Protein 6JFK (pdb70)

Organism: Homo sapiens (NCBI:txid9606)

Sequence (428 aa):
VNASPLKHFVTAKKKINGIFEQLGAYIQESATFLEDTYRNAELDPVTTEEQVLDVKGYLSKVRGISEVLARRHMKVAFFGRTSNGKSTVINAMLWDKVLPSGIGHTTNCFLRVEGTDGHEAFLLTEGSEEKRSAKTVNQLAHALHQDKQLHAGSLVSVMWPNSKCPLLKDDLVLMDSPGIDVTTELDSWIDKFCLDADVFVLVANSESTLMQTEKHFFHKVSERLSRPNIFILNNRWDASASEPEYMEEVRRQHMERCTSFLVDELGVVDRSQAGDRIFFVSAKEVLNARIQKAQGMPEGGGALAEGFQVRMFEFQNFERRFEECISQSAVKTKFEQHTVRAKQIAEAVRLIMDSLHMAAREQQVYCEEMREERQDRTRENLEQEIAAMNKKIEVLDSLQSKAKLLRNKAGWLDSELNMFTHQYLQPS

B-factor: mean 44.09, std 19.41, range [18.75, 131.51]

InterPro domains:
  IPR006884 Fzo/mitofusin HR2 domain [PF04799] (595-754)
  IPR027094 Mitofusin family [PTHR10465] (22-741)
  IPR027417 P-loop containing nucleoside triphosphate hydrolase [G3DSA:3.40.50.300] (99-320)
  IPR027417 P-loop containing nucleoside triphosphate hydrolase [SSF52540] (80-355)
  IPR030381 Dynamin-type guanine nucleotide-binding (G) domain [PS51718] (93-342)
  IPR045063 Dynamin, N-terminal [PF00350] (99-258)

Radius of gyration: 30.57 Å; Cα contacts (8 Å, |Δi|>4): 643; chains: 1; bounding box: 90×44×86 Å

Nearest PDB structures (foldseek):
  6jfk-assembly1_A  TM=1.002E+00  e=2.241E-73  Homo sapiens
  5gom-assembly1_A  TM=9.531E-01  e=1.716E-49  Homo sapiens
  5go4-assembly1_A  TM=9.314E-01  e=3.126E-48  Homo sapiens
  5yew-assembly1_A  TM=6.240E-01  e=1.398E-42  Homo sapiens
  5yew-assembly1_B  TM=6.303E-01  e=3.273E-42  Homo sapiens

Foldseek 3Di:
DVVFLLVLQVVLLVLVLVLLVVLLVLLVVLLVLQVVLCPDPVDDRLADPVLSVVSVVLSVVSVVVSVVSVQAFAEEEEAAAWPLQRQLLVLLLLLHNQEDRDPPDFQFEKEKEAEDQDDFKWKAWPPVGDIGGDRDNVSVSVVRVVPPVGHQHTYMYIHHHCVRGVCRVSRYMYMYGGGLPPDPVLVSVCVPPNLLHQEYEYRYALVPAGDPSSLVSVLVVLVRDPLRHYAYENEPLLCVLVVVVCSVVSVVVRLVVQLCSCCVPSNSDHSVCSLQRYFYAYSQLSSQLSNQVVVPHHSVVSDDHPPSVVRVVRSVSNSRSVSNRRSQRSLQVVCVVVLVVSLVSLVSSLVSLVSSLVSLVVVLVVLVVVLVCVVVVDDVCNVVVNVVSVVSSVVSVVSNVVSVVSSVVSVVSNVSSVVSCVSRHDDD

Structure (mmCIF, N/CA/C/O backbone):
data_6JFK
#
_entry.id   6JFK
#
_cell.length_a   49.624
_cell.length_b   49.624
_cell.length_c   388.065
_cell.angle_alpha   90.00
_cell.angle_beta   90.00
_cell.angle_gamma   90.00
#
_symmetry.space_group_name_H-M   'P 41 21 2'
#
loop_
_entity.id
_entity.type
_entity.pdbx_description
1 polymer 'Mitofusin-2,cDNA FLJ57997, highly similar to Transmembrane GTPase MFN2'
2 non-polymer "GUANOSINE-5'-DIPHOSPHATE"
3 non-polymer 'CITRIC ACID'
4 non-polymer GLYCEROL
5 water water
#
loop_
_atom_site.group_PDB
_atom_site.id
_atom_site.type_symbol
_atom_site.label_atom_id
_atom_site.label_alt_id
_atom_site.label_comp_id
_atom_site.label_asym_id
_atom_site.label_entity_id
_atom_site.label_seq_id
_atom_site.pdbx_PDB_ins_code
_atom_site.Cartn_x
_atom_site.Cartn_y
_atom_site.Cartn_z
_atom_site.occupancy
_atom_site.B_iso_or_equiv
_atom_site.auth_seq_id
_atom_site.auth_comp_id
_atom_site.auth_asym_id
_atom_site.auth_atom_id
_atom_site.pdbx_PDB_model_num
ATOM 1 N N . VAL A 1 10 ? -16.608 -10.666 22.605 1.00 84.13 24 VAL A N 1
ATOM 2 C CA . VAL A 1 10 ? -16.073 -9.855 21.518 1.00 81.26 24 VAL A CA 1
ATOM 3 C C . VAL A 1 10 ? -16.617 -10.379 20.183 1.00 85.81 24 VAL A C 1
ATOM 4 O O . VAL A 1 10 ? -16.637 -9.663 19.175 1.00 84.71 24 VAL A O 1
ATOM 8 N N . ASN A 1 11 ? -17.067 -11.636 20.186 1.00 89.31 25 ASN A N 1
ATOM 9 C CA . ASN A 1 11 ? -17.826 -12.148 19.049 1.00 88.32 25 ASN A CA 1
ATOM 10 C C . ASN A 1 11 ? -19.271 -11.659 19.091 1.00 83.56 25 ASN A C 1
ATOM 11 O O . ASN A 1 11 ? -19.840 -11.314 18.048 1.00 75.75 25 ASN A O 1
ATOM 13 N N . ALA A 1 12 ? -19.870 -11.605 20.287 1.00 115.96 26 ALA A N 1
ATOM 14 C CA . ALA A 1 12 ? -21.251 -11.162 20.466 1.00 96.79 26 ALA A CA 1
ATOM 15 C C . ALA A 1 12 ? -21.413 -9.692 20.094 1.00 74.23 26 ALA A C 1
ATOM 16 O O . ALA A 1 12 ? -22.051 -9.379 19.079 1.00 71.38 26 ALA A O 1
ATOM 18 N N . SER A 1 13 ? -20.874 -8.778 20.902 1.00 45.88 27 SER A N 1
ATOM 19 C CA . SER A 1 13 ? -20.753 -7.393 20.451 1.00 50.10 27 SER A CA 1
ATOM 20 C C . SER A 1 13 ? -19.283 -7.023 20.433 1.00 46.09 27 SER A C 1
ATOM 21 O O . SER A 1 13 ? -18.613 -7.088 21.483 1.00 39.48 27 SER A O 1
ATOM 24 N N . PRO A 1 14 ? -18.763 -6.633 19.271 1.00 40.24 28 PRO A N 1
ATOM 25 C CA . PRO A 1 14 ? -17.363 -6.203 19.190 1.00 39.58 28 PRO A CA 1
ATOM 26 C C . PRO A 1 14 ? -17.004 -5.073 20.138 1.00 36.26 28 PRO A C 1
ATOM 27 O O . PRO A 1 14 ? -15.830 -4.948 20.499 1.00 35.81 28 PRO A O 1
ATOM 31 N N . LEU A 1 15 ? -17.958 -4.224 20.527 1.00 28.75 29 LEU A N 1
ATOM 32 C CA . LEU A 1 15 ? -17.622 -3.113 21.412 1.00 26.52 29 LEU A CA 1
ATOM 33 C C . LEU A 1 15 ? -17.094 -3.592 22.756 1.00 28.05 29 LEU A C 1
ATOM 34 O O . LEU A 1 15 ? -16.365 -2.848 23.427 1.00 31.56 29 LEU A O 1
ATOM 39 N N . LYS A 1 16 ? -17.425 -4.823 23.157 1.00 28.19 30 LYS A N 1
ATOM 40 C CA . LYS A 1 16 ? -16.891 -5.377 24.395 1.00 32.63 30 LYS A CA 1
ATOM 41 C C . LYS A 1 16 ? -15.378 -5.503 24.351 1.00 42.16 30 LYS A C 1
ATOM 42 O O . LYS A 1 16 ? -14.736 -5.557 25.410 1.00 32.57 30 LYS A O 1
ATOM 48 N N . HIS A 1 17 ? -14.805 -5.578 23.147 1.00 40.51 31 HIS A N 1
ATOM 49 C CA . HIS A 1 17 ? -13.358 -5.495 22.991 1.00 33.33 31 HIS A CA 1
ATOM 50 C C . HIS A 1 17 ? -12.822 -4.231 23.651 1.00 30.53 31 HIS A C 1
ATOM 51 O O . HIS A 1 17 ? -11.854 -4.283 24.417 1.00 31.96 31 HIS A O 1
ATOM 58 N N . PHE A 1 18 ? -13.461 -3.084 23.377 1.00 26.17 32 PHE A N 1
ATOM 59 C CA . PHE A 1 18 ? -13.052 -1.813 23.979 1.00 29.46 32 PHE A CA 1
ATOM 60 C C . PHE A 1 18 ? -13.322 -1.793 25.484 1.00 33.67 32 PHE A C 1
ATOM 61 O O . PHE A 1 18 ? -12.478 -1.343 26.271 1.00 27.91 32 PHE A O 1
ATOM 69 N N . VAL A 1 19 ? -14.513 -2.237 25.895 1.00 25.02 33 VAL A N 1
ATOM 70 C CA . VAL A 1 19 ? -14.851 -2.273 27.315 1.00 29.56 33 VAL A CA 1
ATOM 71 C C . VAL A 1 19 ? -13.808 -3.073 28.088 1.00 33.27 33 VAL A C 1
ATOM 72 O O . VAL A 1 19 ? -13.320 -2.643 29.143 1.00 29.49 33 VAL A O 1
ATOM 76 N N . THR A 1 20 ? -13.446 -4.246 27.565 1.00 26.16 34 THR A N 1
ATOM 77 C CA . THR A 1 20 ? -12.512 -5.120 28.272 1.00 32.46 34 THR A CA 1
ATOM 78 C C . THR A 1 20 ? -11.103 -4.539 28.297 1.00 30.37 34 THR A C 1
ATOM 79 O O . THR A 1 20 ? -10.418 -4.593 29.327 1.00 29.37 34 THR A O 1
ATOM 83 N N . ALA A 1 21 ? -10.657 -3.975 27.171 1.00 28.53 35 ALA A N 1
ATOM 84 C CA . ALA A 1 21 ? -9.345 -3.341 27.119 1.00 26.41 35 ALA A CA 1
ATOM 85 C C . ALA A 1 21 ? -9.259 -2.192 28.114 1.00 30.65 35 ALA A C 1
ATOM 86 O O . ALA A 1 21 ? -8.248 -2.023 28.811 1.00 30.52 35 ALA A O 1
ATOM 88 N N . LYS A 1 22 ? -10.323 -1.391 28.188 1.00 29.45 36 LYS A N 1
ATOM 89 C CA . LYS A 1 22 ? -10.336 -0.250 29.087 1.00 29.79 36 LYS A CA 1
ATOM 90 C C . LYS A 1 22 ? -10.241 -0.705 30.538 1.00 31.00 36 LYS A C 1
ATOM 91 O O . LYS A 1 22 ? -9.483 -0.126 31.332 1.00 29.59 36 LYS A O 1
ATOM 97 N N . LYS A 1 23 ? -11.003 -1.741 30.902 1.00 30.27 37 LYS A N 1
ATOM 98 C CA . LYS A 1 23 ? -10.886 -2.319 32.241 1.00 29.97 37 LYS A CA 1
ATOM 99 C C . LYS A 1 23 ? -9.459 -2.769 32.518 1.00 28.59 37 LYS A C 1
ATOM 100 O O . LYS A 1 23 ? -8.914 -2.498 33.592 1.00 31.07 37 LYS A O 1
ATOM 106 N N . LYS A 1 24 ? -8.837 -3.457 31.557 1.00 29.72 38 LYS A N 1
ATOM 107 C CA . LYS A 1 24 ? -7.521 -4.037 31.802 1.00 33.67 38 LYS A CA 1
ATOM 108 C C . LYS A 1 24 ? -6.471 -2.953 32.039 1.00 31.93 38 LYS A C 1
ATOM 109 O O . LYS A 1 24 ? -5.701 -3.026 33.004 1.00 29.46 38 LYS A O 1
ATOM 115 N N . ILE A 1 25 ? -6.417 -1.941 31.168 1.00 30.03 39 ILE A N 1
ATOM 116 C CA . ILE A 1 25 ? -5.347 -0.947 31.293 1.00 32.55 39 ILE A CA 1
ATOM 117 C C . ILE A 1 25 ? -5.584 -0.047 32.504 1.00 32.73 39 ILE A C 1
ATOM 118 O O . ILE A 1 25 ? -4.628 0.396 33.158 1.00 30.53 39 ILE A O 1
ATOM 123 N N . ASN A 1 26 ? -6.846 0.219 32.842 1.00 28.29 40 ASN A N 1
ATOM 124 C CA . ASN A 1 26 ? -7.134 0.908 34.090 1.00 32.42 40 ASN A CA 1
ATOM 125 C C . ASN A 1 26 ? -6.633 0.101 35.290 1.00 33.37 40 ASN A C 1
ATOM 126 O O . ASN A 1 26 ? -6.065 0.664 36.231 1.00 28.59 40 ASN A O 1
ATOM 131 N N . GLY A 1 27 ? -6.854 -1.216 35.281 1.00 24.12 41 GLY A N 1
ATOM 132 C CA . GLY A 1 27 ? -6.379 -2.042 36.381 1.00 29.88 41 GLY A CA 1
ATOM 133 C C . GLY A 1 27 ? -4.863 -2.090 36.456 1.00 35.15 41 GLY A C 1
ATOM 134 O O . GLY A 1 27 ? -4.288 -2.107 37.549 1.00 28.90 41 GLY A O 1
ATOM 135 N N . ILE A 1 28 ? -4.194 -2.126 35.300 1.00 30.55 42 ILE A N 1
ATOM 136 C CA . ILE A 1 28 ? -2.734 -2.083 35.308 1.00 31.94 42 ILE A CA 1
ATOM 137 C C . ILE A 1 28 ? -2.251 -0.776 35.921 1.00 32.89 42 ILE A C 1
ATOM 138 O O . ILE A 1 28 ? -1.303 -0.760 36.721 1.00 29.51 42 ILE A O 1
ATOM 143 N N . PHE A 1 29 ? -2.919 0.338 35.597 1.00 26.33 43 PHE A N 1
ATOM 144 C CA . PHE A 1 29 ? -2.479 1.618 36.157 1.00 27.27 43 PHE A CA 1
ATOM 145 C C . PHE A 1 29 ? -2.699 1.702 37.664 1.00 27.89 43 PHE A C 1
ATOM 146 O O . PHE A 1 29 ? -1.929 2.384 38.357 1.00 30.58 43 PHE A O 1
ATOM 154 N N . GLU A 1 30 ? -3.713 1.021 38.197 1.00 28.14 44 GLU A N 1
ATOM 155 C CA . GLU A 1 30 ? -3.844 0.960 39.655 1.00 31.71 44 GLU A CA 1
ATOM 156 C C . GLU A 1 30 ? -2.713 0.150 40.280 1.00 32.75 44 GLU A C 1
ATOM 157 O O . GLU A 1 30 ? -2.173 0.521 41.336 1.00 30.24 44 GLU A O 1
ATOM 163 N N . GLN A 1 31 ? -2.378 -0.992 39.676 1.00 30.40 45 GLN A N 1
ATOM 164 C CA . GLN A 1 31 ? -1.257 -1.778 40.170 1.00 33.80 45 GLN A CA 1
ATOM 165 C C . GLN A 1 31 ? 0.044 -0.991 40.062 1.00 31.96 45 GLN A C 1
ATOM 166 O O . GLN A 1 31 ? 0.887 -1.042 40.963 1.00 30.50 45 GLN A O 1
ATOM 172 N N . LEU A 1 32 ? 0.217 -0.235 38.979 1.00 28.71 46 LEU A N 1
ATOM 173 C CA . LEU A 1 32 ? 1.413 0.593 38.840 1.00 26.43 46 LEU A CA 1
ATOM 174 C C . LEU A 1 32 ? 1.471 1.664 39.925 1.00 27.16 46 LEU A C 1
ATOM 175 O O . LEU A 1 32 ? 2.541 1.922 40.496 1.00 28.05 46 LEU A O 1
ATOM 180 N N . GLY A 1 33 ? 0.331 2.285 40.239 1.00 26.23 47 GLY A N 1
ATOM 181 C CA . GLY A 1 33 ? 0.315 3.275 41.305 1.00 27.84 47 GLY A CA 1
ATOM 182 C C . GLY A 1 33 ? 0.699 2.678 42.646 1.00 30.52 47 GLY A C 1
ATOM 183 O O . GLY A 1 33 ? 1.487 3.260 43.399 1.00 29.65 47 GLY A O 1
ATOM 184 N N . ALA A 1 34 ? 0.151 1.501 42.960 1.00 28.49 48 ALA A N 1
ATOM 185 C CA . ALA A 1 34 ? 0.503 0.823 44.203 1.00 31.81 48 ALA A CA 1
ATOM 186 C C . ALA A 1 34 ? 1.993 0.544 44.261 1.00 37.49 48 ALA A C 1
ATOM 187 O O . ALA A 1 34 ? 2.636 0.738 45.301 1.00 38.11 48 ALA A O 1
ATOM 189 N N . TYR A 1 35 ? 2.558 0.071 43.147 1.00 31.17 49 TYR A N 1
ATOM 190 C CA . TYR A 1 35 ? 3.984 -0.238 43.098 1.00 31.20 49 TYR A CA 1
ATOM 191 C C . TYR A 1 35 ? 4.839 1.007 43.317 1.00 29.16 49 TYR A C 1
ATOM 192 O O . TYR A 1 35 ? 5.837 0.977 44.053 1.00 29.54 49 TYR A O 1
ATOM 201 N N . ILE A 1 36 ? 4.485 2.106 42.654 1.00 29.81 50 ILE A N 1
ATOM 202 C CA . ILE A 1 36 ? 5.241 3.342 42.816 1.00 28.88 50 ILE A CA 1
ATOM 203 C C . ILE A 1 36 ? 5.137 3.839 44.250 1.00 31.56 50 ILE A C 1
ATOM 204 O O . ILE A 1 36 ? 6.136 4.255 44.851 1.00 32.41 50 ILE A O 1
ATOM 209 N N . GLN A 1 37 ? 3.935 3.775 44.830 1.00 29.07 51 GLN A N 1
ATOM 210 C CA . GLN A 1 37 ? 3.766 4.134 46.237 1.00 34.06 51 GLN A CA 1
ATOM 211 C C . GLN A 1 37 ? 4.679 3.304 47.140 1.00 34.26 51 GLN A C 1
ATOM 212 O O . GLN A 1 37 ? 5.355 3.843 48.023 1.00 32.47 51 GLN A O 1
ATOM 218 N N . GLU A 1 38 ? 4.707 1.989 46.928 1.00 30.54 52 GLU A N 1
ATOM 219 C CA . GLU A 1 38 ? 5.547 1.106 47.730 1.00 33.24 52 GLU A CA 1
ATOM 220 C C . GLU A 1 38 ? 7.022 1.465 47.585 1.00 32.84 52 GLU A C 1
ATOM 221 O O . GLU A 1 38 ? 7.780 1.472 48.569 1.00 27.59 52 GLU A O 1
ATOM 227 N N . SER A 1 39 ? 7.437 1.778 46.360 1.00 31.52 53 SER A N 1
ATOM 228 C CA . SER A 1 39 ? 8.814 2.151 46.063 1.00 30.28 53 SER A CA 1
ATOM 229 C C . SER A 1 39 ? 9.176 3.484 46.695 1.00 28.62 53 SER A C 1
ATOM 230 O O . SER A 1 39 ? 10.284 3.644 47.226 1.00 30.85 53 SER A O 1
ATOM 233 N N . ALA A 1 40 ? 8.261 4.460 46.619 1.00 25.51 54 ALA A N 1
ATOM 234 C CA . ALA A 1 40 ? 8.527 5.781 47.170 1.00 31.59 54 ALA A CA 1
ATOM 235 C C . ALA A 1 40 ? 8.757 5.693 48.661 1.00 30.38 54 ALA A C 1
ATOM 236 O O . ALA A 1 40 ? 9.697 6.297 49.190 1.00 30.27 54 ALA A O 1
ATOM 238 N N . THR A 1 41 ? 7.906 4.928 49.351 1.00 30.68 55 THR A N 1
ATOM 239 C CA . THR A 1 41 ? 8.054 4.721 50.790 1.00 30.69 55 THR A CA 1
ATOM 240 C C . THR A 1 41 ? 9.406 4.090 51.116 1.00 34.20 55 THR A C 1
ATOM 241 O O . THR A 1 41 ? 10.103 4.517 52.049 1.00 32.27 55 THR A O 1
ATOM 245 N N . PHE A 1 42 ? 9.794 3.070 50.352 1.00 33.53 56 PHE A N 1
ATOM 246 C CA . PHE A 1 42 ? 11.092 2.433 50.554 1.00 35.00 56 PHE A CA 1
ATOM 247 C C . PHE A 1 42 ? 12.246 3.413 50.340 1.00 33.53 56 PHE A C 1
ATOM 248 O O . PHE A 1 42 ? 13.194 3.455 51.135 1.00 33.93 56 PHE A O 1
ATOM 256 N N . LEU A 1 43 ? 12.195 4.197 49.259 1.00 30.16 57 LEU A N 1
ATOM 257 C CA . LEU A 1 43 ? 13.242 5.185 48.994 1.00 32.36 57 LEU A CA 1
ATOM 258 C C . LEU A 1 43 ? 13.325 6.212 50.109 1.00 37.75 57 LEU A C 1
ATOM 259 O O . LEU A 1 43 ? 14.417 6.572 50.565 1.00 37.33 57 LEU A O 1
ATOM 264 N N . GLU A 1 44 ? 12.171 6.729 50.526 1.00 35.15 58 GLU A N 1
ATOM 265 C CA . GLU A 1 44 ? 12.134 7.762 51.550 1.00 40.09 58 GLU A CA 1
ATOM 266 C C . GLU A 1 44 ? 12.707 7.250 52.865 1.00 42.13 58 GLU A C 1
ATOM 267 O O . GLU A 1 44 ? 13.467 7.961 53.538 1.00 42.64 58 GLU A O 1
ATOM 273 N N . ASP A 1 45 ? 12.358 6.016 53.246 1.00 40.98 59 ASP A N 1
ATOM 274 C CA . ASP A 1 45 ? 12.932 5.421 54.451 1.00 39.64 59 ASP A CA 1
ATOM 275 C C . ASP A 1 45 ? 14.435 5.225 54.295 1.00 41.88 59 ASP A C 1
ATOM 276 O O . ASP A 1 45 ? 15.206 5.477 55.227 1.00 44.93 59 ASP A O 1
ATOM 281 N N . THR A 1 46 ? 14.874 4.792 53.113 1.00 41.16 60 THR A N 1
ATOM 282 C CA . THR A 1 46 ? 16.300 4.578 52.895 1.00 37.93 60 THR A CA 1
ATOM 283 C C . THR A 1 46 ? 17.072 5.893 52.934 1.00 39.59 60 THR A C 1
ATOM 284 O O . THR A 1 46 ? 18.170 5.959 53.499 1.00 48.80 60 THR A O 1
ATOM 288 N N . TYR A 1 47 ? 16.511 6.949 52.340 1.00 35.57 61 TYR A N 1
ATOM 289 C CA . TYR A 1 47 ? 17.157 8.259 52.351 1.00 45.05 61 TYR A CA 1
ATOM 290 C C . TYR A 1 47 ? 17.315 8.781 53.774 1.00 46.78 61 TYR A C 1
ATOM 291 O O . TYR A 1 47 ? 18.325 9.412 54.109 1.00 49.50 61 TYR A O 1
ATOM 300 N N . ARG A 1 48 ? 16.342 8.502 54.632 1.00 47.98 62 ARG A N 1
ATOM 301 C CA . ARG A 1 48 ? 16.385 8.979 56.006 1.00 57.17 62 ARG A CA 1
ATOM 302 C C . ARG A 1 48 ? 17.307 8.169 56.907 1.00 62.34 62 ARG A C 1
ATOM 303 O O . ARG A 1 48 ? 17.526 8.567 58.055 1.00 67.85 62 ARG A O 1
ATOM 311 N N . ASN A 1 49 ? 17.838 7.047 56.440 1.00 63.64 63 ASN A N 1
ATOM 312 C CA . ASN A 1 49 ? 18.672 6.220 57.299 1.00 74.93 63 ASN A CA 1
ATOM 313 C C . ASN A 1 49 ? 20.003 6.918 57.555 1.00 78.86 63 ASN A C 1
ATOM 314 O O . ASN A 1 49 ? 20.800 7.117 56.630 1.00 74.23 63 ASN A O 1
ATOM 319 N N . ALA A 1 50 ? 20.234 7.290 58.813 1.00 85.94 64 ALA A N 1
ATOM 320 C CA . ALA A 1 50 ? 21.479 7.903 59.252 1.00 89.38 64 ALA A CA 1
ATOM 321 C C . ALA A 1 50 ? 22.489 6.884 59.761 1.00 97.22 64 ALA A C 1
ATOM 322 O O . ALA A 1 50 ? 23.523 7.279 60.308 1.00 99.42 64 ALA A O 1
ATOM 324 N N . GLU A 1 51 ? 22.211 5.591 59.609 1.00 102.59 65 GLU A N 1
ATOM 325 C CA . GLU A 1 51 ? 23.147 4.539 59.982 1.00 111.50 65 GLU A CA 1
ATOM 326 C C . GLU A 1 51 ? 24.015 4.084 58.817 1.00 111.47 65 GLU A C 1
ATOM 327 O O . GLU A 1 51 ? 24.776 3.122 58.968 1.00 118.49 65 GLU A O 1
ATOM 333 N N . LEU A 1 52 ? 23.919 4.743 57.664 1.00 100.17 66 LEU A N 1
ATOM 334 C CA . LEU A 1 52 ? 24.685 4.318 56.502 1.00 84.99 66 LEU A CA 1
ATOM 335 C C . LEU A 1 52 ? 25.052 5.514 55.640 1.00 68.04 66 LEU A C 1
ATOM 336 O O . LEU A 1 52 ? 24.388 6.555 55.668 1.00 63.40 66 LEU A O 1
ATOM 341 N N . ASP A 1 53 ? 26.124 5.346 54.875 1.00 63.06 67 ASP A N 1
ATOM 342 C CA . ASP A 1 53 ? 26.415 6.280 53.804 1.00 65.70 67 ASP A CA 1
ATOM 343 C C . ASP A 1 53 ? 25.245 6.284 52.821 1.00 62.94 67 ASP A C 1
ATOM 344 O O . ASP A 1 53 ? 24.594 5.248 52.628 1.00 62.19 67 ASP A O 1
ATOM 349 N N . PRO A 1 54 ? 24.925 7.430 52.224 1.00 61.86 68 PRO A N 1
ATOM 350 C CA . PRO A 1 54 ? 23.810 7.488 51.270 1.00 51.81 68 PRO A CA 1
ATOM 351 C C . PRO A 1 54 ? 23.930 6.403 50.211 1.00 51.33 68 PRO A C 1
ATOM 352 O O . PRO A 1 54 ? 24.986 6.227 49.598 1.00 53.33 68 PRO A O 1
ATOM 356 N N . VAL A 1 55 ? 22.848 5.647 50.024 1.00 47.22 69 VAL A N 1
ATOM 357 C CA . VAL A 1 55 ? 22.698 4.765 48.875 1.00 49.38 69 VAL A CA 1
ATOM 358 C C . VAL A 1 55 ? 21.650 5.279 47.898 1.00 52.93 69 VAL A C 1
ATOM 359 O O . VAL A 1 55 ? 21.438 4.661 46.843 1.00 55.66 69 VAL A O 1
ATOM 363 N N . THR A 1 56 ? 20.990 6.391 48.216 1.00 47.57 70 THR A N 1
ATOM 364 C CA . THR A 1 56 ? 20.022 7.025 47.333 1.00 49.63 70 THR A CA 1
ATOM 365 C C . THR A 1 56 ? 20.195 8.538 47.432 1.00 49.88 70 THR A C 1
ATOM 366 O O . THR A 1 56 ? 20.912 9.052 48.295 1.00 44.60 70 THR A O 1
ATOM 370 N N . THR A 1 57 ? 19.545 9.257 46.523 1.00 43.65 71 THR A N 1
ATOM 371 C CA . THR A 1 57 ? 19.637 10.704 46.483 1.00 44.29 71 THR A CA 1
ATOM 372 C C . THR A 1 57 ? 18.259 11.313 46.681 1.00 44.49 71 THR A C 1
ATOM 373 O O . THR A 1 57 ? 17.233 10.653 46.506 1.00 33.79 71 THR A O 1
ATOM 377 N N . GLU A 1 58 ? 18.248 12.598 47.034 1.00 45.99 72 GLU A N 1
ATOM 378 C CA . GLU A 1 58 ? 16.978 13.300 47.148 1.00 40.31 72 GLU A CA 1
ATOM 379 C C . GLU A 1 58 ? 16.285 13.400 45.800 1.00 37.95 72 GLU A C 1
ATOM 380 O O . GLU A 1 58 ? 15.054 13.357 45.737 1.00 37.68 72 GLU A O 1
ATOM 386 N N . GLU A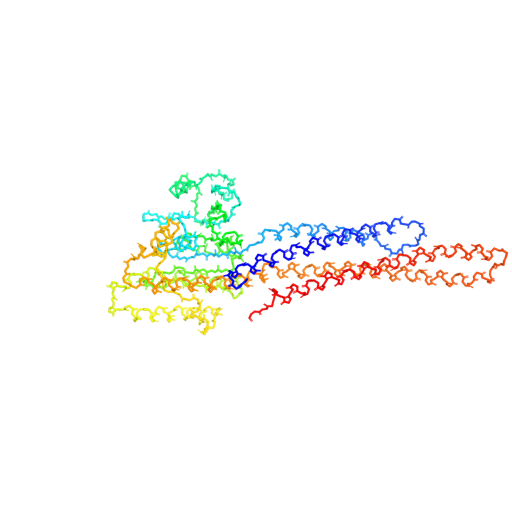 1 59 ? 17.052 13.502 44.707 1.00 34.84 73 GLU A N 1
ATOM 387 C CA . GLU A 1 59 ? 16.438 13.574 43.382 1.00 40.42 73 GLU A CA 1
ATOM 388 C C . GLU A 1 59 ? 15.663 12.302 43.050 1.00 37.41 73 GLU A C 1
ATOM 389 O O . GLU A 1 59 ? 14.593 12.367 42.430 1.00 32.38 73 GLU A O 1
ATOM 395 N N . GLN A 1 60 ? 16.180 11.132 43.457 1.00 32.32 74 GLN A N 1
ATOM 396 C CA . GLN A 1 60 ? 15.468 9.881 43.186 1.00 32.23 74 GLN A CA 1
ATOM 397 C C . GLN A 1 60 ? 14.178 9.796 43.987 1.00 34.29 74 GLN A C 1
ATOM 398 O O . GLN A 1 60 ? 13.142 9.373 43.461 1.00 35.16 74 GLN A O 1
ATOM 404 N N . VAL A 1 61 ? 14.229 10.186 45.263 1.00 33.77 75 VAL A N 1
ATOM 405 C CA . VAL A 1 61 ? 13.020 10.254 46.076 1.00 27.08 75 VAL A CA 1
ATOM 406 C C . VAL A 1 61 ? 11.987 11.153 45.411 1.00 26.70 75 VAL A C 1
ATOM 407 O O . VAL A 1 61 ? 10.835 10.760 45.208 1.00 32.81 75 VAL A O 1
ATOM 411 N N . LEU A 1 62 ? 12.377 12.387 45.085 1.00 28.04 76 LEU A N 1
ATOM 412 C CA . LEU A 1 62 ? 11.409 13.321 44.524 1.00 28.26 76 LEU A CA 1
ATOM 413 C C . LEU A 1 62 ? 10.932 12.885 43.150 1.00 33.45 76 LEU A C 1
ATOM 414 O O . LEU A 1 62 ? 9.770 13.129 42.801 1.00 30.65 76 LEU A O 1
ATOM 419 N N . ASP A 1 63 ? 11.802 12.271 42.343 1.00 28.06 77 ASP A N 1
ATOM 420 C CA . ASP A 1 63 ? 11.347 11.780 41.040 1.00 34.06 77 ASP A CA 1
ATOM 421 C C . ASP A 1 63 ? 10.270 10.712 41.189 1.00 30.85 77 ASP A C 1
ATOM 422 O O . ASP A 1 63 ? 9.261 10.736 40.475 1.00 28.66 77 ASP A O 1
ATOM 427 N N . VAL A 1 64 ? 10.470 9.754 42.100 1.00 24.87 78 VAL A N 1
ATOM 428 C CA . VAL A 1 64 ? 9.504 8.665 42.249 1.00 26.99 78 VAL A CA 1
ATOM 429 C C . VAL A 1 64 ? 8.178 9.187 42.794 1.00 33.05 78 VAL A C 1
ATOM 430 O O . VAL A 1 64 ? 7.099 8.755 42.364 1.00 26.57 78 VAL A O 1
ATOM 434 N N . LYS A 1 65 ? 8.227 10.148 43.716 1.00 28.83 79 LYS A N 1
ATOM 435 C CA . LYS A 1 65 ? 6.985 10.764 44.173 1.00 27.80 79 LYS A CA 1
ATOM 436 C C . LYS A 1 65 ? 6.266 11.459 43.021 1.00 27.82 79 LYS A C 1
ATOM 437 O O . LYS A 1 65 ? 5.034 11.420 42.934 1.00 33.84 79 LYS A O 1
ATOM 443 N N . GLY A 1 66 ? 7.021 12.116 42.130 1.00 30.66 80 GLY A N 1
ATOM 444 C CA . GLY A 1 66 ? 6.410 12.751 40.969 1.00 31.05 80 GLY A CA 1
ATOM 445 C C . GLY A 1 66 ? 5.766 11.754 40.025 1.00 35.76 80 GLY A C 1
ATOM 446 O O . GLY A 1 66 ? 4.750 12.055 39.389 1.00 30.46 80 GLY A O 1
ATOM 447 N N . TYR A 1 67 ? 6.348 10.554 39.911 1.00 32.70 81 TYR A N 1
ATOM 448 C CA . TYR A 1 67 ? 5.752 9.538 39.042 1.00 27.11 81 TYR A CA 1
ATOM 449 C C . TYR A 1 67 ? 4.420 9.078 39.595 1.00 31.66 81 TYR A C 1
ATOM 450 O O . TYR A 1 67 ? 3.485 8.792 38.838 1.00 30.11 81 TYR A O 1
ATOM 459 N N . LEU A 1 68 ? 4.315 8.994 40.917 1.00 26.35 82 LEU A N 1
ATOM 460 C CA . LEU A 1 68 ? 3.045 8.630 41.531 1.00 26.67 82 LEU A CA 1
ATOM 461 C C . LEU A 1 68 ? 1.971 9.644 41.174 1.00 33.12 82 LEU A C 1
ATOM 462 O O . LEU A 1 68 ? 0.857 9.280 40.775 1.00 30.42 82 LEU A O 1
ATOM 467 N N . SER A 1 69 ? 2.299 10.929 41.317 1.00 25.04 83 SER A N 1
ATOM 468 C CA . SER A 1 69 ? 1.379 12.003 40.940 1.00 31.10 83 SER A CA 1
ATOM 469 C C . SER A 1 69 ? 0.975 11.899 39.470 1.00 28.54 83 SER A C 1
ATOM 470 O O . SER A 1 69 ? -0.196 12.096 39.117 1.00 26.38 83 SER A O 1
ATOM 473 N N . LYS A 1 70 ? 1.933 11.588 38.597 1.00 30.43 84 LYS A N 1
ATOM 474 C CA . LYS A 1 70 ? 1.634 11.519 37.173 1.00 29.33 84 LYS A CA 1
ATOM 475 C C . LYS A 1 70 ? 0.710 10.350 36.863 1.00 34.42 84 LYS A C 1
ATOM 476 O O . LYS A 1 70 ? -0.234 10.493 36.075 1.00 31.15 84 LYS A O 1
ATOM 482 N N . VAL A 1 71 ? 0.954 9.196 37.493 1.00 29.46 85 VAL A N 1
ATOM 483 C CA . VAL A 1 71 ? 0.133 8.007 37.273 1.00 29.76 85 VAL A CA 1
ATOM 484 C C . VAL A 1 71 ? -1.277 8.199 37.811 1.00 29.17 85 VAL A C 1
ATOM 485 O O . VAL A 1 71 ? -2.242 7.701 37.221 1.00 33.48 85 VAL A O 1
ATOM 489 N N . ARG A 1 72 ? -1.442 8.920 38.922 1.00 27.07 86 ARG A N 1
ATOM 490 C CA . ARG A 1 72 ? -2.797 9.145 39.407 1.00 26.17 86 ARG A CA 1
ATOM 491 C C . ARG A 1 72 ? -3.558 10.113 38.512 1.00 30.98 86 ARG A C 1
ATOM 492 O O . ARG A 1 72 ? -4.768 9.954 38.326 1.00 33.61 86 ARG A O 1
ATOM 500 N N . GLY A 1 73 ? -2.872 11.079 37.904 1.00 30.11 87 GLY A N 1
ATOM 501 C CA . GLY A 1 73 ? -3.537 11.908 36.912 1.00 28.58 87 GLY A CA 1
ATOM 502 C C . GLY A 1 73 ? -3.938 11.110 35.678 1.00 30.50 87 GLY A C 1
ATOM 503 O O . GLY A 1 73 ? -5.021 11.314 35.122 1.00 29.90 87 GLY A O 1
ATOM 504 N N . ILE A 1 74 ? -3.076 10.195 35.230 1.00 29.44 88 ILE A N 1
ATOM 505 C CA . ILE A 1 74 ? -3.392 9.443 34.015 1.00 29.63 88 ILE A CA 1
ATOM 506 C C . ILE A 1 74 ? -4.581 8.521 34.248 1.00 33.13 88 ILE A C 1
ATOM 507 O O . ILE A 1 74 ? -5.424 8.346 33.365 1.00 28.84 88 ILE A O 1
ATOM 512 N N . SER A 1 75 ? -4.680 7.930 35.443 1.00 26.86 89 SER A N 1
ATOM 513 C CA . SER A 1 75 ? -5.857 7.130 35.786 1.00 29.59 89 SER A CA 1
ATOM 514 C C . SER A 1 75 ? -7.145 7.912 35.597 1.00 27.05 89 SER A C 1
ATOM 515 O O . SER A 1 75 ? -8.162 7.349 35.172 1.00 32.14 89 SER A O 1
ATOM 518 N N . GLU A 1 76 ? -7.145 9.197 35.972 1.00 24.12 90 GLU A N 1
ATOM 519 C CA . GLU A 1 76 ? -8.338 10.023 35.790 1.00 26.67 90 GLU A CA 1
ATOM 520 C C . GLU A 1 76 ? -8.698 10.172 34.307 1.00 33.42 90 GLU A C 1
ATOM 521 O O . GLU A 1 76 ? -9.882 10.206 33.947 1.00 29.23 90 GLU A O 1
ATOM 527 N N . VAL A 1 77 ? -7.693 10.300 33.437 1.00 26.71 91 VAL A N 1
ATOM 528 C CA . VAL A 1 77 ? -7.969 10.370 31.996 1.00 28.95 91 VAL A CA 1
ATOM 529 C C . VAL A 1 77 ? -8.434 9.010 31.475 1.00 32.44 91 VAL A C 1
ATOM 530 O O . VAL A 1 77 ? -9.461 8.902 30.789 1.00 29.92 91 VAL A O 1
ATOM 534 N N . LEU A 1 78 ? -7.700 7.949 31.820 1.00 25.20 92 LEU A N 1
ATOM 535 C CA . LEU A 1 78 ? -8.016 6.604 31.337 1.00 31.39 92 LEU A CA 1
ATOM 536 C C . LEU A 1 78 ? -9.418 6.163 31.711 1.00 33.70 92 LEU A C 1
ATOM 537 O O . LEU A 1 78 ? -10.021 5.348 31.006 1.00 37.43 92 LEU A O 1
ATOM 542 N N . ALA A 1 79 ? -9.934 6.637 32.836 1.00 31.53 93 ALA A N 1
ATOM 543 C CA . ALA A 1 79 ? -11.285 6.257 33.219 1.00 34.83 93 ALA A CA 1
ATOM 544 C C . ALA A 1 79 ? -12.346 6.853 32.298 1.00 35.93 93 ALA A C 1
ATOM 545 O O . ALA A 1 79 ? -13.466 6.335 32.256 1.00 36.67 93 ALA A O 1
ATOM 547 N N . ARG A 1 80 ? -12.024 7.928 31.571 1.00 32.80 94 ARG A N 1
ATOM 548 C CA . ARG A 1 80 ? -12.996 8.668 30.767 1.00 30.64 94 ARG A CA 1
ATOM 549 C C . ARG A 1 80 ? -12.902 8.356 29.279 1.00 34.94 94 ARG A C 1
ATOM 550 O O . ARG A 1 80 ? -13.700 8.888 28.495 1.00 36.56 94 ARG A O 1
ATOM 558 N N . ARG A 1 81 ? -11.920 7.556 28.874 1.00 31.77 95 ARG A N 1
ATOM 559 C CA . ARG A 1 81 ? -11.738 7.229 27.464 1.00 32.94 95 ARG A CA 1
ATOM 560 C C . ARG A 1 81 ? -12.952 6.512 26.900 1.00 31.58 95 ARG A C 1
ATOM 561 O O . ARG A 1 81 ? -13.598 5.704 27.569 1.00 36.73 95 ARG A O 1
ATOM 569 N N . HIS A 1 82 ? -13.252 6.798 25.645 1.00 28.83 96 HIS A N 1
ATOM 570 C CA . HIS A 1 82 ? -14.456 6.255 25.039 1.00 26.56 96 HIS A CA 1
ATOM 571 C C . HIS A 1 82 ? -14.286 6.250 23.527 1.00 30.53 96 HIS A C 1
ATOM 572 O O . HIS A 1 82 ? -13.353 6.845 22.986 1.00 30.62 96 HIS A O 1
ATOM 579 N N . MET A 1 83 ? -15.202 5.559 22.856 1.00 25.40 97 MET A N 1
ATOM 580 C CA . MET A 1 83 ? -15.242 5.526 21.399 1.00 28.66 97 MET A CA 1
ATOM 581 C C . MET A 1 83 ? -16.147 6.648 20.922 1.00 27.50 97 MET A C 1
ATOM 582 O O . MET A 1 83 ? -17.145 6.963 21.568 1.00 28.72 97 MET A O 1
ATOM 587 N N . LYS A 1 84 ? -15.780 7.274 19.809 1.00 25.50 98 LYS A N 1
ATOM 588 C CA . LYS A 1 84 ? -16.566 8.380 19.283 1.00 24.70 98 LYS A CA 1
ATOM 589 C C . LYS A 1 84 ? -16.760 8.208 17.787 1.00 21.60 98 LYS A C 1
ATOM 590 O O . LYS A 1 84 ? -15.784 8.040 17.045 1.00 25.29 98 LYS A O 1
ATOM 596 N N . VAL A 1 85 ? -18.014 8.269 17.350 1.00 23.45 99 VAL A N 1
ATOM 597 C CA . VAL A 1 85 ? -18.367 8.266 15.939 1.00 25.21 99 VAL A CA 1
ATOM 598 C C . VAL A 1 85 ? -19.058 9.592 15.641 1.00 28.15 99 VAL A C 1
ATOM 599 O O . VAL A 1 85 ? -19.902 10.053 16.424 1.00 25.42 99 VAL A O 1
ATOM 603 N N . ALA A 1 86 ? -18.680 10.210 14.521 1.00 22.90 100 ALA A N 1
ATOM 604 C CA . ALA A 1 86 ? -19.203 11.506 14.114 1.00 20.17 100 ALA A CA 1
ATOM 605 C C . ALA A 1 86 ? -19.820 11.429 12.718 1.00 25.09 100 ALA A C 1
ATOM 606 O O . ALA A 1 86 ? -19.232 10.848 11.799 1.00 26.80 100 ALA A O 1
ATOM 608 N N . PHE A 1 87 ? -20.984 12.058 12.558 1.00 24.69 101 PHE A N 1
ATOM 609 C CA . PHE A 1 87 ? -21.808 11.978 11.353 1.00 22.30 101 PHE A CA 1
ATOM 610 C C . PHE A 1 87 ? -21.879 13.338 10.676 1.00 25.51 101 PHE A C 1
ATOM 611 O O . PHE A 1 87 ? -22.120 14.353 11.339 1.00 23.15 101 PHE A O 1
ATOM 619 N N . PHE A 1 88 ? -21.718 13.346 9.346 1.00 22.31 102 PHE A N 1
ATOM 620 C CA . PHE A 1 88 ? -21.711 14.578 8.569 1.00 23.29 102 PHE A CA 1
ATOM 621 C C . PHE A 1 88 ? -22.517 14.392 7.288 1.00 30.01 102 PHE A C 1
ATOM 622 O O . PHE A 1 88 ? -22.668 13.276 6.781 1.00 27.51 102 PHE A O 1
ATOM 630 N N . GLY A 1 89 ? -23.019 15.503 6.763 1.00 22.59 103 GLY A N 1
ATOM 631 C CA . GLY A 1 89 ? -23.713 15.496 5.485 1.00 25.47 103 GLY A CA 1
ATOM 632 C C . GLY A 1 89 ? -24.611 16.702 5.350 1.00 29.56 103 GLY A C 1
ATOM 633 O O . GLY A 1 89 ? -24.857 17.442 6.306 1.00 26.49 103 GLY A O 1
ATOM 634 N N . ARG A 1 90 ? -25.111 16.886 4.128 1.00 25.08 104 ARG A N 1
ATOM 635 C CA . ARG A 1 90 ? -26.014 17.998 3.841 1.00 25.35 104 ARG A CA 1
ATOM 636 C C . ARG A 1 90 ? -27.300 17.840 4.640 1.00 24.86 104 ARG A C 1
ATOM 637 O O . ARG A 1 90 ? -27.751 16.724 4.904 1.00 23.06 104 ARG A O 1
ATOM 645 N N . THR A 1 91 ? -27.891 18.979 5.022 1.00 24.54 105 THR A N 1
ATOM 646 C CA . THR A 1 91 ? -29.147 18.989 5.771 1.00 24.41 105 THR A CA 1
ATOM 647 C C . THR A 1 91 ? -30.173 18.074 5.118 1.00 28.21 105 THR A C 1
ATOM 648 O O . THR A 1 91 ? -30.308 18.056 3.895 1.00 27.99 105 THR A O 1
ATOM 652 N N . SER A 1 92 ? -30.875 17.292 5.948 1.00 30.31 106 SER A N 1
ATOM 653 C CA . SER A 1 92 ? -31.991 16.435 5.550 1.00 27.42 106 SER A CA 1
ATOM 654 C C . SER A 1 92 ? -31.561 15.178 4.800 1.00 30.06 106 SER A C 1
ATOM 655 O O . SER A 1 92 ? -32.428 14.450 4.294 1.00 28.61 106 SER A O 1
ATOM 658 N N . ASN A 1 93 ? -30.260 14.891 4.716 1.00 27.04 107 ASN A N 1
ATOM 659 C CA . ASN A 1 93 ? -29.835 13.600 4.192 1.00 23.41 107 ASN A CA 1
ATOM 660 C C . ASN A 1 93 ? -30.270 12.457 5.102 1.00 29.59 107 ASN A C 1
ATOM 661 O O . ASN A 1 93 ? -30.507 11.344 4.617 1.00 25.38 107 ASN A O 1
ATOM 666 N N . GLY A 1 94 ? -30.348 12.695 6.420 1.00 25.51 108 GLY A N 1
ATOM 667 C CA . GLY A 1 94 ? -30.782 11.661 7.349 1.00 23.03 108 GLY A CA 1
ATOM 668 C C . GLY A 1 94 ? -29.852 11.350 8.518 1.00 23.54 108 GLY A C 1
ATOM 669 O O . GLY A 1 94 ? -29.986 10.285 9.137 1.00 27.18 108 GLY A O 1
ATOM 670 N N . LYS A 1 95 ? -28.926 12.265 8.855 1.00 24.16 109 LYS A N 1
ATOM 671 C CA . LYS A 1 95 ? -27.946 12.002 9.919 1.00 22.63 109 LYS A CA 1
ATOM 672 C C . LYS A 1 95 ? -28.626 11.641 11.239 1.00 25.10 109 LYS A C 1
ATOM 673 O O . LYS A 1 95 ? -28.298 10.628 11.873 1.00 24.47 109 LYS A O 1
ATOM 679 N N . SER A 1 96 ? -29.563 12.480 11.683 1.00 27.27 110 SER A N 1
ATOM 680 C CA . SER A 1 96 ? -30.210 12.246 12.976 1.00 26.06 110 SER A CA 1
ATOM 681 C C . SER A 1 96 ? -31.012 10.952 12.966 1.00 27.32 110 SER A C 1
ATOM 682 O O . SER A 1 96 ? -31.063 10.241 13.974 1.00 22.49 110 SER A O 1
ATOM 685 N N . THR A 1 97 ? -31.655 10.636 11.837 1.00 25.26 111 THR A N 1
ATOM 686 C CA . THR A 1 97 ? -32.400 9.384 11.735 1.00 23.77 111 THR A CA 1
ATOM 687 C C . THR A 1 97 ? -31.465 8.177 11.827 1.00 26.36 111 THR A C 1
ATOM 688 O O . THR A 1 97 ? -31.791 7.183 12.485 1.00 24.15 111 THR A O 1
ATOM 692 N N . VAL A 1 98 ? -30.302 8.244 11.174 1.00 22.43 112 VAL A N 1
ATOM 693 C CA . VAL A 1 98 ? -29.291 7.184 11.306 1.00 22.42 112 VAL A CA 1
ATOM 694 C C . VAL A 1 98 ? -28.898 6.988 12.770 1.00 23.75 112 VAL A C 1
ATOM 695 O O . VAL A 1 98 ? -28.833 5.856 13.270 1.00 27.35 112 VAL A O 1
ATOM 699 N N . ILE A 1 99 ? -28.581 8.081 13.469 1.00 24.31 113 ILE A N 1
ATOM 700 C CA . ILE A 1 99 ? -28.218 7.962 14.883 1.00 20.29 113 ILE A CA 1
ATOM 701 C C . ILE A 1 99 ? -29.369 7.348 15.668 1.00 23.71 113 ILE A C 1
ATOM 702 O O . ILE A 1 99 ? -29.183 6.398 16.437 1.00 23.82 113 ILE A O 1
ATOM 707 N N . ASN A 1 100 ? -30.588 7.859 15.459 1.00 21.43 114 ASN A N 1
ATOM 708 C CA . ASN A 1 100 ? -31.728 7.321 16.193 1.00 21.60 114 ASN A CA 1
ATOM 709 C C . ASN A 1 100 ? -31.928 5.840 15.885 1.00 25.71 114 ASN A C 1
ATOM 710 O O . ASN A 1 100 ? -32.237 5.046 16.781 1.00 27.09 114 ASN A O 1
ATOM 715 N N . ALA A 1 101 ? -31.765 5.453 14.615 1.00 21.68 115 ALA A N 1
ATOM 716 C CA . ALA A 1 101 ? -31.888 4.042 14.240 1.00 19.30 115 ALA A CA 1
ATOM 717 C C . ALA A 1 101 ? -30.870 3.179 14.979 1.00 24.32 115 ALA A C 1
ATOM 718 O O . ALA A 1 101 ? -31.211 2.099 15.479 1.00 29.18 115 ALA A O 1
ATOM 720 N N . MET A 1 102 ? -29.616 3.643 15.078 1.00 22.66 116 MET A N 1
ATOM 721 C CA . MET A 1 102 ? -28.614 2.865 15.810 1.00 26.83 116 MET A CA 1
ATOM 722 C C . MET A 1 102 ? -28.958 2.759 17.295 1.00 27.81 116 MET A C 1
ATOM 723 O O . MET A 1 102 ? -28.626 1.757 17.944 1.00 27.46 116 MET A O 1
ATOM 728 N N . LEU A 1 103 ? -29.622 3.765 17.850 1.00 26.48 117 LEU A N 1
ATOM 729 C CA . LEU A 1 103 ? -29.994 3.720 19.258 1.00 24.99 117 LEU A CA 1
ATOM 730 C C . LEU A 1 103 ? -31.374 3.127 19.498 1.00 25.16 117 LEU A C 1
ATOM 731 O O . LEU A 1 103 ? -31.815 3.089 20.653 1.00 29.39 117 LEU A O 1
ATOM 736 N N . TRP A 1 104 ? -32.061 2.659 18.453 1.00 27.08 118 TRP A N 1
ATOM 737 C CA . TRP A 1 104 ? -33.381 2.020 18.582 1.00 30.85 118 TRP A CA 1
ATOM 738 C C . TRP A 1 104 ? -34.415 2.959 19.210 1.00 37.24 118 TRP A C 1
ATOM 739 O O . TRP A 1 104 ? -35.394 2.511 19.803 1.00 32.34 118 TRP A O 1
ATOM 750 N N . ASP A 1 105 ? -34.242 4.271 19.081 1.00 31.76 119 ASP A N 1
ATOM 751 C CA . ASP A 1 105 ? -35.181 5.173 19.737 1.00 32.29 119 ASP A CA 1
ATOM 752 C C . ASP A 1 105 ? -35.008 6.558 19.140 1.00 32.19 119 ASP A C 1
ATOM 753 O O . ASP A 1 105 ? -33.980 6.861 18.518 1.00 26.46 119 ASP A O 1
ATOM 758 N N . LYS A 1 106 ? -36.026 7.397 19.349 1.00 28.84 120 LYS A N 1
ATOM 759 C CA . LYS A 1 106 ? -36.017 8.796 18.916 1.00 33.03 120 LYS A CA 1
ATOM 760 C C . LYS A 1 106 ? -35.314 9.614 19.989 1.00 34.04 120 LYS A C 1
ATOM 761 O O . LYS A 1 106 ? -35.939 10.207 20.865 1.00 38.41 120 LYS A O 1
ATOM 767 N N . VAL A 1 107 ? -33.991 9.643 19.912 1.00 26.75 121 VAL A N 1
ATOM 768 C CA . VAL A 1 107 ? -33.177 10.387 20.865 1.00 26.84 121 VAL A CA 1
ATOM 769 C C . VAL A 1 107 ? -33.001 11.837 20.433 1.00 31.65 121 VAL A C 1
ATOM 770 O O . VAL A 1 107 ? -33.144 12.762 21.236 1.00 33.23 121 VAL A O 1
ATOM 774 N N . LEU A 1 108 ? -32.671 12.051 19.180 1.00 27.25 122 LEU A N 1
ATOM 775 C CA . LEU A 1 108 ? -32.436 13.375 18.608 1.00 28.15 122 LEU A CA 1
ATOM 776 C C . LEU A 1 108 ? -33.614 13.799 17.736 1.00 29.90 122 LEU A C 1
ATOM 777 O O . LEU A 1 108 ? -34.243 12.951 17.100 1.00 31.33 122 LEU A O 1
ATOM 782 N N . PRO A 1 109 ? -33.935 15.096 17.673 1.00 36.13 123 PRO A N 1
ATOM 783 C CA . PRO A 1 109 ? -35.030 15.534 16.798 1.00 34.59 123 PRO A CA 1
ATOM 784 C C . PRO A 1 109 ? -34.683 15.191 15.361 1.00 37.52 123 PRO A C 1
ATOM 785 O O . PRO A 1 109 ? -33.571 15.448 14.907 1.00 31.53 123 PRO A O 1
ATOM 789 N N . SER A 1 110 ? -35.627 14.555 14.657 1.00 33.69 124 SER A N 1
ATOM 790 C CA . SER A 1 110 ? -35.351 14.141 13.285 1.00 35.73 124 SER A CA 1
ATOM 791 C C . SER A 1 110 ? -36.615 14.088 12.428 1.00 51.77 124 SER A C 1
ATOM 792 O O . SER A 1 110 ? -36.690 13.285 11.491 1.00 57.80 124 SER A O 1
ATOM 795 N N . GLY A 1 111 ? -37.603 14.940 12.716 1.00 42.24 125 GLY A N 1
ATOM 796 C CA . GLY A 1 111 ? -38.850 14.940 11.969 1.00 44.13 125 GLY A CA 1
ATOM 797 C C . GLY A 1 111 ? -38.874 15.959 10.841 1.00 37.77 125 GLY A C 1
ATOM 798 O O . GLY A 1 111 ? -37.949 16.748 10.656 1.00 32.93 125 GLY A O 1
ATOM 799 N N . ILE A 1 112 ? -39.978 15.937 10.078 1.00 34.39 126 ILE A N 1
ATOM 800 C CA . ILE A 1 112 ? -40.170 16.905 9.007 1.00 37.35 126 ILE A CA 1
ATOM 801 C C . ILE A 1 112 ? -40.283 18.311 9.578 1.00 41.93 126 ILE A C 1
ATOM 802 O O . ILE A 1 112 ? -40.875 18.538 10.646 1.00 41.97 126 ILE A O 1
ATOM 807 N N . GLY A 1 113 ? -39.787 19.277 8.809 1.00 34.78 127 GLY A N 1
ATOM 808 C CA . GLY A 1 113 ? -39.853 20.668 9.188 1.00 42.92 127 GLY A CA 1
ATOM 809 C C . GLY A 1 113 ? -38.806 21.075 10.194 1.00 40.20 127 GLY A C 1
ATOM 810 O O . GLY A 1 113 ? -38.744 22.255 10.557 1.00 46.15 127 GLY A O 1
ATOM 811 N N . HIS A 1 114 ? -37.989 20.136 10.653 1.00 31.62 128 HIS A N 1
ATOM 812 C CA . HIS A 1 114 ? -36.978 20.393 11.657 1.00 37.42 128 HIS A CA 1
ATOM 813 C C . HIS A 1 114 ? -35.595 20.499 11.026 1.00 43.23 128 HIS A C 1
ATOM 814 O O . HIS A 1 114 ? -35.251 19.736 10.112 1.00 35.64 128 HIS A O 1
ATOM 821 N N . THR A 1 115 ? -34.807 21.460 11.519 1.00 39.24 129 THR A N 1
ATOM 822 C CA . THR A 1 115 ? -33.384 21.564 11.211 1.00 39.04 129 THR A CA 1
ATOM 823 C C . THR A 1 115 ? -32.627 21.782 12.518 1.00 45.80 129 THR A C 1
ATOM 824 O O . THR A 1 115 ? -33.031 22.614 13.338 1.00 45.39 129 THR A O 1
ATOM 828 N N . THR A 1 116 ? -31.538 21.038 12.712 1.00 44.24 130 THR A N 1
ATOM 829 C CA . THR A 1 116 ? -30.650 21.229 13.860 1.00 44.77 130 THR A CA 1
ATOM 830 C C . THR A 1 116 ? -29.512 22.167 13.479 1.00 45.41 130 THR A C 1
ATOM 831 O O . THR A 1 116 ? -28.740 21.873 12.561 1.00 52.25 130 THR A O 1
ATOM 835 N N . ASN A 1 117 ? -29.392 23.273 14.203 1.00 44.80 131 ASN A N 1
ATOM 836 C CA . ASN A 1 117 ? -28.403 24.292 13.891 1.00 52.62 131 ASN A CA 1
ATOM 837 C C . ASN A 1 117 ? -27.079 24.097 14.623 1.00 45.13 131 ASN A C 1
ATOM 838 O O . ASN A 1 117 ? -26.114 24.803 14.318 1.00 46.90 131 ASN A O 1
ATOM 843 N N . CYS A 1 118 ? -26.986 23.166 15.569 1.00 41.03 132 CYS A N 1
ATOM 844 C CA . CYS A 1 118 ? -25.767 23.031 16.356 1.00 38.32 132 CYS A CA 1
ATOM 845 C C . CYS A 1 118 ? -25.335 21.570 16.416 1.00 37.99 132 CYS A C 1
ATOM 846 O O . CYS A 1 118 ? -26.043 20.669 15.966 1.00 34.64 132 CYS A O 1
ATOM 849 N N . PHE A 1 119 ? -24.149 21.337 16.985 1.00 33.55 133 PHE A N 1
ATOM 850 C CA . PHE A 1 119 ? -23.691 19.978 17.241 1.00 30.40 133 PHE A CA 1
ATOM 851 C C . PHE A 1 119 ? -24.449 19.392 18.426 1.00 28.03 133 PHE A C 1
ATOM 852 O O . PHE A 1 119 ? -24.626 20.053 19.454 1.00 30.01 133 PHE A O 1
ATOM 860 N N . LEU A 1 120 ? -24.913 18.166 18.264 1.00 30.81 134 LEU A N 1
ATOM 861 C CA . LEU A 1 120 ? -25.515 17.385 19.327 1.00 31.18 134 LEU A CA 1
ATOM 862 C C . LEU A 1 120 ? -24.667 16.144 19.547 1.00 33.97 134 LEU A C 1
ATOM 863 O O . LEU A 1 120 ? -24.249 15.488 18.594 1.00 34.71 134 LEU A O 1
ATOM 868 N N . ARG A 1 121 ? -24.420 15.823 20.805 1.00 31.15 135 ARG A N 1
ATOM 869 C CA . ARG A 1 121 ? -23.509 14.747 21.172 1.00 31.36 135 ARG A CA 1
ATOM 870 C C . ARG A 1 121 ? -24.240 13.809 22.131 1.00 33.64 135 ARG A C 1
ATOM 871 O O . ARG A 1 121 ? -24.593 14.214 23.242 1.00 39.74 135 ARG A O 1
ATOM 879 N N . VAL A 1 122 ? -24.489 12.570 21.716 1.00 23.98 136 VAL A N 1
ATOM 880 C CA . VAL A 1 122 ? -25.229 11.623 22.549 1.00 23.30 136 VAL A CA 1
ATOM 881 C C . VAL A 1 122 ? -24.230 10.784 23.342 1.00 29.85 136 VAL A C 1
ATOM 882 O O . VAL A 1 122 ? -23.305 10.193 22.771 1.00 27.36 136 VAL A O 1
ATOM 886 N N . GLU A 1 123 ? -24.417 10.730 24.659 1.00 27.22 137 GLU A N 1
ATOM 887 C CA . GLU A 1 123 ? -23.531 9.970 25.530 1.00 25.83 137 GLU A CA 1
ATOM 888 C C . GLU A 1 123 ? -24.398 9.252 26.556 1.00 29.88 137 GLU A C 1
ATOM 889 O O . GLU A 1 123 ? -25.424 9.789 26.977 1.00 31.58 137 GLU A O 1
ATOM 895 N N . GLY A 1 124 ? -24.006 8.040 26.945 1.00 28.90 138 GLY A N 1
ATOM 896 C CA . GLY A 1 124 ? -24.767 7.319 27.954 1.00 28.35 138 GLY A CA 1
ATOM 897 C C . GLY A 1 124 ? -24.589 7.891 29.350 1.00 27.16 138 GLY A C 1
ATOM 898 O O . GLY A 1 124 ? -23.539 8.438 29.704 1.00 28.13 138 GLY A O 1
ATOM 899 N N . THR A 1 125 ? -25.650 7.768 30.160 1.00 31.85 139 THR A N 1
ATOM 900 C CA . THR A 1 125 ? -25.586 8.019 31.593 1.00 35.56 139 THR A CA 1
ATOM 901 C C . THR A 1 125 ? -26.118 6.805 32.341 1.00 38.20 139 THR A C 1
ATOM 902 O O . THR A 1 125 ? -27.029 6.112 31.876 1.00 35.56 139 THR A O 1
ATOM 906 N N . ASP A 1 126 ? -25.542 6.550 33.509 1.00 32.50 140 ASP A N 1
ATOM 907 C CA . ASP A 1 126 ? -26.092 5.507 34.367 1.00 38.81 140 ASP A CA 1
ATOM 908 C C . ASP A 1 126 ? -27.358 5.959 35.077 1.00 35.30 140 ASP A C 1
ATOM 909 O O . ASP A 1 126 ? -27.938 5.180 35.835 1.00 37.69 140 ASP A O 1
ATOM 914 N N . GLY A 1 127 ? -27.785 7.205 34.875 1.00 35.37 141 GLY A N 1
ATOM 915 C CA . GLY A 1 127 ? -28.974 7.705 35.524 1.00 35.04 141 GLY A CA 1
ATOM 916 C C . GLY A 1 127 ? -30.224 7.112 34.909 1.00 37.12 141 GLY A C 1
ATOM 917 O O . GLY A 1 127 ? -30.193 6.400 33.905 1.00 39.34 141 GLY A O 1
ATOM 918 N N . HIS A 1 128 ? -31.358 7.436 35.522 1.00 33.58 142 HIS A N 1
ATOM 919 C CA . HIS A 1 128 ? -32.631 6.919 35.048 1.00 30.79 142 HIS A CA 1
ATOM 920 C C . HIS A 1 128 ? -33.351 7.860 34.093 1.00 36.51 142 HIS A C 1
ATOM 921 O O . HIS A 1 128 ? -34.301 7.434 33.432 1.00 43.49 142 HIS A O 1
ATOM 928 N N . GLU A 1 129 ? -32.935 9.118 34.000 1.00 35.63 143 GLU A N 1
ATOM 929 C CA . GLU A 1 129 ? -33.576 10.090 33.124 1.00 32.45 143 GLU A CA 1
ATOM 930 C C . GLU A 1 129 ? -32.542 10.744 32.219 1.00 35.87 143 GLU A C 1
ATOM 931 O O . GLU A 1 129 ? -31.381 10.914 32.601 1.00 36.29 143 GLU A O 1
ATOM 937 N N . ALA A 1 13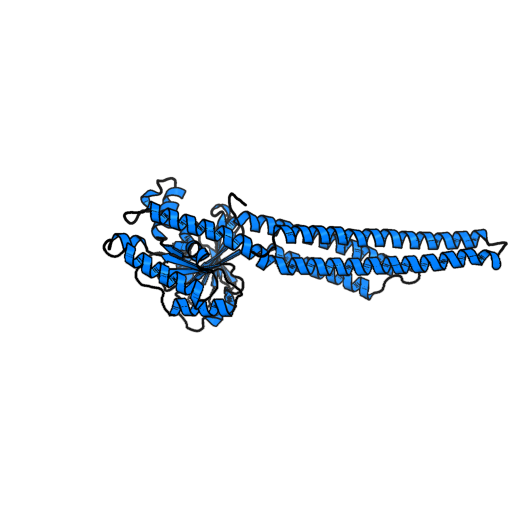0 ? -32.973 11.112 31.014 1.00 33.88 144 ALA A N 1
ATOM 938 C CA . ALA A 1 130 ? -32.126 11.863 30.101 1.00 32.40 144 ALA A CA 1
ATOM 939 C C . ALA A 1 130 ? -32.050 13.318 30.541 1.00 37.01 144 ALA A C 1
ATOM 940 O O . ALA A 1 130 ? -32.903 13.813 31.284 1.00 38.70 144 ALA A O 1
ATOM 942 N N . PHE A 1 131 ? -31.001 14.001 30.089 1.00 38.02 145 PHE A N 1
ATOM 943 C CA . PHE A 1 131 ? -30.851 15.422 30.381 1.00 39.50 145 PHE A CA 1
ATOM 944 C C . PHE A 1 131 ? -29.839 16.023 29.419 1.00 37.14 145 PHE A C 1
ATOM 945 O O . PHE A 1 131 ? -29.102 15.311 28.733 1.00 32.61 145 PHE A O 1
ATOM 953 N N . LEU A 1 132 ? -29.841 17.351 29.360 1.00 37.23 146 LEU A N 1
ATOM 954 C CA . LEU A 1 132 ? -29.033 18.105 28.417 1.00 39.42 146 LEU A CA 1
ATOM 955 C C . LEU A 1 132 ? -27.945 18.868 29.154 1.00 38.20 146 LEU A C 1
ATOM 956 O O . LEU A 1 132 ? -28.165 19.369 30.261 1.00 40.87 146 LEU A O 1
ATOM 961 N N . LEU A 1 133 ? -26.779 18.964 28.526 1.00 39.14 147 LEU A N 1
ATOM 962 C CA . LEU A 1 133 ? -25.654 19.725 29.054 1.00 41.78 147 LEU A CA 1
ATOM 963 C C . LEU A 1 133 ? -25.146 20.601 27.914 1.00 45.24 147 LEU A C 1
ATOM 964 O O . LEU A 1 133 ? -24.612 20.092 26.920 1.00 41.03 147 LEU A O 1
ATOM 969 N N . THR A 1 134 ? -25.355 21.908 28.026 1.00 46.17 148 THR A N 1
ATOM 970 C CA . THR A 1 134 ? -24.894 22.828 26.993 1.00 48.21 148 THR A CA 1
ATOM 971 C C . THR A 1 134 ? -23.446 23.209 27.275 1.00 51.69 148 THR A C 1
ATOM 972 O O . THR A 1 134 ? -23.125 23.714 28.358 1.00 48.26 148 THR A O 1
ATOM 976 N N . GLU A 1 135 ? -22.568 22.952 26.313 1.00 51.49 149 GLU A N 1
ATOM 977 C CA . GLU A 1 135 ? -21.153 23.184 26.544 1.00 57.74 149 GLU A CA 1
ATOM 978 C C . GLU A 1 135 ? -20.820 24.669 26.419 1.00 61.24 149 GLU A C 1
ATOM 979 O O . GLU A 1 135 ? -21.460 25.418 25.672 1.00 61.48 149 GLU A O 1
ATOM 985 N N . GLY A 1 136 ? -19.825 25.096 27.183 1.00 60.64 150 GLY A N 1
ATOM 986 C CA . GLY A 1 136 ? -19.476 26.515 27.220 1.00 62.97 150 GLY A CA 1
ATOM 987 C C . GLY A 1 136 ? -20.301 27.309 28.206 1.00 75.75 150 GLY A C 1
ATOM 988 O O . GLY A 1 136 ? -19.744 28.061 29.011 1.00 76.85 150 GLY A O 1
ATOM 989 N N . SER A 1 137 ? -21.631 27.152 28.166 1.00 83.61 151 SER A N 1
ATOM 990 C CA . SER A 1 137 ? -22.536 27.794 29.115 1.00 84.14 151 SER A CA 1
ATOM 991 C C . SER A 1 137 ? -22.809 26.930 30.338 1.00 81.34 151 SER A C 1
ATOM 992 O O . SER A 1 137 ? -23.080 27.469 31.419 1.00 80.19 151 SER A O 1
ATOM 995 N N . GLU A 1 138 ? -22.775 25.604 30.179 1.00 82.14 152 GLU A N 1
ATOM 996 C CA . GLU A 1 138 ? -22.623 24.669 31.289 1.00 88.33 152 GLU A CA 1
ATOM 997 C C . GLU A 1 138 ? -23.874 24.576 32.163 1.00 91.03 152 GLU A C 1
ATOM 998 O O . GLU A 1 138 ? -23.783 24.302 33.363 1.00 87.96 152 GLU A O 1
ATOM 1004 N N . GLU A 1 139 ? -25.048 24.785 31.568 1.00 94.56 153 GLU A N 1
ATOM 1005 C CA . GLU A 1 139 ? -26.325 24.621 32.250 1.00 99.03 153 GLU A CA 1
ATOM 1006 C C . GLU A 1 139 ? -26.921 23.259 31.911 1.00 86.72 153 GLU A C 1
ATOM 1007 O O . GLU A 1 139 ? -26.626 22.679 30.862 1.00 79.55 153 GLU A O 1
ATOM 1013 N N . LYS A 1 140 ? -27.779 22.765 32.806 1.00 90.83 154 LYS A N 1
ATOM 1014 C CA . LYS A 1 140 ? -28.371 21.436 32.699 1.00 82.96 154 LYS A CA 1
ATOM 1015 C C . LYS A 1 140 ? -29.891 21.539 32.632 1.00 85.55 154 LYS A C 1
ATOM 1016 O O . LYS A 1 140 ? -30.512 22.178 33.486 1.00 85.42 154 LYS A O 1
ATOM 1022 N N . ARG A 1 141 ? -30.480 20.904 31.615 1.00 84.76 155 ARG A N 1
ATOM 1023 C CA . ARG A 1 141 ? -31.918 20.893 31.387 1.00 82.76 155 ARG A CA 1
ATOM 1024 C C . ARG A 1 141 ? -32.381 19.460 31.158 1.00 81.67 155 ARG A C 1
ATOM 1025 O O . ARG A 1 141 ? -31.597 18.588 30.775 1.00 73.52 155 ARG A O 1
ATOM 1033 N N . SER A 1 142 ? -33.668 19.222 31.395 1.00 85.12 156 SER A N 1
ATOM 1034 C CA . SER A 1 142 ? -34.245 17.900 31.204 1.00 88.27 156 SER A CA 1
ATOM 1035 C C . SER A 1 142 ? -34.697 17.713 29.759 1.00 87.13 156 SER A C 1
ATOM 1036 O O . SER A 1 142 ? -34.914 18.673 29.016 1.00 89.14 156 SER A O 1
ATOM 1039 N N . ALA A 1 143 ? -34.829 16.451 29.367 1.00 83.82 157 ALA A N 1
ATOM 1040 C CA . ALA A 1 143 ? -35.225 16.087 28.012 1.00 78.90 157 ALA A CA 1
ATOM 1041 C C . ALA A 1 143 ? -36.026 14.787 28.069 1.00 88.46 157 ALA A C 1
ATOM 1042 O O . ALA A 1 143 ? -35.634 13.750 27.533 1.00 86.25 157 ALA A O 1
ATOM 1044 N N . LYS A 1 144 ? -37.186 14.843 28.730 1.00 92.34 158 LYS A N 1
ATOM 1045 C CA . LYS A 1 144 ? -37.974 13.637 28.957 1.00 93.53 158 LYS A CA 1
ATOM 1046 C C . LYS A 1 144 ? -38.687 13.167 27.689 1.00 95.22 158 LYS A C 1
ATOM 1047 O O . LYS A 1 144 ? -39.032 11.983 27.588 1.00 96.81 158 LYS A O 1
ATOM 1053 N N . THR A 1 145 ? -38.917 14.057 26.717 1.00 95.08 159 THR A N 1
ATOM 1054 C CA . THR A 1 145 ? -39.345 13.653 25.378 1.00 89.43 159 THR A CA 1
ATOM 1055 C C . THR A 1 145 ? -38.508 14.377 24.326 1.00 85.33 159 THR A C 1
ATOM 1056 O O . THR A 1 145 ? -37.801 15.349 24.616 1.00 81.15 159 THR A O 1
ATOM 1060 N N . VAL A 1 146 ? -38.604 13.891 23.082 1.00 85.09 160 VAL A N 1
ATOM 1061 C CA . VAL A 1 146 ? -37.821 14.464 21.987 1.00 82.50 160 VAL A CA 1
ATOM 1062 C C . VAL A 1 146 ? -38.393 15.811 21.555 1.00 87.58 160 VAL A C 1
ATOM 1063 O O . VAL A 1 146 ? -37.669 16.656 21.012 1.00 88.08 160 VAL A O 1
ATOM 1067 N N . ASN A 1 147 ? -39.689 16.041 21.780 1.00 87.81 161 ASN A N 1
ATOM 1068 C CA . ASN A 1 147 ? -40.223 17.381 21.571 1.00 91.36 161 ASN A CA 1
ATOM 1069 C C . ASN A 1 147 ? -39.729 18.336 22.652 1.00 94.58 161 ASN A C 1
ATOM 1070 O O . ASN A 1 147 ? -39.494 19.518 22.375 1.00 96.93 161 ASN A O 1
ATOM 1075 N N . GLN A 1 148 ? -39.540 17.835 23.877 1.00 92.02 162 GLN A N 1
ATOM 1076 C CA . GLN A 1 148 ? -38.978 18.655 24.946 1.00 90.31 162 GLN A CA 1
ATOM 1077 C C . GLN A 1 148 ? -37.527 19.027 24.655 1.00 80.49 162 GLN A C 1
ATOM 1078 O O . GLN A 1 148 ? -37.109 20.163 24.910 1.00 75.62 162 GLN A O 1
ATOM 1084 N N . LEU A 1 149 ? -36.744 18.087 24.118 1.00 77.41 163 LEU A N 1
ATOM 1085 C CA . LEU A 1 149 ? -35.384 18.406 23.686 1.00 71.04 163 LEU A CA 1
ATOM 1086 C C . LEU A 1 149 ? -35.393 19.469 22.591 1.00 71.58 163 LEU A C 1
ATOM 1087 O O . LEU A 1 149 ? -34.713 20.496 22.702 1.00 72.38 163 LEU A O 1
ATOM 1092 N N . ALA A 1 150 ? -36.139 19.220 21.506 1.00 65.96 164 ALA A N 1
ATOM 1093 C CA . ALA A 1 150 ? -36.183 20.162 20.389 1.00 63.71 164 ALA A CA 1
ATOM 1094 C C . ALA A 1 150 ? -36.672 21.534 20.840 1.00 71.64 164 ALA A C 1
ATOM 1095 O O . ALA A 1 150 ? -36.190 22.562 20.348 1.00 70.45 164 ALA A O 1
ATOM 1097 N N . HIS A 1 151 ? -37.641 21.568 21.764 1.00 71.59 165 HIS A N 1
ATOM 1098 C CA . HIS A 1 151 ? -38.018 22.831 22.391 1.00 80.66 165 HIS A CA 1
ATOM 1099 C C . HIS A 1 151 ? -36.808 23.507 23.022 1.00 80.98 165 HIS A C 1
ATOM 1100 O O . HIS A 1 151 ? -36.633 24.724 22.900 1.00 76.00 165 HIS A O 1
ATOM 1107 N N . ALA A 1 152 ? -35.939 22.723 23.669 1.00 84.15 166 ALA A N 1
ATOM 1108 C CA . ALA A 1 152 ? -34.792 23.294 24.366 1.00 84.30 166 ALA A CA 1
ATOM 1109 C C . ALA A 1 152 ? -33.740 23.846 23.406 1.00 84.82 166 ALA A C 1
ATOM 1110 O O . ALA A 1 152 ? -33.031 24.797 23.757 1.00 87.61 166 ALA A O 1
ATOM 1112 N N . LEU A 1 153 ? -33.610 23.270 22.203 1.00 84.61 167 LEU A N 1
ATOM 1113 C CA . LEU A 1 153 ? -32.632 23.788 21.248 1.00 85.09 167 LEU A CA 1
ATOM 1114 C C . LEU A 1 153 ? -33.102 25.076 20.591 1.00 92.01 167 LEU A C 1
ATOM 1115 O O . LEU A 1 153 ? -32.273 25.881 20.152 1.00 99.36 167 LEU A O 1
ATOM 1120 N N . HIS A 1 154 ? -34.416 25.285 20.504 1.00 89.37 168 HIS A N 1
ATOM 1121 C CA . HIS A 1 154 ? -34.930 26.498 19.883 1.00 90.44 168 HIS A CA 1
ATOM 1122 C C . HIS A 1 154 ? -34.902 27.671 20.856 1.00 96.18 168 HIS A C 1
ATOM 1123 O O . HIS A 1 154 ? -34.450 28.767 20.502 1.00 98.26 168 HIS A O 1
ATOM 1130 N N . GLN A 1 155 ? -35.371 27.461 22.092 1.00 100.71 169 GLN A N 1
ATOM 1131 C CA . GLN A 1 155 ? -35.425 28.557 23.059 1.00 107.23 169 GLN A CA 1
ATOM 1132 C C . GLN A 1 155 ? -34.043 29.019 23.504 1.00 107.69 169 GLN A C 1
ATOM 1133 O O . GLN A 1 155 ? -33.948 29.990 24.265 1.00 114.10 169 GLN A O 1
ATOM 1139 N N . ASP A 1 156 ? -32.984 28.348 23.057 1.00 99.51 170 ASP A N 1
ATOM 1140 C CA . ASP A 1 156 ? -31.605 28.781 23.274 1.00 97.30 170 ASP A CA 1
ATOM 1141 C C . ASP A 1 156 ? -31.180 29.485 21.988 1.00 92.78 170 ASP A C 1
ATOM 1142 O O . ASP A 1 156 ? -30.673 28.863 21.050 1.00 84.88 170 ASP A O 1
ATOM 1147 N N . LYS A 1 157 ? -31.414 30.799 21.940 1.00 97.41 171 LYS A N 1
ATOM 1148 C CA . LYS A 1 157 ? -31.031 31.577 20.768 1.00 97.98 171 LYS A CA 1
ATOM 1149 C C . LYS A 1 157 ? -29.519 31.676 20.612 1.00 102.50 171 LYS A C 1
ATOM 1150 O O . LYS A 1 157 ? -29.040 31.929 19.500 1.00 103.21 171 LYS A O 1
ATOM 1156 N N . GLN A 1 158 ? -28.763 31.473 21.697 1.00 102.48 172 GLN A N 1
ATOM 1157 C CA . GLN A 1 158 ? -27.307 31.558 21.678 1.00 95.67 172 GLN A CA 1
ATOM 1158 C C . GLN A 1 158 ? -26.649 30.380 20.969 1.00 89.21 172 GLN A C 1
ATOM 1159 O O . GLN A 1 158 ? -25.431 30.410 20.761 1.00 93.61 172 GLN A O 1
ATOM 1165 N N . LEU A 1 159 ? -27.408 29.353 20.598 1.00 77.09 173 LEU A N 1
ATOM 1166 C CA . LEU A 1 159 ? -26.837 28.207 19.907 1.00 69.20 173 LEU A CA 1
ATOM 1167 C C . LEU A 1 159 ? -26.616 28.542 18.436 1.00 73.11 173 LEU A C 1
ATOM 1168 O O . LEU A 1 159 ? -27.521 29.039 17.759 1.00 75.87 173 LEU A O 1
ATOM 1173 N N . HIS A 1 160 ? -25.403 28.279 17.952 1.00 70.49 174 HIS A N 1
ATOM 1174 C CA . HIS A 1 160 ? -25.015 28.490 16.563 1.00 60.87 174 HIS A CA 1
ATOM 1175 C C . HIS A 1 160 ? -24.312 27.234 16.064 1.00 54.16 174 HIS A C 1
ATOM 1176 O O . HIS A 1 160 ? -24.165 26.248 16.797 1.00 48.07 174 HIS A O 1
ATOM 1183 N N . ALA A 1 161 ? -23.857 27.275 14.807 1.00 55.13 175 ALA A N 1
ATOM 1184 C CA . ALA A 1 161 ? -23.234 26.104 14.193 1.00 55.16 175 ALA A CA 1
ATOM 1185 C C . ALA A 1 161 ? -21.933 25.689 14.875 1.00 57.61 175 ALA A C 1
ATOM 1186 O O . ALA A 1 161 ? -21.407 24.617 14.559 1.00 63.48 175 ALA A O 1
ATOM 1188 N N . GLY A 1 162 ? -21.406 26.496 15.791 1.00 56.07 176 GLY A N 1
ATOM 1189 C CA . GLY A 1 162 ? -20.234 26.113 16.551 1.00 61.36 176 GLY A CA 1
ATOM 1190 C C . GLY A 1 162 ? -20.560 25.674 17.966 1.00 57.01 176 GLY A C 1
ATOM 1191 O O . GLY A 1 162 ? -19.660 25.317 18.736 1.00 55.76 176 GLY A O 1
ATOM 1192 N N . SER A 1 163 ? -21.841 25.701 18.321 1.00 42.68 177 SER A N 1
ATOM 1193 C CA . SER A 1 163 ? -22.270 25.313 19.653 1.00 44.82 177 SER A CA 1
ATOM 1194 C C . SER A 1 163 ? -22.399 23.801 19.727 1.00 41.75 177 SER A C 1
ATOM 1195 O O . SER A 1 163 ? -22.533 23.118 18.709 1.00 37.96 177 SER A O 1
ATOM 1198 N N . LEU A 1 164 ? -22.360 23.281 20.954 1.00 34.69 178 LEU A N 1
ATOM 1199 C CA . LEU A 1 164 ? -22.549 21.856 21.190 1.00 36.32 178 LEU A CA 1
ATOM 1200 C C . LEU A 1 164 ? -23.406 21.660 22.428 1.00 37.71 178 LEU A C 1
ATOM 1201 O O . LEU A 1 164 ? -23.160 22.280 23.466 1.00 37.73 178 LEU A O 1
ATOM 1206 N N . VAL A 1 165 ? -24.404 20.798 22.308 1.00 30.62 179 VAL A N 1
ATOM 1207 C CA . VAL A 1 165 ? -25.236 20.362 23.422 1.00 35.50 179 VAL A CA 1
ATOM 1208 C C . VAL A 1 165 ? -25.070 18.855 23.538 1.00 35.13 179 VAL A C 1
ATOM 1209 O O . VAL A 1 165 ? -25.157 18.144 22.528 1.00 29.10 179 VAL A O 1
ATOM 1213 N N . SER A 1 166 ? -24.794 18.374 24.750 1.00 34.20 180 SER A N 1
ATOM 1214 C CA . SER A 1 166 ? -24.689 16.941 25.001 1.00 30.90 180 SER A CA 1
ATOM 1215 C C . SER A 1 166 ? -26.033 16.396 25.458 1.00 31.59 180 SER A C 1
ATOM 1216 O O . SER A 1 166 ? -26.673 16.957 26.356 1.00 32.09 180 SER A O 1
ATOM 1219 N N . VAL A 1 167 ? -26.449 15.300 24.841 1.00 30.68 181 VAL A N 1
ATOM 1220 C CA . VAL A 1 167 ? -27.634 14.566 25.244 1.00 30.61 181 VAL A CA 1
ATOM 1221 C C . VAL A 1 167 ? -27.159 13.367 26.052 1.00 31.19 181 VAL A C 1
ATOM 1222 O O . VAL A 1 167 ? -26.578 12.424 25.504 1.00 31.51 181 VAL A O 1
ATOM 1226 N N . MET A 1 168 ? -27.377 13.420 27.358 1.00 31.00 182 MET A N 1
ATOM 1227 C CA . MET A 1 168 ? -27.024 12.326 28.251 1.00 35.49 182 MET A CA 1
ATOM 1228 C C . MET A 1 168 ? -28.236 11.411 28.329 1.00 30.53 182 MET A C 1
ATOM 1229 O O . MET A 1 168 ? -29.260 11.785 28.904 1.00 36.77 182 MET A O 1
ATOM 1234 N N . TRP A 1 169 ? -28.117 10.218 27.753 1.00 29.13 183 TRP A N 1
ATOM 1235 C CA . TRP A 1 169 ? -29.242 9.297 27.566 1.00 29.85 183 TRP A CA 1
ATOM 1236 C C . TRP A 1 169 ? -29.056 8.046 28.416 1.00 30.50 183 TRP A C 1
ATOM 1237 O O . TRP A 1 169 ? -27.958 7.480 28.414 1.00 30.99 183 TRP A O 1
ATOM 1248 N N . PRO A 1 170 ? -30.079 7.573 29.134 1.00 32.84 184 PRO A N 1
ATOM 1249 C CA . PRO A 1 170 ? -29.923 6.376 29.977 1.00 33.86 184 PRO A CA 1
ATOM 1250 C C . PRO A 1 170 ? -29.274 5.173 29.284 1.00 32.19 184 PRO A C 1
ATOM 1251 O O . PRO A 1 170 ? -29.655 4.774 28.178 1.00 36.77 184 PRO A O 1
ATOM 1255 N N . ASN A 1 171 ? -28.299 4.584 29.985 1.00 43.78 185 ASN A N 1
ATOM 1256 C CA . ASN A 1 171 ? -27.519 3.433 29.500 1.00 48.47 185 ASN A CA 1
ATOM 1257 C C . ASN A 1 171 ? -28.369 2.196 29.270 1.00 48.34 185 ASN A C 1
ATOM 1258 O O . ASN A 1 171 ? -28.069 1.390 28.382 1.00 45.79 185 ASN A O 1
ATOM 1263 N N . SER A 1 172 ? -29.370 1.975 30.128 1.00 51.60 186 SER A N 1
ATOM 1264 C CA . SER A 1 172 ? -30.090 0.705 30.147 1.00 51.43 186 SER A CA 1
ATOM 1265 C C . SER A 1 172 ? -30.800 0.419 28.835 1.00 49.93 186 SER A C 1
ATOM 1266 O O . SER A 1 172 ? -31.171 -0.731 28.580 1.00 53.11 186 SER A O 1
ATOM 1269 N N . LYS A 1 173 ? -30.977 1.439 28.000 1.00 56.22 187 LYS A N 1
ATOM 1270 C CA . LYS A 1 173 ? -31.748 1.383 26.769 1.00 71.73 187 LYS A CA 1
ATOM 1271 C C . LYS A 1 173 ? -30.910 0.960 25.562 1.00 65.28 187 LYS A C 1
ATOM 1272 O O . LYS A 1 173 ? -31.395 0.229 24.690 1.00 66.43 187 LYS A O 1
ATOM 1278 N N . CYS A 1 174 ? -29.669 1.418 25.481 1.00 52.54 188 CYS A N 1
ATOM 1279 C CA . CYS A 1 174 ? -28.846 1.226 24.291 1.00 53.70 188 CYS A CA 1
ATOM 1280 C C . CYS A 1 174 ? -27.560 0.545 24.700 1.00 49.75 188 CYS A C 1
ATOM 1281 O O . CYS A 1 174 ? -26.740 1.168 25.404 1.00 40.98 188 CYS A O 1
ATOM 1284 N N . PRO A 1 175 ? -27.342 -0.704 24.299 1.00 63.08 189 PRO A N 1
ATOM 1285 C CA . PRO A 1 175 ? -26.023 -1.310 24.521 1.00 63.66 189 PRO A CA 1
ATOM 1286 C C . PRO A 1 175 ? -24.886 -0.482 23.944 1.00 51.63 189 PRO A C 1
ATOM 1287 O O . PRO A 1 175 ? -23.809 -0.448 24.554 1.00 51.34 189 PRO A O 1
ATOM 1291 N N . LEU A 1 176 ? -25.092 0.211 22.813 1.00 32.24 190 LEU A N 1
ATOM 1292 C CA . LEU A 1 176 ? -24.027 1.057 22.276 1.00 28.72 190 LEU A CA 1
ATOM 1293 C C . LEU A 1 176 ? -23.521 2.036 23.328 1.00 27.48 190 LEU A C 1
ATOM 1294 O O . LEU A 1 176 ? -22.314 2.128 23.576 1.00 28.38 190 LEU A O 1
ATOM 1299 N N . LEU A 1 177 ? -24.445 2.755 23.979 1.00 24.91 191 LEU A N 1
ATOM 1300 C CA . LEU A 1 177 ? -24.063 3.764 24.970 1.00 25.81 191 LEU A CA 1
ATOM 1301 C C . LEU A 1 177 ? -23.446 3.127 26.213 1.00 28.17 191 LEU A C 1
ATOM 1302 O O . LEU A 1 177 ? -22.481 3.655 26.784 1.00 26.55 191 LEU A O 1
ATOM 1307 N N . LYS A 1 178 ? -24.007 2.007 26.665 1.00 28.30 192 LYS A N 1
ATOM 1308 C CA . LYS A 1 178 ? -23.448 1.335 27.835 1.00 28.96 192 LYS A CA 1
ATOM 1309 C C . LYS A 1 178 ? -22.026 0.847 27.569 1.00 30.10 192 LYS A C 1
ATOM 1310 O O . LYS A 1 178 ? -21.199 0.805 28.486 1.00 31.74 192 LYS A O 1
ATOM 1316 N N . ASP A 1 179 ? -21.706 0.508 26.324 1.00 29.64 193 ASP A N 1
ATOM 1317 C CA . ASP A 1 179 ? -20.360 0.068 25.993 1.00 30.83 193 ASP A CA 1
ATOM 1318 C C . ASP A 1 179 ? -19.437 1.222 25.592 1.00 29.70 193 ASP A C 1
ATOM 1319 O O . ASP A 1 179 ? -18.453 1.000 24.876 1.00 34.59 193 ASP A O 1
ATOM 1324 N N . ASP A 1 180 ? -19.713 2.441 26.067 1.00 29.59 194 ASP A N 1
ATOM 1325 C CA . ASP A 1 180 ? -18.776 3.568 26.000 1.00 26.30 194 ASP A CA 1
ATOM 1326 C C . ASP A 1 180 ? -18.649 4.114 24.581 1.00 25.82 194 ASP A C 1
ATOM 1327 O O . ASP A 1 180 ? -17.563 4.497 24.160 1.00 34.69 194 ASP A O 1
ATOM 1332 N N . LEU A 1 181 ? -19.749 4.149 23.844 1.00 25.49 195 LEU A N 1
ATOM 1333 C CA . LEU A 1 181 ? -19.779 4.828 22.552 1.00 29.01 195 LEU A CA 1
ATOM 1334 C C . LEU A 1 181 ? -20.485 6.173 22.696 1.00 30.28 195 LEU A C 1
ATOM 1335 O O . LEU A 1 181 ? -21.513 6.275 23.367 1.00 28.00 195 LEU A O 1
ATOM 1340 N N . VAL A 1 182 ? -19.902 7.202 22.086 1.00 24.55 196 VAL A N 1
ATOM 1341 C CA . VAL A 1 182 ? -20.489 8.533 21.970 1.00 22.42 196 VAL A CA 1
ATOM 1342 C C . VAL A 1 182 ? -20.779 8.766 20.487 1.00 23.80 196 VAL A C 1
ATOM 1343 O O . VAL A 1 182 ? -19.962 8.399 19.637 1.00 25.63 196 VAL A O 1
ATOM 1347 N N . LEU A 1 183 ? -21.960 9.315 20.170 1.00 22.96 197 LEU A N 1
ATOM 1348 C CA . LEU A 1 183 ? -22.372 9.601 18.789 1.00 23.48 197 LEU A CA 1
ATOM 1349 C C . LEU A 1 183 ? -22.575 11.097 18.608 1.00 33.13 197 LEU A C 1
ATOM 1350 O O . LEU A 1 183 ? -23.354 11.712 19.343 1.00 33.65 197 LEU A O 1
ATOM 1355 N N . MET A 1 184 ? -21.907 11.687 17.619 1.00 28.88 198 MET A N 1
ATOM 1356 C CA . MET A 1 184 ? -21.993 13.127 17.424 1.00 24.22 198 MET A CA 1
ATOM 1357 C C . MET A 1 184 ? -22.716 13.474 16.126 1.00 27.06 198 MET A C 1
ATOM 1358 O O . MET A 1 184 ? -22.291 13.068 15.045 1.00 26.69 198 MET A O 1
ATOM 1363 N N . ASP A 1 185 ? -23.767 14.268 16.248 1.00 26.31 199 ASP A N 1
ATOM 1364 C CA . ASP A 1 185 ? -24.536 14.820 15.139 1.00 27.93 199 ASP A CA 1
ATOM 1365 C C . ASP A 1 185 ? -24.006 16.221 14.839 1.00 29.50 199 ASP A C 1
ATOM 1366 O O . ASP A 1 185 ? -23.481 16.906 15.721 1.00 36.79 199 ASP A O 1
ATOM 1371 N N . SER A 1 186 ? -24.120 16.642 13.589 1.00 32.80 200 SER A N 1
ATOM 1372 C CA . SER A 1 186 ? -23.543 17.908 13.163 1.00 27.66 200 SER A CA 1
ATOM 1373 C C . SER A 1 186 ? -24.584 18.743 12.417 1.00 30.35 200 SER A C 1
ATOM 1374 O O . SER A 1 186 ? -25.551 18.198 11.895 1.00 31.31 200 SER A O 1
ATOM 1377 N N . PRO A 1 187 ? -24.399 20.061 12.352 1.00 32.05 201 PRO A N 1
ATOM 1378 C CA . PRO A 1 187 ? -25.262 20.867 11.477 1.00 35.37 201 PRO A CA 1
ATOM 1379 C C . PRO A 1 187 ? -25.032 20.466 10.029 1.00 29.51 201 PRO A C 1
ATOM 1380 O O . PRO A 1 187 ? -24.052 19.790 9.703 1.00 29.91 201 PRO A O 1
ATOM 1384 N N . GLY A 1 188 ? -25.958 20.871 9.165 1.00 31.42 202 GLY A N 1
ATOM 1385 C CA . GLY A 1 188 ? -25.806 20.660 7.736 1.00 32.41 202 GLY A CA 1
ATOM 1386 C C . GLY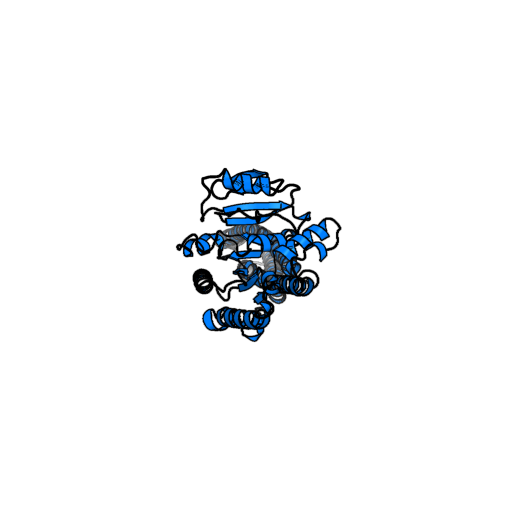 A 1 188 ? -24.443 21.101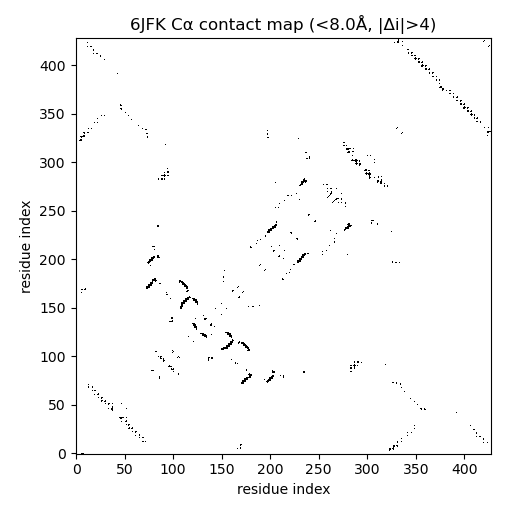 7.231 1.00 37.03 202 GLY A C 1
ATOM 1387 O O . GLY A 1 188 ? -23.959 22.166 7.614 1.00 33.28 202 GLY A O 1
ATOM 1388 N N . ILE A 1 189 ? -23.805 20.295 6.378 1.00 32.95 203 ILE A N 1
ATOM 1389 C CA . ILE A 1 189 ? -22.431 20.579 5.951 1.00 35.45 203 ILE A CA 1
ATOM 1390 C C . ILE A 1 189 ? -22.298 21.912 5.218 1.00 43.88 203 ILE A C 1
ATOM 1391 O O . ILE A 1 189 ? -21.194 22.461 5.126 1.00 36.00 203 ILE A O 1
ATOM 1396 N N . ASP A 1 190 ? -23.391 22.453 4.693 1.00 37.01 204 ASP A N 1
ATOM 1397 C CA . ASP A 1 190 ? -23.334 23.697 3.942 1.00 39.83 204 ASP A CA 1
ATOM 1398 C C . ASP A 1 190 ? -23.421 24.951 4.806 1.00 40.65 204 ASP A C 1
ATOM 1399 O O . ASP A 1 190 ? -23.381 26.055 4.255 1.00 43.32 204 ASP A O 1
ATOM 1404 N N . VAL A 1 191 ? -23.556 24.826 6.129 1.00 38.85 205 VAL A N 1
ATOM 1405 C CA . VAL A 1 191 ? -23.835 26.008 6.944 1.00 45.49 205 VAL A CA 1
ATOM 1406 C C . VAL A 1 191 ? -22.632 26.935 7.015 1.00 48.62 205 VAL A C 1
ATOM 1407 O O . VAL A 1 191 ? -22.793 28.147 7.201 1.00 53.30 205 VAL A O 1
ATOM 1411 N N . THR A 1 192 ? -21.418 26.405 6.875 1.00 45.42 206 THR A N 1
ATOM 1412 C CA . THR A 1 192 ? -20.231 27.244 6.964 1.00 52.97 206 THR A CA 1
ATOM 1413 C C . THR A 1 192 ? -19.143 26.722 6.037 1.00 56.04 206 THR A C 1
ATOM 1414 O O . THR A 1 192 ? -19.177 25.575 5.584 1.00 54.77 206 THR A O 1
ATOM 1418 N N . THR A 1 193 ? -18.164 27.587 5.770 1.00 52.50 207 THR A N 1
ATOM 1419 C CA . THR A 1 193 ? -16.922 27.163 5.147 1.00 58.43 207 THR A CA 1
ATOM 1420 C C . THR A 1 193 ? -15.750 27.089 6.121 1.00 60.57 207 THR A C 1
ATOM 1421 O O . THR A 1 193 ? -14.686 26.586 5.743 1.00 63.28 207 THR A O 1
ATOM 1425 N N . GLU A 1 194 ? -15.906 27.566 7.358 1.00 58.00 208 GLU A N 1
ATOM 1426 C CA . GLU A 1 194 ? -14.849 27.408 8.359 1.00 68.17 208 GLU A CA 1
ATOM 1427 C C . GLU A 1 194 ? -14.984 26.016 8.980 1.00 58.25 208 GLU A C 1
ATOM 1428 O O . GLU A 1 194 ? -15.306 25.828 10.157 1.00 59.80 208 GLU A O 1
ATOM 1434 N N . LEU A 1 195 ? -14.731 25.011 8.137 1.00 49.49 209 LEU A N 1
ATOM 1435 C CA . LEU A 1 195 ? -14.809 23.624 8.570 1.00 44.32 209 LEU A CA 1
ATOM 1436 C C . LEU A 1 195 ? -13.546 23.165 9.297 1.00 48.22 209 LEU A C 1
ATOM 1437 O O . LEU A 1 195 ? -13.595 22.157 10.018 1.00 45.82 209 LEU A O 1
ATOM 1442 N N . ASP A 1 196 ? -12.421 23.871 9.121 1.00 45.36 210 ASP A N 1
ATOM 1443 C CA . ASP A 1 196 ? -11.267 23.660 9.990 1.00 48.21 210 ASP A CA 1
ATOM 1444 C C . ASP A 1 196 ? -11.678 23.709 11.454 1.00 55.06 210 ASP A C 1
ATOM 1445 O O . ASP A 1 196 ? -11.201 22.915 12.274 1.00 49.39 210 ASP A O 1
ATOM 1450 N N . SER A 1 197 ? -12.557 24.655 11.795 1.00 53.16 211 SER A N 1
ATOM 1451 C CA . SER A 1 197 ? -13.003 24.823 13.171 1.00 48.91 211 SER A CA 1
ATOM 1452 C C . SER A 1 197 ? -13.717 23.575 13.678 1.00 50.69 211 SER A C 1
ATOM 1453 O O . SER A 1 197 ? -13.512 23.156 14.825 1.00 46.64 211 SER A O 1
ATOM 1456 N N . TRP A 1 198 ? -14.563 22.964 12.837 1.00 34.43 212 TRP A N 1
ATOM 1457 C CA . TRP A 1 198 ? -15.273 21.751 13.240 1.00 32.42 212 TRP A CA 1
ATOM 1458 C C . TRP A 1 198 ? -14.305 20.631 13.595 1.00 39.36 212 TRP A C 1
ATOM 1459 O O . TRP A 1 198 ? -14.518 19.894 14.564 1.00 40.29 212 TRP A O 1
ATOM 1470 N N . ILE A 1 199 ? -13.243 20.473 12.810 1.00 41.84 213 ILE A N 1
ATOM 1471 C CA . ILE A 1 199 ? -12.303 19.384 13.051 1.00 42.72 213 ILE A CA 1
ATOM 1472 C C . ILE A 1 199 ? -11.503 19.646 14.319 1.00 46.23 213 ILE A C 1
ATOM 1473 O O . ILE A 1 199 ? -11.390 18.773 15.188 1.00 46.06 213 ILE A O 1
ATOM 1478 N N . ASP A 1 200 ? -10.946 20.858 14.444 1.00 45.16 214 ASP A N 1
ATOM 1479 C CA . ASP A 1 200 ? -10.263 21.261 15.671 1.00 46.69 214 ASP A CA 1
ATOM 1480 C C . ASP A 1 200 ? -11.104 20.963 16.906 1.00 45.55 214 ASP A C 1
ATOM 1481 O O . ASP A 1 200 ? -10.627 20.339 17.856 1.00 43.81 214 ASP A O 1
ATOM 1486 N N . LYS A 1 201 ? -12.367 21.394 16.908 1.00 37.05 215 LYS A N 1
ATOM 1487 C CA . LYS A 1 201 ? -13.142 21.355 18.146 1.00 42.70 215 LYS A CA 1
ATOM 1488 C C . LYS A 1 201 ? -13.705 19.973 18.449 1.00 43.45 215 LYS A C 1
ATOM 1489 O O . LYS A 1 201 ? -13.792 19.589 19.621 1.00 46.35 215 LYS A O 1
ATOM 1495 N N . PHE A 1 202 ? -14.109 19.218 17.426 1.00 33.80 216 PHE A N 1
ATOM 1496 C CA . PHE A 1 202 ? -14.996 18.074 17.630 1.00 36.65 216 PHE A CA 1
ATOM 1497 C C . PHE A 1 202 ? -14.547 16.765 16.999 1.00 42.19 216 PHE A C 1
ATOM 1498 O O . PHE A 1 202 ? -15.132 15.728 17.329 1.00 41.89 216 PHE A O 1
ATOM 1506 N N . CYS A 1 203 ? -13.563 16.768 16.096 1.00 35.42 217 CYS A N 1
ATOM 1507 C CA . CYS A 1 203 ? -13.296 15.602 15.263 1.00 37.33 217 CYS A CA 1
ATOM 1508 C C . CYS A 1 203 ? -11.977 14.893 15.523 1.00 40.06 217 CYS A C 1
ATOM 1509 O O . CYS A 1 203 ? -11.835 13.740 15.105 1.00 39.43 217 CYS A O 1
ATOM 1512 N N . LEU A 1 204 ? -11.003 15.548 16.155 1.00 32.71 218 LEU A N 1
ATOM 1513 C CA . LEU A 1 204 ? -9.678 14.949 16.224 1.00 38.73 218 LEU A CA 1
ATOM 1514 C C . LEU A 1 204 ? -9.670 13.684 17.055 1.00 42.92 218 LEU A C 1
ATOM 1515 O O . LEU A 1 204 ? -8.763 12.861 16.898 1.00 46.68 218 LEU A O 1
ATOM 1520 N N . ASP A 1 205 ? -10.655 13.510 17.931 1.00 36.24 219 ASP A N 1
ATOM 1521 C CA . ASP A 1 205 ? -10.766 12.310 18.743 1.00 37.52 219 ASP A CA 1
ATOM 1522 C C . ASP A 1 205 ? -11.877 11.389 18.259 1.00 36.33 219 ASP A C 1
ATOM 1523 O O . ASP A 1 205 ? -12.277 10.482 18.989 1.00 39.16 219 ASP A O 1
ATOM 1528 N N . ALA A 1 2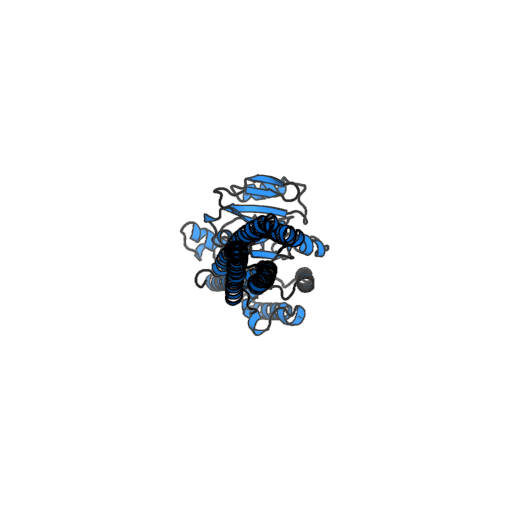06 ? -12.377 11.599 17.042 1.00 30.06 220 ALA A N 1
ATOM 1529 C CA . ALA A 1 206 ? -13.389 10.717 16.474 1.00 31.34 220 ALA A CA 1
ATOM 1530 C C . ALA A 1 206 ? -12.723 9.481 15.886 1.00 29.72 220 ALA A C 1
ATOM 1531 O O . ALA A 1 206 ? -11.774 9.593 15.110 1.00 34.41 220 ALA A O 1
ATOM 1533 N N . ASP A 1 207 ? -13.212 8.306 16.273 1.00 30.00 221 ASP A N 1
ATOM 1534 C CA . ASP A 1 207 ? -12.626 7.059 15.805 1.00 26.99 221 ASP A CA 1
ATOM 1535 C C . ASP A 1 207 ? -13.203 6.613 14.472 1.00 32.00 221 ASP A C 1
ATOM 1536 O O . ASP A 1 207 ? -12.524 5.907 13.716 1.00 34.56 221 ASP A O 1
ATOM 1541 N N . VAL A 1 208 ? -14.439 6.999 14.180 1.00 27.28 222 VAL A N 1
ATOM 1542 C CA . VAL A 1 208 ? -15.095 6.702 12.910 1.00 27.29 222 VAL A CA 1
ATOM 1543 C C . VAL A 1 208 ? -15.835 7.949 12.455 1.00 25.83 222 VAL A C 1
ATOM 1544 O O . VAL A 1 208 ? -16.451 8.655 13.271 1.00 23.65 222 VAL A O 1
ATOM 1548 N N . PHE A 1 209 ? -15.763 8.223 11.150 1.00 25.61 223 PHE A N 1
ATOM 1549 C CA . PHE A 1 209 ? -16.545 9.266 10.490 1.00 25.71 223 PHE A CA 1
ATOM 1550 C C . PHE A 1 209 ? -17.542 8.606 9.542 1.00 28.24 223 PHE A C 1
ATOM 1551 O O . PHE A 1 209 ? -17.172 7.695 8.797 1.00 31.09 223 PHE A O 1
ATOM 1559 N N . VAL A 1 210 ? -18.798 9.054 9.568 1.00 23.81 224 VAL A N 1
ATOM 1560 C CA . VAL A 1 210 ? -19.826 8.541 8.667 1.00 20.66 224 VAL A CA 1
ATOM 1561 C C . VAL A 1 210 ? -20.358 9.693 7.832 1.00 26.33 224 VAL A C 1
ATOM 1562 O O . VAL A 1 210 ? -20.927 10.656 8.369 1.00 26.16 224 VAL A O 1
ATOM 1566 N N . LEU A 1 211 ? -20.192 9.585 6.523 1.00 26.95 225 LEU A N 1
ATOM 1567 C CA . LEU A 1 211 ? -20.832 10.504 5.595 1.00 23.14 225 LEU A CA 1
ATOM 1568 C C . LEU A 1 211 ? -22.205 9.932 5.284 1.00 25.90 225 LEU A C 1
ATOM 1569 O O . LEU A 1 211 ? -22.328 8.833 4.727 1.00 23.41 225 LEU A O 1
ATOM 1574 N N . VAL A 1 212 ? -23.234 10.653 5.697 1.00 23.89 226 VAL A N 1
ATOM 1575 C CA . VAL A 1 212 ? -24.607 10.282 5.402 1.00 24.40 226 VAL A CA 1
ATOM 1576 C C . VAL A 1 212 ? -25.000 11.063 4.159 1.00 27.63 226 VAL A C 1
ATOM 1577 O O . VAL A 1 212 ? -25.251 12.271 4.238 1.00 23.37 226 VAL A O 1
ATOM 1581 N N . ALA A 1 213 ? -25.051 10.383 3.017 1.00 20.48 227 ALA A N 1
ATOM 1582 C CA . ALA A 1 213 ? -25.298 11.035 1.7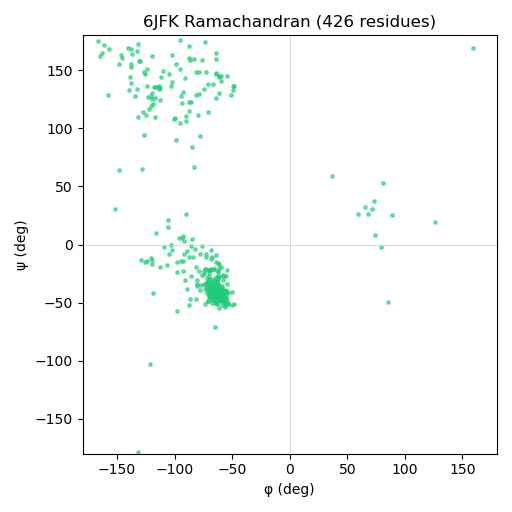35 1.00 22.26 227 ALA A CA 1
ATOM 1583 C C . ALA A 1 213 ? -26.739 10.819 1.281 1.00 29.23 227 ALA A C 1
ATOM 1584 O O . ALA A 1 213 ? -27.433 9.919 1.760 1.00 25.27 227 ALA A O 1
ATOM 1586 N N . ASN A 1 214 ? -27.181 11.642 0.323 1.00 24.94 228 ASN A N 1
ATOM 1587 C CA . ASN A 1 214 ? -28.518 11.489 -0.258 1.00 21.59 228 ASN A CA 1
ATOM 1588 C C . ASN A 1 214 ? -28.404 10.552 -1.464 1.00 26.79 228 ASN A C 1
ATOM 1589 O O . ASN A 1 214 ? -27.915 10.952 -2.528 1.00 23.72 228 ASN A O 1
ATOM 1594 N N . SER A 1 215 ? -28.877 9.304 -1.323 1.00 29.30 229 SER A N 1
ATOM 1595 C CA . SER A 1 215 ? -28.847 8.416 -2.491 1.00 30.61 229 SER A CA 1
ATOM 1596 C C . SER A 1 215 ? -29.803 8.856 -3.598 1.00 31.43 229 SER A C 1
ATOM 1597 O O . SER A 1 215 ? -29.720 8.324 -4.720 1.00 29.27 229 SER A O 1
ATOM 1600 N N . GLU A 1 216 ? -30.697 9.819 -3.339 1.00 27.09 230 GLU A N 1
ATOM 1601 C CA . GLU A 1 216 ? -31.532 10.333 -4.427 1.00 27.18 230 GLU A CA 1
ATOM 1602 C C . GLU A 1 216 ? -30.755 11.228 -5.386 1.00 31.92 230 GLU A C 1
ATOM 1603 O O . GLU A 1 216 ? -31.190 11.434 -6.518 1.00 27.62 230 GLU A O 1
ATOM 1609 N N . SER A 1 217 ? -29.624 11.787 -4.955 1.00 32.33 231 SER A N 1
ATOM 1610 C CA . SER A 1 217 ? -28.884 12.705 -5.797 1.00 27.75 231 SER A CA 1
ATOM 1611 C C . SER A 1 217 ? -27.493 12.113 -5.962 1.00 29.78 231 SER A C 1
ATOM 1612 O O . SER A 1 217 ? -27.319 11.157 -6.728 1.00 38.77 231 SER A O 1
ATOM 1615 N N . THR A 1 218 ? -26.484 12.620 -5.258 1.00 31.11 232 THR A N 1
ATOM 1616 C CA . THR A 1 218 ? -25.097 12.181 -5.423 1.00 31.34 232 THR A CA 1
ATOM 1617 C C . THR A 1 218 ? -24.289 12.717 -4.240 1.00 33.78 232 THR A C 1
ATOM 1618 O O . THR A 1 218 ? -24.805 13.464 -3.404 1.00 30.78 232 THR A O 1
ATOM 1622 N N . LEU A 1 219 ? -23.018 12.324 -4.164 1.00 33.44 233 LEU A N 1
ATOM 1623 C CA . LEU A 1 219 ? -22.127 12.975 -3.208 1.00 34.16 233 LEU A CA 1
ATOM 1624 C C . LEU A 1 219 ? -21.958 14.440 -3.581 1.00 34.07 233 LEU A C 1
ATOM 1625 O O . LEU A 1 219 ? -21.616 14.759 -4.720 1.00 40.41 233 LEU A O 1
ATOM 1630 N N . MET A 1 220 ? -22.218 15.338 -2.633 1.00 28.95 234 MET A N 1
ATOM 1631 C CA . MET A 1 220 ? -22.029 16.756 -2.908 1.00 31.52 234 MET A CA 1
ATOM 1632 C C . MET A 1 220 ? -20.562 17.139 -2.762 1.00 33.39 234 MET A C 1
ATOM 1633 O O . MET A 1 220 ? -19.826 16.557 -1.966 1.00 30.17 234 MET A O 1
ATOM 1638 N N . GLN A 1 221 ? -20.129 18.118 -3.563 1.00 34.91 235 GLN A N 1
ATOM 1639 C CA . GLN A 1 221 ? -18.731 18.530 -3.479 1.00 36.61 235 GLN A CA 1
ATOM 1640 C C . GLN A 1 221 ? -18.406 19.115 -2.112 1.00 35.71 235 GLN A C 1
ATOM 1641 O O . GLN A 1 221 ? -17.282 18.949 -1.627 1.00 36.55 235 GLN A O 1
ATOM 1647 N N . THR A 1 222 ? -19.370 19.786 -1.468 1.00 32.95 236 THR A N 1
ATOM 1648 C CA . THR A 1 222 ? -19.124 20.273 -0.112 1.00 33.18 236 THR A CA 1
ATOM 1649 C C . THR A 1 222 ? -18.936 19.119 0.861 1.00 36.57 236 THR A C 1
ATOM 1650 O O . THR A 1 222 ? -18.176 19.240 1.829 1.00 34.02 236 THR A O 1
ATOM 1654 N N . GLU A 1 223 ? -19.606 17.988 0.612 1.00 26.48 237 GLU A N 1
ATOM 1655 C CA . GLU A 1 223 ? -19.416 16.806 1.443 1.00 23.44 237 GLU A CA 1
ATOM 1656 C C . GLU A 1 223 ? -18.038 16.187 1.238 1.00 31.98 237 GLU A C 1
ATOM 1657 O O . GLU A 1 223 ? -17.359 15.836 2.211 1.00 31.21 237 GLU A O 1
ATOM 1663 N N . LYS A 1 224 ? -17.598 16.048 -0.012 1.00 27.13 238 LYS A N 1
ATOM 1664 C CA . LYS A 1 224 ? -16.286 15.448 -0.254 1.00 32.56 238 LYS A CA 1
ATOM 1665 C C . LYS A 1 224 ? -15.164 16.335 0.266 1.00 27.18 238 LYS A C 1
ATOM 1666 O O . LYS A 1 224 ? -14.198 15.839 0.856 1.00 31.64 238 LYS A O 1
ATOM 1672 N N . HIS A 1 225 ? -15.287 17.647 0.043 1.00 27.54 239 HIS A N 1
ATOM 1673 C CA . HIS A 1 225 ? -14.311 18.621 0.528 1.00 31.21 239 HIS A CA 1
ATOM 1674 C C . HIS A 1 225 ? -14.068 18.478 2.035 1.00 28.94 239 HIS A C 1
ATOM 1675 O O . HIS A 1 225 ? -12.922 18.558 2.497 1.00 31.37 239 HIS A O 1
ATOM 1682 N N . PHE A 1 226 ? -15.129 18.263 2.819 1.00 25.80 240 PHE A N 1
ATOM 1683 C CA . PHE A 1 226 ? -14.939 18.093 4.256 1.00 30.62 240 PHE A CA 1
ATOM 1684 C C . PHE A 1 226 ? -14.090 16.862 4.546 1.00 34.83 240 PHE A C 1
ATOM 1685 O O . PHE A 1 226 ? -13.215 16.898 5.415 1.00 31.30 240 PHE A O 1
ATOM 1693 N N . PHE A 1 227 ? -14.302 15.774 3.808 1.00 30.82 241 PHE A N 1
ATOM 1694 C CA . PHE A 1 227 ? -13.517 14.580 4.089 1.00 29.10 241 PHE A CA 1
ATOM 1695 C C . PHE A 1 227 ? -12.111 14.645 3.513 1.00 31.11 241 PHE A C 1
ATOM 1696 O O . PHE A 1 227 ? -11.214 13.982 4.049 1.00 35.86 241 PHE A O 1
ATOM 1704 N N . HIS A 1 228 ? -11.881 15.466 2.483 1.00 29.96 242 HIS A N 1
ATOM 1705 C CA . HIS A 1 228 ? -10.508 15.818 2.136 1.00 33.73 242 HIS A CA 1
ATOM 1706 C C . HIS A 1 228 ? -9.785 16.408 3.340 1.00 40.54 242 HIS A C 1
ATOM 1707 O O . HIS A 1 228 ? -8.644 16.036 3.644 1.00 37.77 242 HIS A O 1
ATOM 1714 N N . LYS A 1 229 ? -10.455 17.318 4.054 1.00 33.46 243 LYS A N 1
ATOM 1715 C CA . LYS A 1 229 ? -9.832 17.955 5.207 1.00 34.41 243 LYS A CA 1
ATOM 1716 C C . LYS A 1 229 ? -9.632 16.966 6.354 1.00 37.05 243 LYS A C 1
ATOM 1717 O O . LYS A 1 229 ? -8.642 17.052 7.090 1.00 34.80 243 LYS A O 1
ATOM 1723 N N . VAL A 1 230 ? -10.561 16.029 6.532 1.00 32.00 244 VAL A N 1
ATOM 1724 C CA . VAL A 1 230 ? -10.390 15.025 7.583 1.00 33.64 244 VAL A CA 1
ATOM 1725 C C . VAL A 1 230 ? -9.156 14.183 7.302 1.00 39.48 244 VAL A C 1
ATOM 1726 O O . VAL A 1 230 ? -8.316 13.962 8.187 1.00 37.33 244 VAL A O 1
ATOM 1730 N N . SER A 1 231 ? -9.005 13.740 6.047 1.00 33.99 245 SER A N 1
ATOM 1731 C CA . SER A 1 231 ? -7.834 12.956 5.666 1.00 39.50 245 SER A CA 1
ATOM 1732 C C . SER A 1 231 ? -6.536 13.747 5.822 1.00 43.04 245 SER A C 1
ATOM 1733 O O . SER A 1 231 ? -5.468 13.153 6.034 1.00 42.42 245 SER A O 1
ATOM 1736 N N . GLU A 1 232 ? -6.605 15.082 5.727 1.00 41.19 246 GLU A N 1
ATOM 1737 C CA . GLU A 1 232 ? -5.415 15.913 5.929 1.00 45.13 246 GLU A CA 1
ATOM 1738 C C . GLU A 1 232 ? -4.984 15.957 7.385 1.00 45.15 246 GLU A C 1
ATOM 1739 O O . GLU A 1 232 ? -3.800 16.163 7.678 1.00 55.77 246 GLU A O 1
ATOM 1745 N N . ARG A 1 233 ? -5.930 15.808 8.303 1.00 42.96 247 ARG A N 1
ATOM 1746 C CA . ARG A 1 233 ? -5.685 16.001 9.723 1.00 42.03 247 ARG A CA 1
ATOM 1747 C C . ARG A 1 233 ? -5.444 14.697 10.466 1.00 44.46 247 ARG A C 1
ATOM 1748 O O . ARG A 1 233 ? -4.818 14.706 11.529 1.00 45.41 247 ARG A O 1
ATOM 1756 N N . LEU A 1 234 ? -5.931 13.581 9.936 1.00 42.16 248 LEU A N 1
ATOM 1757 C CA . LEU A 1 234 ? -5.854 12.299 10.608 1.00 37.32 248 LEU A CA 1
ATOM 1758 C C . LEU A 1 234 ? -5.167 11.275 9.720 1.00 38.77 248 LEU A C 1
ATOM 1759 O O . LEU A 1 234 ? -5.226 11.353 8.486 1.00 35.41 248 LEU A O 1
ATOM 1764 N N . SER A 1 235 ? -4.513 10.316 10.371 1.00 38.64 249 SER A N 1
ATOM 1765 C CA . SER A 1 235 ? -3.877 9.197 9.694 1.00 39.33 249 SER A CA 1
ATOM 1766 C C . SER A 1 235 ? -4.885 8.070 9.508 1.00 41.28 249 SER A C 1
ATOM 1767 O O . SER A 1 235 ? -5.463 7.567 10.478 1.00 37.63 249 SER A O 1
ATOM 1770 N N . ARG A 1 236 ? -5.077 7.675 8.269 1.00 33.43 250 ARG A N 1
ATOM 1771 C CA . ARG A 1 236 ? -6.043 6.662 7.882 1.00 36.50 250 ARG A CA 1
ATOM 1772 C C . ARG A 1 236 ? -7.333 6.700 8.684 1.00 35.51 250 ARG A C 1
ATOM 1773 O O . ARG A 1 236 ? -7.682 5.708 9.339 1.00 35.12 250 ARG A O 1
ATOM 1781 N N . PRO A 1 237 ? -8.065 7.806 8.670 1.00 31.86 251 PRO A N 1
ATOM 1782 C CA . PRO A 1 237 ? -9.334 7.827 9.390 1.00 27.43 251 PRO A CA 1
ATOM 1783 C C . PRO A 1 237 ? -10.286 6.787 8.822 1.00 35.35 251 PRO A C 1
ATOM 1784 O O . PRO A 1 237 ? -10.297 6.504 7.619 1.00 34.58 251 PRO A O 1
ATOM 1788 N N . ASN A 1 238 ? -11.076 6.207 9.716 1.00 29.67 252 ASN A N 1
ATOM 1789 C CA . ASN A 1 238 ? -12.107 5.245 9.345 1.00 26.14 252 ASN A CA 1
ATOM 1790 C C . ASN A 1 238 ? -13.328 5.995 8.841 1.00 30.57 252 ASN A C 1
ATOM 1791 O O . ASN A 1 238 ? -14.011 6.679 9.604 1.00 31.44 252 ASN A O 1
ATOM 1796 N N . ILE A 1 239 ? -13.603 5.881 7.548 1.00 27.76 253 ILE A N 1
ATOM 1797 C CA . ILE A 1 239 ? -14.695 6.619 6.926 1.00 26.03 253 ILE A CA 1
ATOM 1798 C C . ILE A 1 239 ? -15.672 5.617 6.333 1.00 29.32 253 ILE A C 1
ATOM 1799 O O . ILE A 1 239 ? -15.270 4.737 5.561 1.00 25.51 253 ILE A O 1
ATOM 1804 N N . PHE A 1 240 ? -16.938 5.731 6.732 1.00 26.50 254 PHE A N 1
ATOM 1805 C CA . PHE A 1 240 ? -18.052 4.995 6.149 1.00 22.70 254 PHE A CA 1
ATOM 1806 C C . PHE A 1 240 ? -18.943 5.953 5.364 1.00 28.03 254 PHE A C 1
ATOM 1807 O O . PHE A 1 240 ? -19.071 7.135 5.713 1.00 26.66 254 PHE A O 1
ATOM 1815 N N . ILE A 1 241 ? -19.575 5.436 4.310 1.00 22.31 255 ILE A N 1
ATOM 1816 C CA . ILE A 1 241 ? -20.530 6.213 3.520 1.00 22.33 255 ILE A CA 1
ATOM 1817 C C . ILE A 1 241 ? -21.869 5.486 3.531 1.00 25.60 255 ILE A C 1
ATOM 1818 O O . ILE A 1 241 ? -21.981 4.365 3.012 1.00 23.77 255 ILE A O 1
ATOM 1823 N N . LEU A 1 242 ? -22.886 6.130 4.098 1.00 24.50 256 LEU A N 1
ATOM 1824 C CA . LEU A 1 242 ? -24.258 5.647 4.024 1.00 26.34 256 LEU A CA 1
ATOM 1825 C C . LEU A 1 242 ? -24.984 6.420 2.930 1.00 24.56 256 LEU A C 1
ATOM 1826 O O . LEU A 1 242 ? -25.258 7.611 3.088 1.00 27.27 256 LEU A O 1
ATOM 1831 N N . ASN A 1 243 ? -25.276 5.746 1.816 1.00 24.35 257 ASN A N 1
ATOM 1832 C CA . ASN A 1 243 ? -26.193 6.287 0.816 1.00 22.27 257 ASN A CA 1
ATOM 1833 C C . ASN A 1 243 ? -27.604 6.077 1.342 1.00 28.04 257 ASN A C 1
ATOM 1834 O O . ASN A 1 243 ? -28.218 5.023 1.154 1.00 21.92 257 ASN A O 1
ATOM 1839 N N . ASN A 1 244 ? -28.113 7.095 2.022 1.00 24.42 258 ASN A N 1
ATOM 1840 C CA . ASN A 1 244 ? -29.370 7.015 2.741 1.00 27.02 258 ASN A CA 1
ATOM 1841 C C . ASN A 1 244 ? -30.533 7.357 1.815 1.00 22.85 258 ASN A C 1
ATOM 1842 O O . ASN A 1 244 ? -30.352 7.854 0.695 1.00 21.15 258 ASN A O 1
ATOM 1847 N N . ARG A 1 245 ? -31.752 7.122 2.318 1.00 22.46 259 ARG A N 1
ATOM 1848 C CA . ARG A 1 245 ? -32.994 7.374 1.586 1.00 22.78 259 ARG A CA 1
ATOM 1849 C C . ARG A 1 245 ? -33.153 6.417 0.410 1.00 26.88 259 ARG A C 1
ATOM 1850 O O . ARG A 1 245 ? -33.873 6.707 -0.561 1.00 25.15 259 ARG A O 1
ATOM 1858 N N . TRP A 1 246 ? -32.533 5.244 0.508 1.00 21.33 260 TRP A N 1
ATOM 1859 C CA . TRP A 1 246 ? -32.524 4.338 -0.631 1.00 26.96 260 TRP A CA 1
ATOM 1860 C C . TRP A 1 246 ? -33.885 3.683 -0.863 1.00 32.49 260 TRP A C 1
ATOM 1861 O O . TRP A 1 246 ? -34.092 3.067 -1.921 1.00 28.94 260 TRP A O 1
ATOM 1872 N N . ASP A 1 247 ? -34.826 3.826 0.076 1.00 25.46 261 ASP A N 1
ATOM 1873 C CA . ASP A 1 247 ? -36.208 3.421 -0.201 1.00 26.62 261 ASP A CA 1
ATOM 1874 C C . ASP A 1 247 ? -36.781 4.150 -1.411 1.00 30.03 261 ASP A C 1
ATOM 1875 O O . ASP A 1 247 ? -37.676 3.625 -2.096 1.00 27.26 261 ASP A O 1
ATOM 1880 N N . ALA A 1 248 ? -36.281 5.354 -1.705 1.00 26.40 262 ALA A N 1
ATOM 1881 C CA . ALA A 1 248 ? -36.795 6.079 -2.861 1.00 26.27 262 ALA A CA 1
ATOM 1882 C C . ALA A 1 248 ? -36.565 5.313 -4.159 1.00 28.10 262 ALA A C 1
ATOM 1883 O O . ALA A 1 248 ? -37.323 5.483 -5.124 1.00 29.36 262 ALA A O 1
ATOM 1885 N N . SER A 1 249 ? -35.530 4.474 -4.220 1.00 28.38 263 SER A N 1
ATOM 1886 C CA . SER A 1 249 ? -35.209 3.820 -5.494 1.00 27.37 263 SER A CA 1
ATOM 1887 C C . SER A 1 249 ? -36.323 2.889 -5.951 1.00 38.42 263 SER A C 1
ATOM 1888 O O . SER A 1 249 ? -36.501 2.677 -7.162 1.00 35.46 263 SER A O 1
ATOM 1891 N N . ALA A 1 250 ? -37.087 2.334 -5.004 1.00 35.54 264 ALA A N 1
ATOM 1892 C CA . ALA A 1 250 ? -38.204 1.455 -5.354 1.00 35.65 264 ALA A CA 1
ATOM 1893 C C . ALA A 1 250 ? -39.215 2.149 -6.261 1.00 35.39 264 ALA A C 1
ATOM 1894 O O . ALA A 1 250 ? -39.932 1.484 -7.023 1.00 38.72 264 ALA A O 1
ATOM 1896 N N . SER A 1 251 ? -39.295 3.480 -6.178 1.00 38.22 265 SER A N 1
ATOM 1897 C CA . SER A 1 251 ? -40.163 4.290 -7.033 1.00 37.08 265 SER A CA 1
ATOM 1898 C C . SER A 1 251 ? -39.672 4.389 -8.467 1.00 35.36 265 SER A C 1
ATOM 1899 O O . SER A 1 251 ? -40.453 4.760 -9.346 1.00 42.33 265 SER A O 1
ATOM 1902 N N . GLU A 1 252 ? -38.391 4.148 -8.724 1.00 41.98 266 GLU A N 1
ATOM 1903 C CA . GLU A 1 252 ? -37.824 4.313 -10.064 1.00 46.70 266 GLU A CA 1
ATOM 1904 C C . GLU A 1 252 ? -37.078 3.039 -10.441 1.00 48.57 266 GLU A C 1
ATOM 1905 O O . GLU A 1 252 ? -35.853 3.035 -10.617 1.00 45.83 266 GLU A O 1
ATOM 1911 N N . PRO A 1 253 ? -37.802 1.927 -10.577 1.00 49.30 267 PRO A N 1
ATOM 1912 C CA . PRO A 1 253 ? -37.125 0.641 -10.799 1.00 50.02 267 PRO A CA 1
ATOM 1913 C C . PRO A 1 253 ? -36.385 0.558 -12.133 1.00 50.56 267 PRO A C 1
ATOM 1914 O O . PRO A 1 253 ? -35.469 -0.263 -12.259 1.00 58.61 267 PRO A O 1
ATOM 1918 N N . GLU A 1 254 ? -36.738 1.384 -13.122 1.00 44.29 268 GLU A N 1
ATOM 1919 C CA . GLU A 1 254 ? -35.999 1.408 -14.381 1.00 50.66 268 GLU A CA 1
ATOM 1920 C C . GLU A 1 254 ? -34.585 1.970 -14.235 1.00 53.47 268 GLU A C 1
ATOM 1921 O O . GLU A 1 254 ? -33.785 1.852 -15.172 1.00 60.06 268 GLU A O 1
ATOM 1927 N N . TYR A 1 255 ? -34.270 2.591 -13.099 1.00 43.34 269 TYR A N 1
ATOM 1928 C CA . TYR A 1 255 ? -32.968 3.197 -12.862 1.00 47.85 269 TYR A CA 1
ATOM 1929 C C . TYR A 1 255 ? -32.210 2.614 -11.681 1.00 46.71 269 TYR A C 1
ATOM 1930 O O . TYR A 1 255 ? -31.000 2.848 -11.585 1.00 42.56 269 TYR A O 1
ATOM 1939 N N . MET A 1 256 ? -32.877 1.892 -10.773 1.00 41.80 270 MET A N 1
ATOM 1940 C CA . MET A 1 256 ? -32.301 1.668 -9.451 1.00 36.97 270 MET A CA 1
ATOM 1941 C C . MET A 1 256 ? -30.986 0.901 -9.525 1.00 35.82 270 MET A C 1
ATOM 1942 O O . MET A 1 256 ? -30.024 1.251 -8.835 1.00 34.67 270 MET A O 1
ATOM 1947 N N . GLU A 1 257 ? -30.909 -0.140 -10.363 1.00 32.82 271 GLU A N 1
ATOM 1948 C CA . GLU A 1 257 ? -29.682 -0.935 -10.365 1.00 42.36 271 GLU A CA 1
ATOM 1949 C C . GLU A 1 257 ? -28.527 -0.157 -10.991 1.00 35.37 271 GLU A C 1
ATOM 1950 O O . GLU A 1 257 ? -27.408 -0.162 -10.461 1.00 32.46 271 GLU A O 1
ATOM 1956 N N . GLU A 1 258 ? -28.793 0.552 -12.087 1.00 34.69 272 GLU A N 1
ATOM 1957 C CA . GLU A 1 258 ? -27.758 1.380 -12.698 1.00 41.23 272 GLU A CA 1
ATOM 1958 C C . GLU A 1 258 ? -27.312 2.498 -11.758 1.00 34.31 272 GLU A C 1
ATOM 1959 O O . GLU A 1 258 ? -26.116 2.781 -11.643 1.00 34.14 272 GLU A O 1
ATOM 1965 N N . VAL A 1 259 ? -28.259 3.135 -11.069 1.00 31.81 273 VAL A N 1
ATOM 1966 C CA . VAL A 1 259 ? -27.901 4.213 -10.152 1.00 30.07 273 VAL A CA 1
ATOM 1967 C C . VAL A 1 259 ? -27.091 3.667 -8.989 1.00 30.10 273 VAL A C 1
ATOM 1968 O O . VAL A 1 259 ? -26.132 4.300 -8.525 1.00 27.63 273 VAL A O 1
ATOM 1972 N N . ARG A 1 260 ? -27.449 2.480 -8.500 1.00 33.38 274 ARG A N 1
ATOM 1973 C CA . ARG A 1 260 ? -26.659 1.887 -7.427 1.00 30.57 274 ARG A CA 1
ATOM 1974 C C . ARG A 1 260 ? -25.216 1.660 -7.869 1.00 27.83 274 ARG A C 1
ATOM 1975 O O . ARG A 1 260 ? -24.279 1.971 -7.127 1.00 31.45 274 ARG A O 1
ATOM 1983 N N . ARG A 1 261 ? -25.028 1.104 -9.070 1.00 31.47 275 ARG A N 1
ATOM 1984 C CA . ARG A 1 261 ? -23.689 0.879 -9.614 1.00 38.63 275 ARG A CA 1
ATOM 1985 C C . ARG A 1 261 ? -22.900 2.181 -9.711 1.00 36.94 275 ARG A C 1
ATOM 1986 O O . ARG A 1 261 ? -21.721 2.231 -9.341 1.00 34.44 275 ARG A O 1
ATOM 1994 N N . GLN A 1 262 ? -23.524 3.238 -10.247 1.00 36.20 276 GLN A N 1
ATOM 1995 C CA . GLN A 1 262 ? -22.846 4.532 -10.339 1.00 30.55 276 GLN A CA 1
ATOM 1996 C C . GLN A 1 262 ? -22.474 5.065 -8.961 1.00 34.92 276 GLN A C 1
ATOM 1997 O O . GLN A 1 262 ? -21.345 5.527 -8.751 1.00 35.95 276 GLN A O 1
ATOM 2003 N N . HIS A 1 263 ? -23.423 5.040 -8.010 1.00 27.01 277 HIS A N 1
ATOM 2004 C CA . HIS A 1 263 ? -23.120 5.479 -6.646 1.00 25.99 277 HIS A CA 1
ATOM 2005 C C . HIS A 1 263 ? -21.973 4.672 -6.047 1.00 32.09 277 HIS A C 1
ATOM 2006 O O . HIS A 1 263 ? -21.063 5.226 -5.416 1.00 30.80 277 HIS A O 1
ATOM 2013 N N . MET A 1 264 ? -22.020 3.353 -6.206 1.00 27.80 278 MET A N 1
ATOM 2014 C CA . MET A 1 264 ? -20.977 2.514 -5.633 1.00 27.25 278 MET A CA 1
ATOM 2015 C C . MET A 1 264 ? -19.609 2.858 -6.221 1.00 31.96 278 MET A C 1
ATOM 2016 O O . MET A 1 264 ? -18.618 2.949 -5.483 1.00 30.84 278 MET A O 1
ATOM 2021 N N . GLU A 1 265 ? -19.535 3.054 -7.546 1.00 28.44 279 GLU A N 1
ATOM 2022 C CA . GLU A 1 265 ? -18.259 3.406 -8.168 1.00 34.49 279 GLU A CA 1
ATOM 2023 C C . GLU A 1 265 ? -17.790 4.795 -7.737 1.00 35.89 279 GLU A C 1
ATOM 2024 O O . GLU A 1 265 ? -16.600 4.996 -7.470 1.00 32.63 279 GLU A O 1
ATOM 2030 N N . ARG A 1 266 ? -18.708 5.762 -7.673 1.00 35.69 280 ARG A N 1
ATOM 2031 C CA . ARG A 1 266 ? -18.379 7.100 -7.177 1.00 33.33 280 ARG A CA 1
ATOM 2032 C C . ARG A 1 266 ? -17.843 7.052 -5.751 1.00 36.22 280 ARG A C 1
ATOM 2033 O O . ARG A 1 266 ? -16.828 7.684 -5.425 1.00 32.14 280 ARG A O 1
ATOM 2041 N N . CYS A 1 267 ? -18.534 6.323 -4.875 1.00 33.73 281 CYS A N 1
ATOM 2042 C CA . CYS A 1 267 ? -18.125 6.265 -3.476 1.00 27.72 281 CYS A CA 1
ATOM 2043 C C . CYS A 1 267 ? -16.828 5.480 -3.309 1.00 28.93 281 CYS A C 1
ATOM 2044 O O . CYS A 1 267 ? -15.978 5.836 -2.480 1.00 29.97 281 CYS A O 1
ATOM 2047 N N . THR A 1 268 ? -16.662 4.401 -4.082 1.00 28.28 282 THR A N 1
ATOM 2048 C CA . THR A 1 268 ? -15.418 3.636 -4.035 1.00 31.11 282 THR A CA 1
ATOM 2049 C C . THR A 1 268 ? -14.250 4.468 -4.532 1.00 31.65 282 THR A C 1
ATOM 2050 O O . THR A 1 268 ? -13.169 4.468 -3.929 1.00 30.79 282 THR A O 1
ATOM 2054 N N . SER A 1 269 ? -14.444 5.160 -5.652 1.00 30.55 283 SER A N 1
ATOM 2055 C CA . SER A 1 269 ? -13.389 6.014 -6.168 1.00 32.88 283 SER A CA 1
ATOM 2056 C C . SER A 1 269 ? -13.007 7.064 -5.139 1.00 31.10 283 SER A C 1
ATOM 2057 O O . SER A 1 269 ? -11.819 7.338 -4.937 1.00 36.68 283 SER A O 1
ATOM 2060 N N . PHE A 1 270 ? -14.002 7.614 -4.434 1.00 27.12 284 PHE A N 1
ATOM 2061 C CA . PHE A 1 270 ? -13.722 8.646 -3.449 1.00 26.80 284 PHE A CA 1
ATOM 2062 C C . PHE A 1 270 ? -12.849 8.099 -2.326 1.00 31.07 284 PHE A C 1
ATOM 2063 O O . PHE A 1 270 ? -11.801 8.667 -2.010 1.00 27.11 284 PHE A O 1
ATOM 2071 N N . LEU A 1 271 ? -13.240 6.969 -1.741 1.00 25.40 285 LEU A N 1
ATOM 2072 C CA . LEU A 1 271 ? -12.490 6.460 -0.592 1.00 27.67 285 LEU A CA 1
ATOM 2073 C C . LEU A 1 271 ? -11.145 5.872 -1.002 1.00 27.15 285 LEU A C 1
ATOM 2074 O O . LEU A 1 271 ? -10.160 6.013 -0.268 1.00 29.82 285 LEU A O 1
ATOM 2079 N N . VAL A 1 272 ? -11.083 5.183 -2.141 1.00 28.39 286 VAL A N 1
ATOM 2080 C CA . VAL A 1 272 ? -9.861 4.474 -2.532 1.00 30.44 286 VAL A CA 1
ATOM 2081 C C . VAL A 1 272 ? -8.909 5.374 -3.317 1.00 38.64 286 VAL A C 1
ATOM 2082 O O . VAL A 1 272 ? -7.727 5.480 -2.979 1.00 34.67 286 VAL A O 1
ATOM 2086 N N . ASP A 1 273 ? -9.394 6.027 -4.377 1.00 32.13 287 ASP A N 1
ATOM 2087 C CA . ASP A 1 273 ? -8.514 6.710 -5.323 1.00 36.91 287 ASP A CA 1
ATOM 2088 C C . ASP A 1 273 ? -8.295 8.180 -4.996 1.00 33.56 287 ASP A C 1
ATOM 2089 O O . ASP A 1 273 ? -7.295 8.752 -5.444 1.00 42.36 287 ASP A O 1
ATOM 2094 N N . GLU A 1 274 ? -9.202 8.808 -4.251 1.00 31.58 288 GLU A N 1
ATOM 2095 C CA . GLU A 1 274 ? -9.064 10.216 -3.888 1.00 37.16 288 GLU A CA 1
ATOM 2096 C C . GLU A 1 274 ? -8.484 10.385 -2.487 1.00 35.48 288 GLU A C 1
ATOM 2097 O O . GLU A 1 274 ? -7.445 11.031 -2.311 1.00 39.41 288 GLU A O 1
ATOM 2103 N N . LEU A 1 275 ? -9.139 9.802 -1.488 1.00 30.49 289 LEU A N 1
ATOM 2104 C CA . LEU A 1 275 ? -8.640 9.870 -0.111 1.00 29.46 289 LEU A CA 1
ATOM 2105 C C . LEU A 1 275 ? -7.533 8.856 0.156 1.00 35.58 289 LEU A C 1
ATOM 2106 O O . LEU A 1 275 ? -6.613 9.141 0.934 1.00 36.73 289 LEU A O 1
ATOM 2111 N N . GLY A 1 276 ? -7.596 7.686 -0.477 1.00 33.61 290 GLY A N 1
ATOM 2112 C CA . GLY A 1 276 ? -6.619 6.648 -0.223 1.00 37.63 290 GLY A CA 1
ATOM 2113 C C . GLY A 1 276 ? -6.674 6.095 1.190 1.00 31.06 290 GLY A C 1
ATOM 2114 O O . GLY A 1 276 ? -5.639 5.705 1.732 1.00 32.39 290 GLY A O 1
ATOM 2115 N N . VAL A 1 277 ? -7.855 6.057 1.805 1.00 29.16 291 VAL A N 1
ATOM 2116 C CA . VAL A 1 277 ? -7.966 5.565 3.178 1.00 38.98 291 VAL A CA 1
ATOM 2117 C C . VAL A 1 277 ? -8.400 4.105 3.261 1.00 43.10 291 VAL A C 1
ATOM 2118 O O . VAL A 1 277 ? -8.268 3.496 4.334 1.00 41.03 291 VAL A O 1
ATOM 2122 N N . VAL A 1 278 ? -8.926 3.528 2.177 1.00 35.84 292 VAL A N 1
ATOM 2123 C CA . VAL A 1 278 ? -9.146 2.089 2.119 1.00 36.30 292 VAL A CA 1
ATOM 2124 C C . VAL A 1 278 ? -8.717 1.541 0.770 1.00 43.47 292 VAL A C 1
ATOM 2125 O O . VAL A 1 278 ? -8.546 2.261 -0.219 1.00 37.71 292 VAL A O 1
ATOM 2129 N N . ASP A 1 279 ? -8.567 0.238 0.754 1.00 33.80 293 ASP A N 1
ATOM 2130 C CA . ASP A 1 279 ? -8.246 -0.513 -0.436 1.00 44.68 293 ASP A CA 1
ATOM 2131 C C . ASP A 1 279 ? -9.547 -0.866 -1.147 1.00 38.28 293 ASP A C 1
ATOM 2132 O O . ASP A 1 279 ? -10.634 -0.819 -0.564 1.00 38.20 293 ASP A O 1
ATOM 2137 N N . ARG A 1 280 ? -9.433 -1.197 -2.433 1.00 36.20 294 ARG A N 1
ATOM 2138 C CA . ARG A 1 280 ? -10.631 -1.466 -3.212 1.00 37.04 294 ARG A CA 1
ATOM 2139 C C . ARG A 1 280 ? -11.389 -2.673 -2.668 1.00 43.57 294 ARG A C 1
ATOM 2140 O O . ARG A 1 280 ? -12.626 -2.692 -2.669 1.00 41.91 294 ARG A O 1
ATOM 2148 N N . SER A 1 281 ? -10.667 -3.681 -2.177 1.00 43.00 295 SER A N 1
ATOM 2149 C CA . SER A 1 281 ? -11.329 -4.875 -1.660 1.00 48.85 295 SER A CA 1
ATOM 2150 C C . SER A 1 281 ? -12.075 -4.604 -0.361 1.00 50.33 295 SER A C 1
ATOM 2151 O O . SER A 1 281 ? -12.998 -5.352 -0.026 1.00 60.48 295 SER A O 1
ATOM 2154 N N . GLN A 1 282 ? -11.710 -3.550 0.368 1.00 38.50 296 GLN A N 1
ATOM 2155 C CA . GLN A 1 282 ? -12.409 -3.174 1.590 1.00 39.14 296 GLN A CA 1
ATOM 2156 C C . GLN A 1 282 ? -13.599 -2.264 1.348 1.00 44.55 296 GLN A C 1
ATOM 2157 O O . GLN A 1 282 ? -14.370 -2.022 2.285 1.00 38.09 296 GLN A O 1
ATOM 2163 N N . ALA A 1 283 ? -13.757 -1.735 0.131 1.00 47.49 297 ALA A N 1
ATOM 2164 C CA . ALA A 1 283 ? -14.738 -0.677 -0.085 1.00 42.73 297 ALA A CA 1
ATOM 2165 C C . ALA A 1 283 ? -16.157 -1.172 0.143 1.00 40.76 297 ALA A C 1
ATOM 2166 O O . ALA A 1 283 ? -17.002 -0.418 0.641 1.00 36.64 297 ALA A O 1
ATOM 2168 N N . GLY A 1 284 ? -16.434 -2.436 -0.182 1.00 34.02 298 GLY A N 1
ATOM 2169 C CA . GLY A 1 284 ? -17.758 -2.979 0.070 1.00 32.55 298 GLY A CA 1
ATOM 2170 C C . GLY A 1 284 ? -18.133 -3.057 1.535 1.00 42.50 298 GLY A C 1
ATOM 2171 O O . GLY A 1 284 ? -19.318 -3.219 1.848 1.00 45.41 298 GLY A O 1
ATOM 2172 N N . ASP A 1 285 ? -17.160 -2.939 2.435 1.00 35.79 299 ASP A N 1
ATOM 2173 C CA . ASP A 1 285 ? -17.412 -2.952 3.868 1.00 31.78 299 ASP A CA 1
ATOM 2174 C C . ASP A 1 285 ? -17.518 -1.555 4.455 1.00 31.58 299 ASP A C 1
ATOM 2175 O O . ASP A 1 285 ? -17.632 -1.410 5.679 1.00 31.45 299 ASP A O 1
ATOM 2180 N N . ARG A 1 286 ? -17.481 -0.528 3.614 1.00 26.64 300 ARG A N 1
ATOM 2181 C CA . ARG A 1 286 ? -17.544 0.852 4.068 1.00 24.96 300 ARG A CA 1
ATOM 2182 C C . ARG A 1 286 ? -18.673 1.653 3.431 1.00 29.63 300 ARG A C 1
ATOM 2183 O O . ARG A 1 286 ? -18.995 2.735 3.931 1.00 29.30 300 ARG A O 1
ATOM 2191 N N . ILE A 1 287 ? -19.286 1.157 2.361 1.00 27.71 301 ILE A N 1
ATOM 2192 C CA . ILE A 1 287 ? -20.299 1.887 1.608 1.00 20.55 301 ILE A CA 1
ATOM 2193 C C . ILE A 1 287 ? -21.578 1.058 1.577 1.00 25.27 301 ILE A C 1
ATOM 2194 O O . ILE A 1 287 ? -21.548 -0.114 1.182 1.00 27.33 301 ILE A O 1
ATOM 2199 N N . PHE A 1 288 ? -22.699 1.668 1.976 1.00 21.94 302 PHE A N 1
ATOM 2200 C CA . PHE A 1 288 ? -23.948 0.932 2.161 1.00 23.66 302 PHE A CA 1
ATOM 2201 C C . PHE A 1 288 ? -25.117 1.741 1.606 1.00 30.08 302 PHE A C 1
ATOM 2202 O O . PHE A 1 288 ? -25.077 2.969 1.552 1.00 30.84 302 PHE A O 1
ATOM 2210 N N . PHE A 1 289 ? -26.159 1.032 1.189 1.00 27.11 303 PHE A N 1
ATOM 2211 C CA . PHE A 1 289 ? -27.364 1.637 0.623 1.00 24.00 303 PHE A CA 1
ATOM 2212 C C . PHE A 1 289 ? -28.529 1.312 1.543 1.00 29.06 303 PHE A C 1
ATOM 2213 O O . PHE A 1 289 ? -28.945 0.151 1.630 1.00 26.01 303 PHE A O 1
ATOM 2221 N N . VAL A 1 290 ? -29.048 2.322 2.251 1.00 28.66 304 VAL A N 1
ATOM 2222 C CA . VAL A 1 290 ? -29.930 2.062 3.385 1.00 25.10 304 VAL A CA 1
ATOM 2223 C C . VAL A 1 290 ? -31.107 3.029 3.387 1.00 21.69 304 VAL A C 1
ATOM 2224 O O . VAL A 1 290 ? -31.134 4.036 2.670 1.00 25.30 304 VAL A O 1
ATOM 2228 N N . SER A 1 291 ? -32.086 2.716 4.237 1.00 24.35 305 SER A N 1
ATOM 2229 C CA . SER A 1 291 ? -33.199 3.616 4.551 1.00 23.93 305 SER A CA 1
ATOM 2230 C C . SER A 1 291 ? -33.241 3.736 6.071 1.00 26.82 305 SER A C 1
ATOM 2231 O O . SER A 1 291 ? -33.838 2.892 6.754 1.00 25.07 305 SER A O 1
ATOM 2234 N N . ALA A 1 292 ? -32.590 4.779 6.600 1.00 27.28 306 ALA A N 1
ATOM 2235 C CA . ALA A 1 292 ? -32.498 4.922 8.053 1.00 29.81 306 ALA A CA 1
ATOM 2236 C C . ALA A 1 292 ? -33.873 5.090 8.676 1.00 22.09 306 ALA A C 1
ATOM 2237 O O . ALA A 1 292 ? -34.092 4.683 9.825 1.00 24.64 306 ALA A O 1
ATOM 2239 N N . LYS A 1 293 ? -34.820 5.678 7.928 1.00 24.35 307 LYS A N 1
ATOM 2240 C CA . LYS A 1 293 ? -36.158 5.868 8.471 1.00 25.15 307 LYS A CA 1
ATOM 2241 C C . LYS A 1 293 ? -36.881 4.539 8.607 1.00 28.73 307 LYS A C 1
ATOM 2242 O O . LYS A 1 293 ? -37.614 4.321 9.583 1.00 24.21 307 LYS A O 1
ATOM 2248 N N . GLU A 1 294 ? -36.694 3.650 7.627 1.00 24.78 308 GLU A N 1
ATOM 2249 C CA . GLU A 1 294 ? -37.225 2.291 7.721 1.00 26.86 308 GLU A CA 1
ATOM 2250 C C . GLU A 1 294 ? -36.698 1.583 8.957 1.00 24.09 308 GLU A C 1
ATOM 2251 O O . GLU A 1 294 ? -37.460 0.953 9.702 1.00 26.17 308 GLU A O 1
ATOM 2257 N N . VAL A 1 295 ? -35.383 1.646 9.158 1.00 22.97 309 VAL A N 1
ATOM 2258 C CA . VAL A 1 295 ? -34.752 0.938 10.266 1.00 25.92 309 VAL A CA 1
ATOM 2259 C C . VAL A 1 295 ? -35.263 1.483 11.590 1.00 29.48 309 VAL A C 1
ATOM 2260 O O . VAL A 1 295 ? -35.608 0.726 12.499 1.00 26.83 309 VAL A O 1
ATOM 2264 N N . LEU A 1 296 ? -35.322 2.813 11.706 1.00 24.35 310 LEU A N 1
ATOM 2265 C CA . LEU A 1 296 ? -35.779 3.430 12.943 1.00 26.74 310 LEU A CA 1
ATOM 2266 C C . LEU A 1 296 ? -37.193 2.982 13.276 1.00 29.28 310 LEU A C 1
ATOM 2267 O O . LEU A 1 296 ? -37.461 2.498 14.378 1.00 28.68 310 LEU A O 1
ATOM 2272 N N . ASN A 1 297 ? -38.115 3.117 12.323 1.00 25.77 311 ASN A N 1
ATOM 2273 C CA . ASN A 1 297 ? -39.500 2.776 12.611 1.00 27.42 311 ASN A CA 1
ATOM 2274 C C . ASN A 1 297 ? -39.674 1.279 12.857 1.00 29.06 311 ASN A C 1
ATOM 2275 O O . ASN A 1 297 ? -40.478 0.881 13.709 1.00 32.14 311 ASN A O 1
ATOM 2280 N N . ALA A 1 298 ? -38.919 0.436 12.137 1.00 28.88 312 ALA A N 1
ATOM 2281 C CA . ALA A 1 298 ? -38.942 -1.000 12.431 1.00 29.85 312 ALA A CA 1
ATOM 2282 C C . ALA A 1 298 ? -38.465 -1.283 13.858 1.00 28.77 312 ALA A C 1
ATOM 2283 O O . ALA A 1 298 ? -39.040 -2.115 14.576 1.00 30.62 312 ALA A O 1
ATOM 2285 N N . ARG A 1 299 ? -37.407 -0.613 14.290 1.00 29.07 313 ARG A N 1
ATOM 2286 C CA . ARG A 1 299 ? -36.921 -0.940 15.621 1.00 29.84 313 ARG A CA 1
ATOM 2287 C C . ARG A 1 299 ? -37.824 -0.364 16.699 1.00 38.73 313 ARG A C 1
ATOM 2288 O O . ARG A 1 299 ? -37.984 -0.985 17.757 1.00 35.54 313 ARG A O 1
ATOM 2296 N N . ILE A 1 300 ? -38.420 0.804 16.460 1.00 29.54 314 ILE A N 1
ATOM 2297 C CA . ILE A 1 300 ? -39.378 1.332 17.434 1.00 33.54 314 ILE A CA 1
ATOM 2298 C C . ILE A 1 300 ? -40.533 0.359 17.607 1.00 37.63 314 ILE A C 1
ATOM 2299 O O . ILE A 1 300 ? -40.978 0.089 18.728 1.00 34.89 314 ILE A O 1
ATOM 2304 N N . GLN A 1 301 ? -41.022 -0.199 16.500 1.00 39.04 315 GLN A N 1
ATOM 2305 C CA . GLN A 1 301 ? -42.072 -1.209 16.583 1.00 38.28 315 GLN A CA 1
ATOM 2306 C C . GLN A 1 301 ? -41.596 -2.421 17.372 1.00 40.01 315 GLN A C 1
ATOM 2307 O O . GLN A 1 301 ? -42.286 -2.899 18.285 1.00 47.20 315 GLN A O 1
ATOM 2313 N N . LYS A 1 302 ? -40.410 -2.928 17.026 1.00 36.56 316 LYS A N 1
ATOM 2314 C CA . LYS A 1 302 ? -39.840 -4.082 17.715 1.00 44.51 316 LYS A CA 1
ATOM 2315 C C . LYS A 1 302 ? -39.696 -3.815 19.210 1.00 45.30 316 LYS A C 1
ATOM 2316 O O . LYS A 1 302 ? -40.101 -4.638 20.042 1.00 43.69 316 LYS A O 1
ATOM 2322 N N . ALA A 1 303 ? -39.131 -2.655 19.570 1.00 39.85 317 ALA A N 1
ATOM 2323 C CA . ALA A 1 303 ? -38.904 -2.341 20.981 1.00 44.06 317 ALA A CA 1
ATOM 2324 C C . ALA A 1 303 ? -40.205 -2.346 21.773 1.00 49.33 317 ALA A C 1
ATOM 2325 O O . ALA A 1 303 ? -40.224 -2.756 22.940 1.00 50.95 317 ALA A O 1
ATOM 2327 N N . GLN A 1 304 ? -41.301 -1.893 21.159 1.00 44.98 318 GLN A N 1
ATOM 2328 C CA . GLN A 1 304 ? -42.615 -1.900 21.793 1.00 42.51 318 GLN A CA 1
ATOM 2329 C C . GLN A 1 304 ? -43.341 -3.227 21.635 1.00 54.14 318 GLN A C 1
ATOM 2330 O O . GLN A 1 304 ? -44.491 -3.332 22.072 1.00 63.30 318 GLN A O 1
ATOM 2336 N N . GLY A 1 305 ? -42.708 -4.239 21.044 1.00 51.20 319 GLY A N 1
ATOM 2337 C CA . GLY A 1 305 ? -43.332 -5.546 20.933 1.00 53.83 319 GLY A CA 1
ATOM 2338 C C . GLY A 1 305 ? -44.328 -5.682 19.794 1.00 58.91 319 GLY A C 1
ATOM 2339 O O . GLY A 1 305 ? -45.469 -6.104 20.004 1.00 63.70 319 GLY A O 1
ATOM 2340 N N . MET A 1 306 ? -43.909 -5.334 18.583 1.00 54.14 320 MET A N 1
ATOM 2341 C CA . MET A 1 306 ? -44.747 -5.416 17.397 1.00 53.60 320 MET A CA 1
ATOM 2342 C C . MET A 1 306 ? -43.860 -5.796 16.222 1.00 55.61 320 MET A C 1
ATOM 2343 O O . MET A 1 306 ? -42.631 -5.649 16.298 1.00 57.31 320 MET A O 1
ATOM 2348 N N . PRO A 1 307 ? -44.435 -6.306 15.126 1.00 57.52 321 PRO A N 1
ATOM 2349 C CA . PRO A 1 307 ? -43.600 -6.772 14.007 1.00 54.12 321 PRO A CA 1
ATOM 2350 C C . PRO A 1 307 ? -42.722 -5.666 13.429 1.00 52.91 321 PRO A C 1
ATOM 2351 O O . PRO A 1 307 ? -43.140 -4.515 13.293 1.00 49.80 321 PRO A O 1
ATOM 2355 N N . GLU A 1 308 ? -41.483 -6.029 13.086 1.00 51.01 322 GLU A N 1
ATOM 2356 C CA . GLU A 1 308 ? -40.580 -5.050 12.493 1.00 47.38 322 GLU A CA 1
ATOM 2357 C C . GLU A 1 308 ? -40.998 -4.666 11.074 1.00 46.82 322 GLU A C 1
ATOM 2358 O O . GLU A 1 308 ? -40.623 -3.584 10.600 1.00 44.87 322 GLU A O 1
ATOM 2364 N N . GLY A 1 309 ? -41.775 -5.517 10.396 1.00 44.67 323 GLY A N 1
ATOM 2365 C CA . GLY A 1 309 ? -42.243 -5.203 9.055 1.00 43.90 323 GLY A CA 1
ATOM 2366 C C . GLY A 1 309 ? -43.080 -3.943 8.979 1.00 53.97 323 GLY A C 1
ATOM 2367 O O . GLY A 1 309 ? -43.219 -3.365 7.892 1.00 54.43 323 GLY A O 1
ATOM 2368 N N . GLY A 1 310 ? -43.632 -3.494 10.111 1.00 50.50 324 GLY A N 1
ATOM 2369 C CA . GLY A 1 310 ? -44.387 -2.252 10.141 1.00 47.07 324 GLY A CA 1
ATOM 2370 C C . GLY A 1 310 ? -43.581 -1.011 9.785 1.00 46.03 324 GLY A C 1
ATOM 2371 O O . GLY A 1 310 ? -44.171 0.036 9.496 1.00 47.53 324 GLY A O 1
ATOM 2372 N N . GLY A 1 311 ? -42.250 -1.096 9.801 1.00 43.07 325 GLY A N 1
ATOM 2373 C CA . GLY A 1 311 ? -41.424 0.030 9.412 1.00 42.32 325 GLY A CA 1
ATOM 2374 C C . GLY A 1 311 ? -41.200 0.217 7.920 1.00 43.55 325 GLY A C 1
ATOM 2375 O O . GLY A 1 311 ? -40.584 1.210 7.516 1.00 35.01 325 GLY A O 1
ATOM 2376 N N . ALA A 1 312 ? -41.703 -0.688 7.082 1.00 37.47 326 ALA A N 1
ATOM 2377 C CA . ALA A 1 312 ? -41.367 -0.665 5.664 1.00 31.19 326 ALA A CA 1
ATOM 2378 C C . ALA A 1 312 ? -41.939 0.571 4.977 1.00 34.96 326 ALA A C 1
ATOM 2379 O O . ALA A 1 312 ? -43.079 0.968 5.222 1.00 31.57 326 ALA A O 1
ATOM 2381 N N . LEU A 1 313 ? -41.141 1.179 4.097 1.00 30.02 327 LEU A N 1
ATOM 2382 C CA . LEU A 1 313 ? -41.620 2.297 3.293 1.00 35.52 327 LEU A CA 1
ATOM 2383 C C . LEU A 1 313 ? -41.856 1.927 1.840 1.00 36.73 327 LEU A C 1
ATOM 2384 O O . LEU A 1 313 ? -42.572 2.654 1.139 1.00 36.64 327 LEU A O 1
ATOM 2389 N N . ALA A 1 314 ? -41.286 0.814 1.386 1.00 33.68 328 ALA A N 1
ATOM 2390 C CA . ALA A 1 314 ? -41.386 0.386 -0.002 1.00 35.71 328 ALA A CA 1
ATOM 2391 C C . ALA A 1 314 ? -41.033 -1.091 -0.069 1.00 37.36 328 ALA A C 1
ATOM 2392 O O . ALA A 1 314 ? -40.579 -1.687 0.916 1.00 35.76 328 ALA A O 1
ATOM 2394 N N . GLU A 1 315 ? -41.253 -1.671 -1.249 1.00 31.04 329 GLU A N 1
ATOM 2395 C CA . GLU A 1 315 ? -40.793 -3.022 -1.544 1.00 31.56 329 GLU A CA 1
ATOM 2396 C C . GLU A 1 315 ? -39.292 -3.151 -1.282 1.00 30.03 329 GLU A C 1
ATOM 2397 O O . GLU A 1 315 ? -38.517 -2.208 -1.493 1.00 28.84 329 GLU A O 1
ATOM 2403 N N . GLY A 1 316 ? -38.869 -4.323 -0.809 1.00 30.26 330 GLY A N 1
ATOM 2404 C CA . GLY A 1 316 ? -37.461 -4.531 -0.498 1.00 29.12 330 GLY A CA 1
ATOM 2405 C C . GLY A 1 316 ? -37.048 -4.153 0.909 1.00 32.51 330 GLY A C 1
ATOM 2406 O O . GLY A 1 316 ? -35.869 -3.854 1.148 1.00 31.38 330 GLY A O 1
ATOM 2407 N N . PHE A 1 317 ? -37.982 -4.169 1.861 1.00 32.94 331 PHE A N 1
ATOM 2408 C CA . PHE A 1 317 ? -37.652 -3.817 3.236 1.00 31.32 331 PHE A CA 1
ATOM 2409 C C . PHE A 1 317 ? -36.472 -4.636 3.763 1.00 31.17 331 PHE A C 1
ATOM 2410 O O . PHE A 1 317 ? -35.493 -4.075 4.270 1.00 27.78 331 PHE A O 1
ATOM 2418 N N . GLN A 1 318 ? -36.529 -5.965 3.639 1.00 32.21 332 GLN A N 1
ATOM 2419 C CA . GLN A 1 318 ? -35.526 -6.766 4.343 1.00 33.70 332 GLN A CA 1
ATOM 2420 C C . GLN A 1 318 ? -34.141 -6.618 3.730 1.00 35.35 332 GLN A C 1
ATOM 2421 O O . GLN A 1 318 ? -33.137 -6.673 4.449 1.00 35.25 332 GLN A O 1
ATOM 2427 N N . VAL A 1 319 ? -34.068 -6.433 2.418 1.00 31.98 333 VAL A N 1
ATOM 2428 C CA . VAL A 1 319 ? -32.787 -6.200 1.758 1.00 33.33 333 VAL A CA 1
ATOM 2429 C C . VAL A 1 319 ? -32.100 -4.973 2.345 1.00 29.87 333 VAL A C 1
ATOM 2430 O O . VAL A 1 319 ? -30.905 -4.992 2.668 1.00 29.38 333 VAL A O 1
ATOM 2434 N N . ARG A 1 320 ? -32.850 -3.884 2.494 1.00 24.82 334 ARG A N 1
ATOM 2435 C CA . ARG A 1 320 ? -32.257 -2.677 3.052 1.00 22.96 334 ARG A CA 1
ATOM 2436 C C . ARG A 1 320 ? -31.954 -2.843 4.529 1.00 23.99 334 ARG A C 1
ATOM 2437 O O . ARG A 1 320 ? -30.970 -2.279 5.020 1.00 31.02 334 ARG A O 1
ATOM 2445 N N . MET A 1 321 ? -32.778 -3.614 5.251 1.00 31.10 335 MET A N 1
ATOM 2446 C CA . MET A 1 321 ? -32.525 -3.828 6.675 1.00 28.23 335 MET A CA 1
ATOM 2447 C C . MET A 1 321 ? -31.227 -4.598 6.883 1.00 34.87 335 MET A C 1
ATOM 2448 O O . MET A 1 321 ? -30.419 -4.240 7.751 1.00 31.40 335 MET A O 1
ATOM 2453 N N . PHE A 1 322 ? -31.021 -5.676 6.108 1.00 28.23 336 PHE A N 1
ATOM 2454 C CA . PHE A 1 322 ? -29.766 -6.426 6.196 1.00 31.51 336 PHE A CA 1
ATOM 2455 C C . PHE A 1 322 ? -28.569 -5.533 5.891 1.00 29.24 336 PHE A C 1
ATOM 2456 O O . PHE A 1 322 ? -27.513 -5.654 6.526 1.00 30.64 336 PHE A O 1
ATOM 2464 N N . GLU A 1 323 ? -28.710 -4.628 4.917 1.00 29.46 337 GLU A N 1
ATOM 2465 C CA . GLU A 1 323 ? -27.607 -3.738 4.582 1.00 24.06 337 GLU A CA 1
ATOM 2466 C C . GLU A 1 323 ? -27.261 -2.820 5.757 1.00 24.28 337 GLU A C 1
ATOM 2467 O O . GLU A 1 323 ? -26.081 -2.597 6.047 1.00 28.83 337 GLU A O 1
ATOM 2473 N N . PHE A 1 324 ? -28.272 -2.320 6.480 1.00 22.62 338 PHE A N 1
ATOM 2474 C CA . PHE A 1 324 ? -27.993 -1.513 7.671 1.00 25.48 338 PHE A CA 1
ATOM 2475 C C . PHE A 1 324 ? -27.371 -2.352 8.785 1.00 24.03 338 PHE A C 1
ATOM 2476 O O . PHE A 1 324 ? -26.506 -1.863 9.527 1.00 24.93 338 PHE A O 1
ATOM 2484 N N . GLN A 1 325 ? -27.815 -3.606 8.935 1.00 24.33 339 GLN A N 1
ATOM 2485 C CA . GLN A 1 325 ? -27.231 -4.475 9.954 1.00 25.92 339 GLN A CA 1
ATOM 2486 C C . GLN A 1 325 ? -25.800 -4.841 9.601 1.00 30.51 339 GLN A C 1
ATOM 2487 O O . GLN A 1 325 ? -24.952 -4.953 10.493 1.00 28.96 339 GLN A O 1
ATOM 2493 N N . ASN A 1 326 ? -25.505 -5.002 8.307 1.00 28.43 340 ASN A N 1
ATOM 2494 C CA . ASN A 1 326 ? -24.119 -5.218 7.895 1.00 30.91 340 ASN A CA 1
ATOM 2495 C C . ASN A 1 326 ? -23.265 -3.993 8.186 1.00 24.55 340 ASN A C 1
ATOM 2496 O O . ASN A 1 326 ? -22.139 -4.126 8.688 1.00 28.93 340 ASN A O 1
ATOM 2501 N N . PHE A 1 327 ? -23.778 -2.794 7.875 1.00 24.66 341 PHE A N 1
ATOM 2502 C CA . PHE A 1 327 ? -23.083 -1.570 8.272 1.00 25.73 341 PHE A CA 1
ATOM 2503 C C . PHE A 1 327 ? -22.726 -1.596 9.759 1.00 26.57 341 PHE A C 1
ATOM 2504 O O . PHE A 1 327 ? -21.561 -1.405 10.134 1.00 28.86 341 PHE A O 1
ATOM 2512 N N . GLU A 1 328 ? -23.718 -1.859 10.617 1.00 24.60 342 GLU A N 1
ATOM 2513 C CA . GLU A 1 328 ? -23.505 -1.790 12.062 1.00 23.73 342 GLU A CA 1
ATOM 2514 C C . GLU A 1 328 ? -22.445 -2.776 12.513 1.00 28.26 342 GLU A C 1
ATOM 2515 O O . GLU A 1 328 ? -21.588 -2.456 13.342 1.00 30.66 342 GLU A O 1
ATOM 2521 N N . ARG A 1 329 ? -22.491 -3.981 11.968 1.00 26.72 343 ARG A N 1
ATOM 2522 C CA . ARG A 1 329 ? -21.498 -4.979 12.311 1.00 29.55 343 ARG A CA 1
ATOM 2523 C C . ARG A 1 329 ? -20.100 -4.529 11.887 1.00 31.65 343 ARG A C 1
ATOM 2524 O O . ARG A 1 329 ? -19.159 -4.575 12.689 1.00 30.19 343 ARG A O 1
ATOM 2532 N N . ARG A 1 330 ? -19.937 -4.091 10.631 1.00 25.71 344 ARG A N 1
ATOM 2533 C CA . ARG A 1 330 ? -18.630 -3.609 10.194 1.00 25.36 344 ARG A CA 1
ATOM 2534 C C . ARG A 1 330 ? -18.207 -2.398 11.005 1.00 22.81 344 ARG A C 1
ATOM 2535 O O . ARG A 1 330 ? -17.021 -2.232 11.314 1.00 25.79 344 ARG A O 1
ATOM 2543 N N . PHE A 1 331 ? -19.169 -1.571 11.400 1.00 21.95 345 PHE A N 1
ATOM 2544 C CA . PHE A 1 331 ? -18.853 -0.397 12.206 1.00 24.54 345 PHE A CA 1
ATOM 2545 C C . PHE A 1 331 ? -18.307 -0.794 13.579 1.00 29.64 345 PHE A C 1
ATOM 2546 O O . PHE A 1 331 ? -17.273 -0.286 14.027 1.00 23.43 345 PHE A O 1
ATOM 2554 N N . GLU A 1 332 ? -19.009 -1.684 14.274 1.00 26.15 346 GLU A N 1
ATOM 2555 C CA . GLU A 1 332 ? -18.571 -2.070 15.602 1.00 23.36 346 GLU A CA 1
ATOM 2556 C C . GLU A 1 332 ? -17.227 -2.786 15.563 1.00 25.63 346 GLU A C 1
ATOM 2557 O O . GLU A 1 332 ? -16.376 -2.565 16.438 1.00 31.57 346 GLU A O 1
ATOM 2563 N N . GLU A 1 333 ? -17.016 -3.644 14.563 1.00 25.28 347 GLU A N 1
ATOM 2564 C CA . GLU A 1 333 ? -15.714 -4.288 14.411 1.00 30.36 347 GLU A CA 1
ATOM 2565 C C . GLU A 1 333 ? -14.620 -3.250 14.218 1.00 35.68 347 GLU A C 1
ATOM 2566 O O . GLU A 1 333 ? -13.529 -3.363 14.787 1.00 37.87 347 GLU A O 1
ATOM 2572 N N . CYS A 1 334 ? -14.914 -2.216 13.437 1.00 28.90 348 CYS A N 1
ATOM 2573 C CA . CYS A 1 334 ? -13.908 -1.220 13.101 1.00 29.30 348 CYS A CA 1
ATOM 2574 C C . CYS A 1 334 ? -13.612 -0.321 14.292 1.00 22.13 348 CYS A C 1
ATOM 2575 O O . CYS A 1 334 ? -12.452 -0.165 14.695 1.00 26.56 348 CYS A O 1
ATOM 2578 N N . ILE A 1 335 ? -14.656 0.241 14.899 1.00 22.65 349 ILE A N 1
ATOM 2579 C CA . ILE A 1 335 ? -14.443 1.257 15.925 1.00 25.22 349 ILE A CA 1
ATOM 2580 C C . ILE A 1 335 ? -13.801 0.650 17.168 1.00 29.57 349 ILE A C 1
ATOM 2581 O O . ILE A 1 335 ? -12.947 1.272 17.813 1.00 26.72 349 ILE A O 1
ATOM 2586 N N . SER A 1 336 ? -14.167 -0.581 17.508 1.00 27.23 350 SER A N 1
ATOM 2587 C CA . SER A 1 336 ? -13.628 -1.175 18.722 1.00 29.69 350 SER A CA 1
ATOM 2588 C C . SER A 1 336 ? -12.133 -1.427 18.584 1.00 32.92 350 SER A C 1
ATOM 2589 O O . SER A 1 336 ? -11.349 -1.081 19.478 1.00 33.87 350 SER A O 1
ATOM 2592 N N . GLN A 1 337 ? -11.718 -2.028 17.467 1.00 25.39 351 GLN A N 1
ATOM 2593 C CA . GLN A 1 337 ? -10.293 -2.280 17.255 1.00 33.60 351 GLN A CA 1
ATOM 2594 C C . GLN A 1 337 ? -9.511 -0.977 17.119 1.00 34.87 351 GLN A C 1
ATOM 2595 O O . GLN A 1 337 ? -8.409 -0.848 17.664 1.00 29.87 351 GLN A O 1
ATOM 2601 N N . SER A 1 338 ? -10.059 -0.002 16.384 1.00 31.69 352 SER A N 1
ATOM 2602 C CA . SER A 1 338 ? -9.323 1.235 16.133 1.00 32.81 352 SER A CA 1
ATOM 2603 C C . SER A 1 338 ? -9.206 2.077 17.398 1.00 27.94 352 SER A C 1
ATOM 2604 O O . SER A 1 338 ? -8.127 2.597 17.720 1.00 29.51 352 SER A O 1
ATOM 2607 N N . ALA A 1 339 ? -10.299 2.214 18.142 1.00 23.31 353 ALA A N 1
ATOM 2608 C CA . ALA A 1 339 ? -10.256 3.110 19.291 1.00 23.27 353 ALA A CA 1
ATOM 2609 C C . ALA A 1 339 ? -9.347 2.559 20.388 1.00 28.22 353 ALA A C 1
ATOM 2610 O O . ALA A 1 339 ? -8.664 3.326 21.076 1.00 29.59 353 ALA A O 1
ATOM 2612 N N . VAL A 1 340 ? -9.333 1.238 20.573 1.00 25.61 354 VAL A N 1
ATOM 2613 C CA . VAL A 1 340 ? -8.475 0.655 21.606 1.00 29.12 354 VAL A CA 1
ATOM 2614 C C . VAL A 1 340 ? -7.027 1.023 21.337 1.00 34.05 354 VAL A C 1
ATOM 2615 O O . VAL A 1 340 ? -6.295 1.459 22.238 1.00 34.15 354 VAL A O 1
ATOM 2619 N N . LYS A 1 341 ? -6.599 0.880 20.083 1.00 24.67 355 LYS A N 1
ATOM 2620 C CA . LYS A 1 341 ? -5.226 1.235 19.750 1.00 31.02 355 LYS A CA 1
ATOM 2621 C C . LYS A 1 341 ? -5.010 2.741 19.870 1.00 39.86 355 LYS A C 1
ATOM 2622 O O . LYS A 1 341 ? -4.103 3.193 20.577 1.00 40.32 355 LYS A O 1
ATOM 2628 N N . THR A 1 342 ? -5.887 3.531 19.246 1.00 31.43 356 THR A N 1
ATOM 2629 C CA . THR A 1 342 ? -5.746 4.986 19.245 1.00 31.42 356 THR A CA 1
ATOM 2630 C C . THR A 1 342 ? -5.806 5.582 20.650 1.00 33.95 356 THR A C 1
ATOM 2631 O O . THR A 1 342 ? -5.062 6.518 20.966 1.00 32.35 356 THR A O 1
ATOM 2635 N N . LYS A 1 343 ? -6.708 5.091 21.495 1.00 30.56 357 LYS A N 1
ATOM 2636 C CA . LYS A 1 343 ? -6.940 5.748 22.779 1.00 32.61 357 LYS A CA 1
ATOM 2637 C C . LYS A 1 343 ? -6.100 5.187 23.934 1.00 36.40 357 LYS A C 1
ATOM 2638 O O . LYS A 1 343 ? -6.015 5.846 24.981 1.00 30.12 357 LYS A O 1
ATOM 2644 N N . PHE A 1 344 ? -5.469 4.009 23.790 1.00 27.66 358 PHE A N 1
ATOM 2645 C CA . PHE A 1 344 ? -4.675 3.463 24.896 1.00 27.41 358 PHE A CA 1
ATOM 2646 C C . PHE A 1 344 ? -3.196 3.231 24.585 1.00 35.30 358 PHE A C 1
ATOM 2647 O O . PHE A 1 344 ? -2.422 3.009 25.522 1.00 29.92 358 PHE A O 1
ATOM 2655 N N . GLU A 1 345 ? -2.767 3.297 23.318 1.00 28.26 359 GLU A N 1
ATOM 2656 C CA . GLU A 1 345 ? -1.377 2.961 23.001 1.00 26.90 359 GLU A CA 1
ATOM 2657 C C . GLU A 1 345 ? -0.383 3.885 23.706 1.00 31.06 359 GLU A C 1
ATOM 2658 O O . GLU A 1 345 ? 0.633 3.422 24.230 1.00 33.26 359 GLU A O 1
ATOM 2664 N N . GLN A 1 346 ? -0.638 5.197 23.718 1.00 27.98 360 GLN A N 1
ATOM 2665 C CA . GLN A 1 346 ? 0.372 6.100 24.263 1.00 33.81 360 GLN A CA 1
ATOM 2666 C C . GLN A 1 346 ? 0.481 5.982 25.780 1.00 31.86 360 GLN A C 1
ATOM 2667 O O . GLN A 1 346 ? 1.592 6.015 26.325 1.00 34.65 360 GLN A O 1
ATOM 2673 N N . HIS A 1 347 ? -0.643 5.802 26.484 1.00 27.11 361 HIS A N 1
ATOM 2674 C CA . HIS A 1 347 ? -0.536 5.600 27.932 1.00 28.12 361 HIS A CA 1
ATOM 2675 C C . HIS A 1 347 ? 0.124 4.268 28.276 1.00 29.16 361 HIS A C 1
ATOM 2676 O O . HIS A 1 347 ? 0.795 4.162 29.305 1.00 28.53 361 HIS A O 1
ATOM 2683 N N . THR A 1 348 ? -0.071 3.242 27.453 1.00 26.57 362 THR A N 1
ATOM 2684 C CA . THR A 1 348 ? 0.641 1.979 27.640 1.00 26.02 362 THR A CA 1
ATOM 2685 C C . THR A 1 348 ? 2.138 2.187 27.525 1.00 35.89 362 THR A C 1
ATOM 2686 O O . THR A 1 348 ? 2.914 1.678 28.343 1.00 32.63 362 THR A O 1
ATOM 2690 N N . VAL A 1 349 ? 2.564 2.929 26.501 1.00 32.58 363 VAL A N 1
ATOM 2691 C CA . VAL A 1 349 ? 3.985 3.227 26.361 1.00 40.92 363 VAL A CA 1
ATOM 2692 C C . VAL A 1 349 ? 4.482 4.003 27.574 1.00 35.56 363 VAL A C 1
ATOM 2693 O O . VAL A 1 349 ? 5.568 3.731 28.110 1.00 31.01 363 VAL A O 1
ATOM 2697 N N . ARG A 1 350 ? 3.693 4.991 28.010 1.00 33.95 364 ARG A N 1
ATOM 2698 C CA . ARG A 1 350 ? 4.032 5.791 29.182 1.00 30.20 364 ARG A CA 1
ATOM 2699 C C . ARG A 1 350 ? 4.231 4.917 30.407 1.00 27.66 364 ARG A C 1
ATOM 2700 O O . ARG A 1 350 ? 5.174 5.117 31.173 1.00 28.79 364 ARG A O 1
ATOM 2708 N N . ALA A 1 351 ? 3.317 3.976 30.632 1.00 25.97 365 ALA A N 1
ATOM 2709 C CA . ALA A 1 351 ? 3.406 3.126 31.812 1.00 24.95 365 ALA A CA 1
ATOM 2710 C C . ALA A 1 351 ? 4.676 2.295 31.785 1.00 27.00 365 ALA A C 1
ATOM 2711 O O . ALA A 1 351 ? 5.310 2.080 32.826 1.00 27.91 365 ALA A O 1
ATOM 2713 N N . LYS A 1 352 ? 5.076 1.828 30.598 1.00 25.59 366 LYS A N 1
ATOM 2714 C CA . LYS A 1 352 ? 6.340 1.103 30.507 1.00 31.94 366 LYS A CA 1
ATOM 2715 C C . LYS A 1 352 ? 7.521 2.007 30.812 1.00 28.61 366 LYS A C 1
ATOM 2716 O O . LYS A 1 352 ? 8.462 1.585 31.487 1.00 27.89 366 LYS A O 1
ATOM 2722 N N . GLN A 1 353 ? 7.515 3.238 30.297 1.00 28.96 367 GLN A N 1
ATOM 2723 C CA . GLN A 1 353 ? 8.615 4.145 30.613 1.00 30.75 367 GLN A CA 1
ATOM 2724 C C . GLN A 1 353 ? 8.700 4.406 32.114 1.00 29.88 367 GLN A C 1
ATOM 2725 O O . GLN A 1 353 ? 9.796 4.406 32.686 1.00 30.62 367 GLN A O 1
ATOM 2731 N N . ILE A 1 354 ? 7.557 4.636 32.767 1.00 32.11 368 ILE A N 1
ATOM 2732 C CA . ILE A 1 354 ? 7.574 4.959 34.196 1.00 32.57 368 ILE A CA 1
ATOM 2733 C C . ILE A 1 354 ? 8.052 3.760 35.002 1.00 27.67 368 ILE A C 1
ATOM 2734 O O . ILE A 1 354 ? 8.931 3.883 35.865 1.00 28.44 368 ILE A O 1
ATOM 2739 N N . ALA A 1 355 ? 7.520 2.574 34.703 1.00 25.91 369 ALA A N 1
ATOM 2740 C CA . ALA A 1 355 ? 7.978 1.373 35.396 1.00 26.87 369 ALA A CA 1
ATOM 2741 C C . ALA A 1 355 ? 9.478 1.164 35.214 1.00 31.19 369 ALA A C 1
ATOM 2742 O O . ALA A 1 355 ? 10.177 0.785 36.165 1.00 30.29 369 ALA A O 1
ATOM 2744 N N . GLU A 1 356 ? 9.995 1.423 34.007 1.00 29.09 370 GLU A N 1
ATOM 2745 C CA . GLU A 1 356 ? 11.432 1.265 33.773 1.00 35.33 370 GLU A CA 1
ATOM 2746 C C . GLU A 1 356 ? 12.248 2.268 34.580 1.00 33.96 370 GLU A C 1
ATOM 2747 O O . GLU A 1 356 ? 13.331 1.932 35.075 1.00 31.76 370 GLU A O 1
ATOM 2753 N N . ALA A 1 357 ? 11.775 3.515 34.690 1.00 30.12 371 ALA A N 1
ATOM 2754 C CA . ALA A 1 357 ? 12.504 4.497 35.490 1.00 31.43 371 ALA A CA 1
ATOM 2755 C C . ALA A 1 357 ? 12.594 4.059 36.951 1.00 29.97 371 ALA A C 1
ATOM 2756 O O . ALA A 1 357 ? 13.657 4.166 37.584 1.00 31.10 371 ALA A O 1
ATOM 2758 N N . VAL A 1 358 ? 11.497 3.538 37.501 1.00 28.30 372 VAL A N 1
ATOM 2759 C CA . VAL A 1 358 ? 11.525 3.056 38.886 1.00 30.00 372 VAL A CA 1
ATOM 2760 C C . VAL A 1 358 ? 12.428 1.834 39.016 1.00 31.35 372 VAL A C 1
ATOM 2761 O O . VAL A 1 358 ? 13.196 1.706 39.980 1.00 29.25 372 VAL A O 1
ATOM 2765 N N . ARG A 1 359 ? 12.342 0.909 38.063 1.00 29.81 373 ARG A N 1
ATOM 2766 C CA . ARG A 1 359 ? 13.253 -0.230 38.054 1.00 29.76 373 ARG A CA 1
ATOM 2767 C C . ARG A 1 359 ? 14.702 0.233 38.054 1.00 35.42 373 ARG A C 1
ATOM 2768 O O . ARG A 1 359 ? 15.544 -0.343 38.754 1.00 30.69 373 ARG A O 1
ATOM 2776 N N . LEU A 1 360 ? 15.011 1.267 37.262 1.00 29.76 374 LEU A N 1
ATOM 2777 C CA . LEU A 1 360 ? 16.379 1.782 37.181 1.00 34.70 374 LEU A CA 1
ATOM 2778 C C . LEU A 1 360 ? 16.835 2.329 38.525 1.00 37.24 374 LEU A C 1
ATOM 2779 O O . LEU A 1 360 ? 17.986 2.119 38.953 1.00 32.19 374 LEU A O 1
ATOM 2784 N N . ILE A 1 361 ? 15.941 3.035 39.207 1.00 34.27 375 ILE A N 1
ATOM 2785 C CA . ILE A 1 361 ? 16.277 3.573 40.520 1.00 31.60 375 ILE A CA 1
ATOM 2786 C C . ILE A 1 361 ? 16.511 2.446 41.518 1.00 30.80 375 ILE A C 1
ATOM 2787 O O . ILE A 1 361 ? 17.494 2.461 42.272 1.00 31.68 375 ILE A O 1
ATOM 2792 N N . MET A 1 362 ? 15.633 1.434 41.516 1.00 29.19 376 MET A N 1
ATOM 2793 C CA . MET A 1 362 ? 15.792 0.304 42.437 1.00 28.75 376 MET A CA 1
ATOM 2794 C C . MET A 1 362 ? 17.099 -0.422 42.191 1.00 33.99 376 MET A C 1
ATOM 2795 O O . MET A 1 362 ? 17.796 -0.815 43.135 1.00 36.58 376 MET A O 1
ATOM 2800 N N . ASP A 1 363 ? 17.432 -0.637 40.926 1.00 32.67 377 ASP A N 1
ATOM 2801 C CA . ASP A 1 363 ? 18.675 -1.312 40.611 1.00 35.46 377 ASP A CA 1
ATOM 2802 C C . ASP A 1 363 ? 19.880 -0.488 41.046 1.00 44.47 377 ASP A C 1
ATOM 2803 O O . ASP A 1 363 ? 20.914 -1.054 41.421 1.00 40.42 377 ASP A O 1
ATOM 2808 N N . SER A 1 364 ? 19.762 0.842 41.005 1.00 39.69 378 SER A N 1
ATOM 2809 C CA . SER A 1 364 ? 20.856 1.716 41.424 1.00 39.15 378 SER A CA 1
ATOM 2810 C C . SER A 1 364 ? 21.036 1.685 42.939 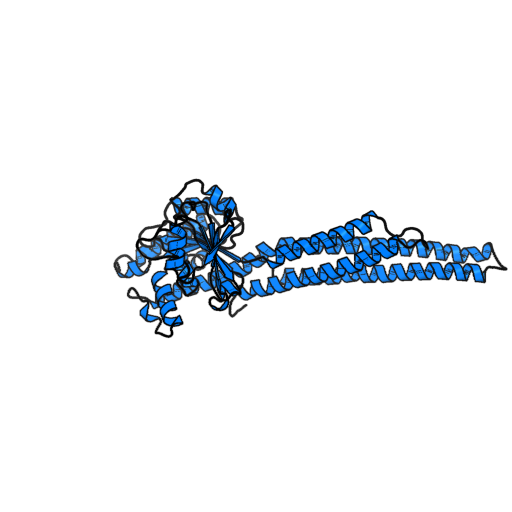1.00 39.51 378 SER A C 1
ATOM 2811 O O . SER A 1 364 ? 22.165 1.730 43.442 1.00 42.05 378 SER A O 1
ATOM 2814 N N . LEU A 1 365 ? 19.933 1.610 43.683 1.00 33.02 379 LEU A N 1
ATOM 2815 C CA . LEU A 1 365 ? 20.020 1.423 45.124 1.00 33.81 379 LEU A CA 1
ATOM 2816 C C . LEU A 1 365 ? 20.674 0.088 45.463 1.00 38.44 379 LEU A C 1
ATOM 2817 O O . LEU A 1 365 ? 21.547 0.020 46.334 1.00 34.70 379 LEU A O 1
ATOM 2822 N N . HIS A 1 366 ? 20.243 -0.981 44.789 1.00 40.71 380 HIS A N 1
ATOM 2823 C CA . HIS A 1 366 ? 20.819 -2.311 44.971 1.00 36.04 380 HIS A CA 1
ATOM 2824 C C . HIS A 1 366 ? 22.328 -2.303 44.741 1.00 38.14 380 HIS A C 1
ATOM 2825 O O . HIS A 1 366 ? 23.100 -2.809 45.569 1.00 44.31 380 HIS A O 1
ATOM 2832 N N . MET A 1 367 ? 22.766 -1.748 43.612 1.00 37.40 381 MET A N 1
ATOM 2833 C CA . MET A 1 367 ? 24.193 -1.702 43.303 1.00 41.26 381 MET A CA 1
ATOM 2834 C C . MET A 1 367 ? 24.957 -0.900 44.342 1.00 41.14 381 MET A C 1
ATOM 2835 O O . MET A 1 367 ? 26.050 -1.295 44.766 1.00 44.35 381 MET A O 1
ATOM 2840 N N . ALA A 1 368 ? 24.410 0.255 44.742 1.00 39.22 382 ALA A N 1
ATOM 2841 C CA . ALA A 1 368 ? 25.109 1.105 45.701 1.00 40.91 382 ALA A CA 1
ATOM 2842 C C . ALA A 1 368 ? 25.227 0.421 47.053 1.00 44.01 382 ALA A C 1
ATOM 2843 O O . ALA A 1 368 ? 26.291 0.462 47.680 1.00 40.53 382 ALA A O 1
ATOM 2845 N N . ALA A 1 369 ? 24.142 -0.203 47.521 1.00 34.52 383 ALA A N 1
ATOM 2846 C CA . ALA A 1 369 ? 24.204 -0.958 48.765 1.00 30.11 383 ALA A CA 1
ATOM 2847 C C . ALA A 1 369 ? 25.183 -2.114 48.656 1.00 39.75 383 ALA A C 1
ATOM 2848 O O . ALA A 1 369 ? 25.979 -2.351 49.572 1.00 38.22 383 ALA A O 1
ATOM 2850 N N . ARG A 1 370 ? 25.130 -2.854 47.547 1.00 41.22 384 ARG A N 1
ATOM 2851 C CA . ARG A 1 370 ? 26.018 -3.999 47.386 1.00 46.90 384 ARG A CA 1
ATOM 2852 C C . ARG A 1 370 ? 27.473 -3.566 47.450 1.00 50.33 384 ARG A C 1
ATOM 2853 O O . ARG A 1 370 ? 28.303 -4.218 48.100 1.00 47.05 384 ARG A O 1
ATOM 2861 N N . GLU A 1 371 ? 27.786 -2.441 46.810 1.00 39.01 385 GLU A N 1
ATOM 2862 C CA . GLU A 1 371 ? 29.154 -1.952 46.764 1.00 42.89 385 GLU A CA 1
ATOM 2863 C C . GLU A 1 371 ? 29.626 -1.497 48.140 1.00 42.87 385 GLU A C 1
ATOM 2864 O O . GLU A 1 371 ? 30.769 -1.766 48.534 1.00 41.18 385 GLU A O 1
ATOM 2870 N N . GLN A 1 372 ? 28.746 -0.835 48.897 1.00 37.63 386 GLN A N 1
ATOM 2871 C CA . GLN A 1 372 ? 29.073 -0.462 50.266 1.00 41.21 386 GLN A CA 1
ATOM 2872 C C . GLN A 1 372 ? 29.204 -1.691 51.163 1.00 44.74 386 GLN A C 1
ATOM 2873 O O . GLN A 1 372 ? 30.021 -1.696 52.098 1.00 41.20 386 GLN A O 1
ATOM 2879 N N . GLN A 1 373 ? 28.421 -2.743 50.888 1.00 40.51 387 GLN A N 1
ATOM 2880 C CA . GLN A 1 373 ? 28.551 -3.986 51.648 1.00 36.37 387 GLN A CA 1
ATOM 2881 C C . GLN A 1 373 ? 29.899 -4.647 51.392 1.00 39.04 387 GLN A C 1
ATOM 2882 O O . GLN A 1 373 ? 30.531 -5.172 52.321 1.00 43.39 387 GLN A O 1
ATOM 2888 N N . VAL A 1 374 ? 30.350 -4.639 50.136 1.00 41.93 388 VAL A N 1
ATOM 2889 C CA . VAL A 1 374 ? 31.645 -5.225 49.806 1.00 45.31 388 VAL A CA 1
ATOM 2890 C C . VAL A 1 374 ? 32.763 -4.464 50.499 1.00 48.69 388 VAL A C 1
ATOM 2891 O O . VAL A 1 374 ? 33.723 -5.062 51.001 1.00 56.26 388 VAL A O 1
ATOM 2895 N N . TYR A 1 375 ? 32.657 -3.135 50.542 1.00 44.74 389 TYR A N 1
ATOM 2896 C CA . TYR A 1 375 ? 33.646 -2.335 51.263 1.00 45.89 389 TYR A CA 1
ATOM 2897 C C . TYR A 1 375 ? 33.709 -2.729 52.737 1.00 46.19 389 TYR A C 1
ATOM 2898 O O . TYR A 1 375 ? 34.800 -2.887 53.306 1.00 43.37 389 TYR A O 1
ATOM 2907 N N . CYS A 1 376 ? 32.547 -2.891 53.373 1.00 43.02 390 CYS A N 1
ATOM 2908 C CA . CYS A 1 376 ? 32.528 -3.280 54.782 1.00 40.19 390 CYS A CA 1
ATOM 2909 C C . CYS A 1 376 ? 33.140 -4.654 54.986 1.00 39.58 390 CYS A C 1
ATOM 2910 O O . CYS A 1 376 ? 33.828 -4.894 55.984 1.00 46.56 390 CYS A O 1
ATOM 2913 N N . GLU A 1 377 ? 32.874 -5.579 54.065 1.00 40.95 391 GLU A N 1
ATOM 2914 C CA . GLU A 1 377 ? 33.400 -6.927 54.217 1.00 42.80 391 GLU A CA 1
ATOM 2915 C C . GLU A 1 377 ? 34.917 -6.932 54.132 1.00 46.13 391 GLU A C 1
ATOM 2916 O O . GLU A 1 377 ? 35.578 -7.713 54.829 1.00 44.17 391 GLU A O 1
ATOM 2922 N N . GLU A 1 378 ? 35.493 -6.043 53.320 1.00 49.63 392 GLU A N 1
ATOM 2923 C CA . GLU A 1 378 ? 36.951 -5.950 53.298 1.00 53.63 392 GLU A CA 1
ATOM 2924 C C . GLU A 1 378 ? 37.491 -5.203 54.517 1.00 45.41 392 GLU A C 1
ATOM 2925 O O . GLU A 1 378 ? 38.550 -5.570 55.040 1.00 49.06 392 GLU A O 1
ATOM 2931 N N . MET A 1 379 ? 36.765 -4.192 55.007 1.00 42.77 393 MET A N 1
ATOM 2932 C CA . MET A 1 379 ? 37.123 -3.583 56.285 1.00 45.62 393 MET A CA 1
ATOM 2933 C C . MET A 1 379 ? 37.103 -4.611 57.402 1.00 48.63 393 MET A C 1
ATOM 2934 O O . MET A 1 379 ? 37.994 -4.627 58.262 1.00 53.41 393 MET A O 1
ATOM 2939 N N . ARG A 1 380 ? 36.087 -5.475 57.411 1.00 43.23 394 ARG A N 1
ATOM 2940 C CA . ARG A 1 380 ? 35.997 -6.495 58.450 1.00 40.23 394 ARG A CA 1
ATOM 2941 C C . ARG A 1 380 ? 37.222 -7.402 58.437 1.00 47.90 394 ARG A C 1
ATOM 2942 O O . ARG A 1 380 ? 37.812 -7.680 59.492 1.00 48.74 394 ARG A O 1
ATOM 2950 N N . GLU A 1 381 ? 37.639 -7.850 57.247 1.00 44.95 395 GLU A N 1
ATOM 2951 C CA . GLU A 1 381 ? 38.765 -8.776 57.152 1.00 53.43 395 GLU A CA 1
ATOM 2952 C C . GLU A 1 381 ? 40.098 -8.121 57.503 1.00 47.85 395 GLU A C 1
ATOM 2953 O O . GLU A 1 381 ? 41.022 -8.820 57.931 1.00 57.20 395 GLU A O 1
ATOM 2959 N N . GLU A 1 382 ? 40.221 -6.800 57.360 1.00 53.14 396 GLU A N 1
ATOM 2960 C CA . GLU A 1 382 ? 41.469 -6.136 57.724 1.00 61.80 396 GLU A CA 1
ATOM 2961 C C . GLU A 1 382 ? 41.555 -5.800 59.210 1.00 56.88 396 GLU A C 1
ATOM 2962 O O . GLU A 1 382 ? 42.641 -5.446 59.689 1.00 52.75 396 GLU A O 1
ATOM 2968 N N . ARG A 1 383 ? 40.451 -5.938 59.951 1.00 54.95 397 ARG A N 1
ATOM 2969 C CA . ARG A 1 383 ? 40.464 -5.644 61.382 1.00 44.49 397 ARG A CA 1
ATOM 2970 C C . ARG A 1 383 ? 41.485 -6.502 62.118 1.00 50.69 397 ARG A C 1
ATOM 2971 O O . ARG A 1 383 ? 42.175 -6.015 63.022 1.00 47.79 397 ARG A O 1
ATOM 2979 N N . GLN A 1 384 ? 41.597 -7.780 61.740 1.00 40.85 398 GLN A N 1
ATOM 2980 C CA . GLN A 1 384 ? 42.511 -8.711 62.397 1.00 42.36 398 GLN A CA 1
ATOM 2981 C C . GLN A 1 384 ? 43.951 -8.212 62.429 1.00 46.03 398 GLN A C 1
ATOM 2982 O O . GLN A 1 384 ? 44.736 -8.673 63.267 1.00 49.22 398 GLN A O 1
ATOM 2988 N N . ASP A 1 385 ? 44.325 -7.298 61.533 1.00 46.34 399 ASP A N 1
ATOM 2989 C CA . ASP A 1 385 ? 45.672 -6.746 61.510 1.00 58.85 399 ASP A CA 1
ATOM 2990 C C . ASP A 1 385 ? 45.816 -5.511 62.386 1.00 52.73 399 ASP A C 1
ATOM 2991 O O . ASP A 1 385 ? 46.933 -5.014 62.561 1.00 56.82 399 ASP A O 1
ATOM 2996 N N . ARG A 1 386 ? 44.715 -5.026 62.948 1.00 56.24 400 ARG A N 1
ATOM 2997 C CA . ARG A 1 386 ? 44.682 -3.768 63.668 1.00 63.36 400 ARG A CA 1
ATOM 2998 C C . ARG A 1 386 ? 44.264 -3.926 65.117 1.00 57.36 400 ARG A C 1
ATOM 2999 O O . ARG A 1 386 ? 44.450 -2.995 65.912 1.00 59.07 400 ARG A O 1
ATOM 3007 N N . THR A 1 387 ? 43.739 -5.086 65.478 1.00 55.72 706 THR A N 1
ATOM 3008 C CA . THR A 1 387 ? 42.961 -5.282 66.686 1.00 56.55 706 THR A CA 1
ATOM 3009 C C . THR A 1 387 ? 43.034 -6.759 67.013 1.00 55.38 706 THR A C 1
ATOM 3010 O O . THR A 1 387 ? 42.781 -7.591 66.135 1.00 50.25 706 THR A O 1
ATOM 3014 N N . ARG A 1 388 ? 43.390 -7.085 68.245 1.00 46.84 707 ARG A N 1
ATOM 3015 C CA . ARG A 1 388 ? 43.201 -8.450 68.718 1.00 45.72 707 ARG A CA 1
ATOM 3016 C C . ARG A 1 388 ? 42.261 -8.529 69.901 1.00 52.41 707 ARG A C 1
ATOM 3017 O O . ARG A 1 388 ? 41.402 -9.410 69.945 1.00 46.87 707 ARG A O 1
ATOM 3025 N N . GLU A 1 389 ? 42.384 -7.606 70.848 1.00 45.53 708 GLU A N 1
ATOM 3026 C CA . GLU A 1 389 ? 41.575 -7.691 72.052 1.00 45.29 708 GLU A CA 1
ATOM 3027 C C . GLU A 1 389 ? 40.124 -7.328 71.768 1.00 44.09 708 GLU A C 1
ATOM 3028 O O . GLU A 1 389 ? 39.211 -7.902 72.368 1.00 49.13 708 GLU A O 1
ATOM 3034 N N . ASN A 1 390 ? 39.890 -6.385 70.856 1.00 43.95 709 ASN A N 1
ATOM 3035 C CA . ASN A 1 390 ? 38.535 -5.998 70.479 1.00 43.29 709 ASN A CA 1
ATOM 3036 C C . ASN A 1 390 ? 38.140 -6.529 69.103 1.00 41.07 709 ASN A C 1
ATOM 3037 O O . ASN A 1 390 ? 37.232 -5.982 68.465 1.00 40.34 709 ASN A O 1
ATOM 3042 N N . LEU A 1 391 ? 38.817 -7.574 68.626 1.00 41.69 710 LEU A N 1
ATOM 3043 C CA . LEU A 1 391 ? 38.577 -8.043 67.264 1.00 43.00 710 LEU A CA 1
ATOM 3044 C C . LEU A 1 391 ? 37.154 -8.570 67.108 1.00 42.88 710 LEU A C 1
ATOM 3045 O O . LEU A 1 391 ? 36.447 -8.196 66.166 1.00 42.74 710 LEU A O 1
ATOM 3050 N N . GLU A 1 392 ? 36.697 -9.407 68.052 1.00 42.85 711 GLU A N 1
ATOM 3051 C CA . GLU A 1 392 ? 35.351 -9.973 67.945 1.00 37.50 711 GLU A CA 1
ATOM 3052 C C . GLU A 1 392 ? 34.256 -8.907 68.053 1.00 44.30 711 GLU A C 1
ATOM 3053 O O . GLU A 1 392 ? 33.251 -8.982 67.333 1.00 36.09 711 GLU A O 1
ATOM 3059 N N . GLN A 1 393 ? 34.424 -7.893 68.910 1.00 38.10 712 GLN A N 1
ATOM 3060 C CA . GLN A 1 393 ? 33.399 -6.843 68.955 1.00 50.49 712 GLN A CA 1
ATOM 3061 C C . GLN A 1 393 ? 33.396 -5.986 67.693 1.00 48.27 712 GLN A C 1
ATOM 3062 O O . GLN A 1 393 ? 32.328 -5.557 67.227 1.00 51.18 712 GLN A O 1
ATOM 3068 N N . GLU A 1 394 ? 34.573 -5.678 67.148 1.00 45.26 713 GLU A N 1
ATOM 3069 C CA . GLU A 1 394 ? 34.586 -4.866 65.934 1.00 47.52 713 GLU A CA 1
ATOM 3070 C C . GLU A 1 394 ? 34.050 -5.658 64.744 1.00 39.85 713 GLU A C 1
ATOM 3071 O O . GLU A 1 394 ? 33.328 -5.113 63.898 1.00 35.13 713 GLU A O 1
ATOM 3077 N N . ILE A 1 395 ? 34.357 -6.955 64.681 1.00 37.07 714 ILE A N 1
ATOM 3078 C CA . ILE A 1 395 ? 33.745 -7.806 63.665 1.00 34.06 714 ILE A CA 1
ATOM 3079 C C . ILE A 1 395 ? 32.228 -7.823 63.828 1.00 34.94 714 ILE A C 1
ATOM 3080 O O . ILE A 1 395 ? 31.483 -7.693 62.851 1.00 40.63 714 ILE A O 1
ATOM 3085 N N . ALA A 1 396 ? 31.742 -7.965 65.066 1.00 41.57 715 ALA A N 1
ATOM 3086 C CA . ALA A 1 396 ? 30.297 -8.036 65.279 1.00 34.74 715 ALA A CA 1
ATOM 3087 C C . ALA A 1 396 ? 29.615 -6.717 64.928 1.00 38.55 715 ALA A C 1
ATOM 3088 O O . ALA A 1 396 ? 28.497 -6.710 64.392 1.00 35.74 715 ALA A O 1
ATOM 3090 N N . ALA A 1 397 ? 30.279 -5.593 65.200 1.00 40.15 716 ALA A N 1
ATOM 3091 C CA . ALA A 1 397 ? 29.738 -4.302 64.785 1.00 42.19 716 ALA A CA 1
ATOM 3092 C C . ALA A 1 397 ? 29.728 -4.177 63.266 1.00 40.15 716 ALA A C 1
ATOM 3093 O O . ALA A 1 397 ? 28.743 -3.702 62.684 1.00 45.06 716 ALA A O 1
ATOM 3095 N N . MET A 1 398 ? 30.810 -4.607 62.605 1.00 40.41 717 MET A N 1
ATOM 3096 C CA . MET A 1 398 ? 30.814 -4.660 61.146 1.00 40.72 717 MET A CA 1
ATOM 3097 C C . MET A 1 398 ? 29.673 -5.527 60.635 1.00 44.59 717 MET A C 1
ATOM 3098 O O . MET A 1 398 ? 29.037 -5.198 59.627 1.00 39.65 717 MET A O 1
ATOM 3103 N N . ASN A 1 399 ? 29.409 -6.650 61.316 1.00 41.79 718 ASN A N 1
ATOM 3104 C CA . ASN A 1 399 ? 28.356 -7.561 60.871 1.00 40.16 718 ASN A CA 1
ATOM 3105 C C . ASN A 1 399 ? 26.994 -6.883 60.860 1.00 39.53 718 ASN A C 1
ATOM 3106 O O . ASN A 1 399 ? 26.187 -7.125 59.953 1.00 39.41 718 ASN A O 1
ATOM 3111 N N . LYS A 1 400 ? 26.717 -6.030 61.855 1.00 36.04 719 LYS A N 1
ATOM 3112 C CA . LYS A 1 400 ? 25.424 -5.351 61.890 1.00 36.80 719 LYS A CA 1
ATOM 3113 C C . LYS A 1 400 ? 25.245 -4.474 60.670 1.00 38.04 719 LYS A C 1
ATOM 3114 O O . LYS A 1 400 ? 24.170 -4.458 60.059 1.00 36.65 719 LYS A O 1
ATOM 3120 N N . LYS A 1 401 ? 26.289 -3.738 60.293 1.00 36.18 720 LYS A N 1
ATOM 3121 C CA . LYS A 1 401 ? 26.162 -2.864 59.130 1.00 37.92 720 LYS A CA 1
ATOM 3122 C C . LYS A 1 401 ? 26.027 -3.671 57.846 1.00 38.43 720 LYS A C 1
ATOM 3123 O O . LYS A 1 401 ? 25.241 -3.308 56.957 1.00 40.28 720 LYS A O 1
ATOM 3129 N N . ILE A 1 402 ? 26.768 -4.778 57.743 1.00 33.41 721 ILE A N 1
ATOM 3130 C CA . ILE A 1 402 ? 26.675 -5.647 56.571 1.00 33.76 721 ILE A CA 1
ATOM 3131 C C . ILE A 1 402 ? 25.266 -6.211 56.429 1.00 35.54 721 ILE A C 1
ATOM 3132 O O . ILE A 1 402 ? 24.730 -6.317 55.317 1.00 33.44 721 ILE A O 1
ATOM 3137 N N . GLU A 1 403 ? 24.628 -6.549 57.553 1.00 36.78 722 GLU A N 1
ATOM 3138 C CA . GLU A 1 403 ? 23.285 -7.121 57.493 1.00 35.81 722 GLU A CA 1
ATOM 3139 C C . GLU A 1 403 ? 22.248 -6.081 57.089 1.00 30.18 722 GLU A C 1
ATOM 3140 O O . GLU A 1 403 ? 21.313 -6.389 56.338 1.00 36.05 722 GLU A O 1
ATOM 3146 N N . VAL A 1 404 ? 22.400 -4.842 57.560 1.00 30.62 723 VAL A N 1
ATOM 3147 C CA . VAL A 1 404 ? 21.503 -3.776 57.108 1.00 34.37 723 VAL A CA 1
ATOM 3148 C C . VAL A 1 404 ? 21.652 -3.563 55.601 1.00 39.23 723 VAL A C 1
ATOM 3149 O O . VAL A 1 404 ? 20.662 -3.486 54.866 1.00 32.08 723 VAL A O 1
ATOM 3153 N N . LEU A 1 405 ? 22.892 -3.509 55.111 1.00 36.46 724 LEU A N 1
ATOM 3154 C CA . LEU A 1 405 ? 23.107 -3.304 53.678 1.00 30.80 724 LEU A CA 1
ATOM 3155 C C . LEU A 1 405 ? 22.579 -4.477 52.861 1.00 34.12 724 LEU A C 1
ATOM 3156 O O . LEU A 1 405 ? 22.004 -4.289 51.782 1.00 35.40 724 LEU A O 1
ATOM 3161 N N . ASP A 1 406 ? 22.784 -5.696 53.348 1.00 31.65 725 ASP A N 1
ATOM 3162 C CA . ASP A 1 406 ? 22.283 -6.858 52.631 1.00 31.00 725 ASP A CA 1
ATOM 3163 C C . ASP A 1 406 ? 20.763 -6.837 52.568 1.00 28.54 725 ASP A C 1
ATOM 3164 O O . ASP A 1 406 ? 20.165 -7.258 51.572 1.00 30.66 725 ASP A O 1
ATOM 3169 N N . SER A 1 407 ? 20.127 -6.349 53.635 1.00 27.67 726 SER A N 1
ATOM 3170 C CA . SER A 1 407 ? 18.675 -6.227 53.672 1.00 28.14 726 SER A CA 1
ATOM 3171 C C . SER A 1 407 ? 18.188 -5.190 52.665 1.00 36.25 726 SER A C 1
ATOM 3172 O O . SER A 1 407 ? 17.166 -5.389 51.998 1.00 32.22 726 SER A O 1
ATOM 3175 N N . LEU A 1 408 ? 18.898 -4.064 52.556 1.00 34.75 727 LEU A N 1
ATOM 3176 C CA . LEU A 1 408 ? 18.547 -3.058 51.555 1.00 32.51 727 LEU A CA 1
ATOM 3177 C C . LEU A 1 408 ? 18.713 -3.599 50.146 1.00 32.76 727 LEU A C 1
ATOM 3178 O O . LEU A 1 408 ? 17.859 -3.383 49.281 1.00 34.73 727 LEU A O 1
ATOM 3183 N N . GLN A 1 409 ? 19.829 -4.284 49.891 1.00 33.07 728 GLN A N 1
ATOM 3184 C CA . GLN A 1 409 ? 20.067 -4.836 48.564 1.00 33.94 728 GLN A CA 1
ATOM 3185 C C . GLN A 1 409 ? 18.996 -5.859 48.200 1.00 36.50 728 GLN A C 1
ATOM 3186 O O . GLN A 1 409 ? 18.504 -5.883 47.062 1.00 33.12 728 GLN A O 1
ATOM 3192 N N . SER A 1 410 ? 18.585 -6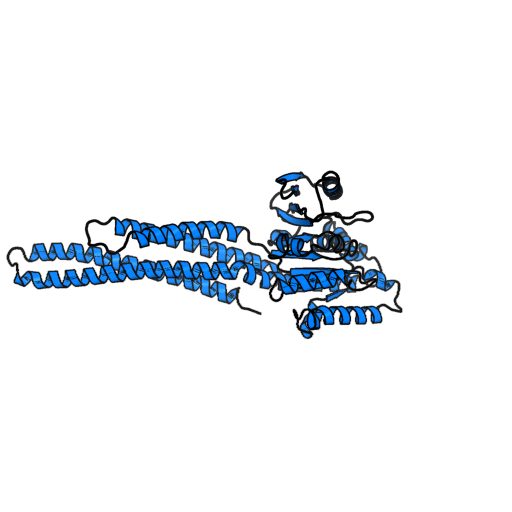.688 49.160 1.00 31.86 729 SER A N 1
ATOM 3193 C CA . SER A 1 410 ? 17.601 -7.719 48.848 1.00 30.31 729 SER A CA 1
ATOM 3194 C C . SER A 1 410 ? 16.236 -7.108 48.564 1.00 35.45 729 SER A C 1
ATOM 3195 O O . SER A 1 410 ? 15.568 -7.488 47.596 1.00 29.73 729 SER A O 1
ATOM 3198 N N . LYS A 1 411 ? 15.810 -6.157 49.398 1.00 32.60 730 LYS A N 1
ATOM 3199 C CA . LYS A 1 411 ? 14.528 -5.497 49.190 1.00 30.82 730 LYS A CA 1
ATOM 3200 C C . LYS A 1 411 ? 14.529 -4.710 47.880 1.00 34.39 730 LYS A C 1
ATOM 3201 O O . LYS A 1 411 ? 13.568 -4.779 47.100 1.00 32.37 730 LYS A O 1
ATOM 3207 N N . ALA A 1 412 ? 15.612 -3.975 47.617 1.00 29.61 731 ALA A N 1
ATOM 3208 C CA . ALA A 1 412 ? 15.725 -3.222 46.375 1.00 30.91 731 ALA A CA 1
ATOM 3209 C C . ALA A 1 412 ? 15.639 -4.146 45.170 1.00 33.85 731 ALA A C 1
ATOM 3210 O O . ALA A 1 412 ? 14.943 -3.838 44.198 1.00 37.96 731 ALA A O 1
ATOM 3212 N N . LYS A 1 413 ? 16.315 -5.299 45.233 1.00 30.75 732 LYS A N 1
ATOM 3213 C CA . LYS A 1 413 ? 16.249 -6.288 44.158 1.00 38.43 732 LYS A CA 1
ATOM 3214 C C . LYS A 1 413 ? 14.826 -6.803 43.967 1.00 40.37 732 LYS A C 1
ATOM 3215 O O . LYS A 1 413 ? 14.381 -7.031 42.836 1.00 36.60 732 LYS A O 1
ATOM 3221 N N . LEU A 1 414 ? 14.093 -6.993 45.063 1.00 33.54 733 LEU A N 1
ATOM 3222 C CA . LEU A 1 414 ? 12.727 -7.490 44.951 1.00 33.17 733 LEU A CA 1
ATOM 3223 C C . LEU A 1 414 ? 11.812 -6.457 44.299 1.00 33.51 733 LEU A C 1
ATOM 3224 O O . LEU A 1 414 ? 10.961 -6.806 43.471 1.00 29.63 733 LEU A O 1
ATOM 3229 N N . LEU A 1 415 ? 11.974 -5.181 44.657 1.00 29.86 734 LEU A N 1
ATOM 3230 C CA . LEU A 1 415 ? 11.179 -4.124 44.043 1.00 28.40 734 LEU A CA 1
ATOM 3231 C C . LEU A 1 415 ? 11.576 -3.905 42.590 1.00 32.73 734 LEU A C 1
ATOM 3232 O O . LEU A 1 415 ? 10.722 -3.628 41.740 1.00 36.03 734 LEU A O 1
ATOM 3237 N N . ARG A 1 416 ? 12.871 -4.002 42.288 1.00 31.60 735 ARG A N 1
ATOM 3238 C CA . ARG A 1 416 ? 13.298 -3.967 40.895 1.00 31.28 735 ARG A CA 1
ATOM 3239 C C . ARG A 1 416 ? 12.606 -5.061 40.090 1.00 37.16 735 ARG A C 1
ATOM 3240 O O . ARG A 1 416 ? 12.143 -4.820 38.969 1.00 38.62 735 ARG A O 1
ATOM 3248 N N . ASN A 1 417 ? 12.476 -6.259 40.665 1.00 36.83 736 ASN A N 1
ATOM 3249 C CA . ASN A 1 417 ? 11.861 -7.362 39.929 1.00 36.69 736 ASN A CA 1
ATOM 3250 C C . ASN A 1 417 ? 10.362 -7.153 39.723 1.00 36.41 736 ASN A C 1
ATOM 3251 O O . ASN A 1 417 ? 9.816 -7.610 38.711 1.00 36.39 736 ASN A O 1
ATOM 3256 N N . LYS A 1 418 ? 9.684 -6.463 40.656 1.00 35.26 737 LYS A N 1
ATOM 3257 C CA . LYS A 1 418 ? 8.255 -6.186 40.495 1.00 33.56 737 LYS A CA 1
ATOM 3258 C C . LYS A 1 418 ? 7.990 -5.319 39.273 1.00 34.74 737 LYS A C 1
ATOM 3259 O O . LYS A 1 418 ? 6.946 -5.447 38.627 1.00 42.17 737 LYS A O 1
ATOM 3265 N N . ALA A 1 419 ? 8.906 -4.404 38.960 1.00 29.85 738 ALA A N 1
ATOM 3266 C CA . ALA A 1 419 ? 8.765 -3.625 37.735 1.00 35.81 738 ALA A CA 1
ATOM 3267 C C . ALA A 1 419 ? 8.664 -4.535 36.521 1.00 43.07 738 ALA A C 1
ATOM 3268 O O . ALA A 1 419 ? 7.877 -4.274 35.605 1.00 39.21 738 ALA A O 1
ATOM 3270 N N . GLY A 1 420 ? 9.442 -5.621 36.508 1.00 35.90 739 GLY A N 1
ATOM 3271 C CA . GLY A 1 420 ? 9.354 -6.570 35.410 1.00 38.88 739 GLY A CA 1
ATOM 3272 C C . GLY A 1 420 ? 8.001 -7.243 35.311 1.00 40.04 739 GLY A C 1
ATOM 3273 O O . GLY A 1 420 ? 7.552 -7.583 34.214 1.00 43.71 739 GLY A O 1
ATOM 3274 N N . TRP A 1 421 ? 7.333 -7.452 36.447 1.00 37.11 740 TRP A N 1
ATOM 3275 C CA . TRP A 1 421 ? 5.977 -7.991 36.407 1.00 35.84 740 TRP A CA 1
ATOM 3276 C C . TRP A 1 421 ? 5.022 -7.012 35.728 1.00 35.27 740 TRP A C 1
ATOM 3277 O O . TRP A 1 421 ? 4.167 -7.414 34.932 1.00 40.67 740 TRP A O 1
ATOM 3288 N N . LEU A 1 422 ? 5.151 -5.724 36.036 1.00 28.95 741 LEU A N 1
ATOM 3289 C CA . LEU A 1 422 ? 4.293 -4.726 35.402 1.00 29.67 741 LEU A CA 1
ATOM 3290 C C . LEU A 1 422 ? 4.594 -4.611 33.917 1.00 34.94 741 LEU A C 1
ATOM 3291 O O . LEU A 1 422 ? 3.673 -4.535 33.095 1.00 35.83 741 LEU A O 1
ATOM 3296 N N . ASP A 1 423 ? 5.881 -4.628 33.555 1.00 30.09 742 ASP A N 1
ATOM 3297 C CA . ASP A 1 423 ? 6.261 -4.536 32.152 1.00 31.98 742 ASP A CA 1
ATOM 3298 C C . ASP A 1 423 ? 5.714 -5.711 31.358 1.00 41.16 742 ASP A C 1
ATOM 3299 O O . ASP A 1 423 ? 5.321 -5.548 30.195 1.00 35.10 742 ASP A O 1
ATOM 3304 N N . SER A 1 424 ? 5.651 -6.891 31.983 1.00 37.61 743 SER A N 1
ATOM 3305 C CA . SER A 1 424 ? 5.116 -8.072 31.316 1.00 38.92 743 SER A CA 1
ATOM 3306 C C . SER A 1 424 ? 3.596 -7.991 31.137 1.00 40.40 743 SER A C 1
ATOM 3307 O O . SER A 1 424 ? 3.069 -8.398 30.094 1.00 40.71 743 SER A O 1
ATOM 3310 N N . GLU A 1 425 ? 2.871 -7.515 32.159 1.00 36.02 744 GLU A N 1
ATOM 3311 C CA . GLU A 1 425 ? 1.442 -7.235 31.995 1.00 39.00 744 GLU A CA 1
ATOM 3312 C C . GLU A 1 425 ? 1.202 -6.232 30.866 1.00 34.40 744 GLU A C 1
ATOM 3313 O O . GLU A 1 425 ? 0.266 -6.380 30.072 1.00 37.10 744 GLU A O 1
ATOM 3319 N N . LEU A 1 426 ? 2.025 -5.187 30.798 1.00 29.28 745 LEU A N 1
ATOM 3320 C CA . LEU A 1 426 ? 1.878 -4.204 29.733 1.00 31.56 745 LEU A CA 1
ATOM 3321 C C . LEU A 1 426 ? 2.194 -4.813 28.375 1.00 33.13 745 LEU A C 1
ATOM 3322 O O . LEU A 1 426 ? 1.562 -4.465 27.374 1.00 31.94 745 LEU A O 1
ATOM 3327 N N . ASN A 1 427 ? 3.176 -5.717 28.314 1.00 32.51 746 ASN A N 1
ATOM 3328 C CA . ASN A 1 427 ? 3.484 -6.357 27.038 1.00 34.54 746 ASN A CA 1
ATOM 3329 C C . ASN A 1 427 ? 2.354 -7.281 26.597 1.00 37.36 746 ASN A C 1
ATOM 3330 O O . ASN A 1 427 ? 2.078 -7.410 25.396 1.00 37.80 746 ASN A O 1
ATOM 3335 N N . MET A 1 428 ? 1.710 -7.960 27.548 1.00 33.17 747 MET A N 1
ATOM 3336 C CA . MET A 1 428 ? 0.591 -8.824 27.193 1.00 34.24 747 MET A CA 1
ATOM 3337 C C . MET A 1 428 ? -0.624 -7.991 26.771 1.00 33.52 747 MET A C 1
ATOM 3338 O O . MET A 1 428 ? -1.320 -8.335 25.804 1.00 35.91 747 MET A O 1
ATOM 3343 N N . PHE A 1 429 ? -0.867 -6.863 27.447 1.00 30.16 748 PHE A N 1
ATOM 3344 C CA . PHE A 1 429 ? -1.877 -5.920 26.955 1.00 30.39 748 PHE A CA 1
ATOM 3345 C C . PHE A 1 429 ? -1.568 -5.478 25.528 1.00 37.55 748 PHE A C 1
ATOM 3346 O O . PHE A 1 429 ? -2.453 -5.477 24.656 1.00 33.98 748 PHE A O 1
ATOM 3354 N N . THR A 1 430 ? -0.308 -5.098 25.271 1.00 31.92 749 THR A N 1
ATOM 3355 C CA . THR A 1 430 ? 0.097 -4.685 23.929 1.00 34.39 749 THR A CA 1
ATOM 3356 C C . THR A 1 430 ? -0.162 -5.793 22.912 1.00 36.53 749 THR A C 1
ATOM 3357 O O . THR A 1 430 ? -0.657 -5.540 21.805 1.00 33.35 749 THR A O 1
ATOM 3361 N N . HIS A 1 431 ? 0.156 -7.034 23.276 1.00 35.80 750 HIS A N 1
ATOM 3362 C CA . HIS A 1 431 ? -0.007 -8.126 22.329 1.00 41.94 750 HIS A CA 1
ATOM 3363 C C . HIS A 1 431 ? -1.477 -8.369 21.998 1.00 41.10 750 HIS A C 1
ATOM 3364 O O . HIS A 1 431 ? -1.823 -8.653 20.843 1.00 47.96 750 HIS A O 1
ATOM 3371 N N . GLN A 1 432 ? -2.358 -8.262 22.991 1.00 35.60 751 GLN A N 1
ATOM 3372 C CA . GLN A 1 432 ? -3.767 -8.563 22.766 1.00 39.01 751 GLN A CA 1
ATOM 3373 C C . GLN A 1 432 ? -4.520 -7.413 22.118 1.00 43.33 751 GLN A C 1
ATOM 3374 O O . GLN A 1 432 ? -5.490 -7.654 21.396 1.00 38.26 751 GLN A O 1
ATOM 3380 N N . TYR A 1 433 ? -4.125 -6.167 22.365 1.00 38.84 752 TYR A N 1
ATOM 3381 C CA . TYR A 1 433 ? -4.992 -5.045 22.033 1.00 39.26 752 TYR A CA 1
ATOM 3382 C C . TYR A 1 433 ? -4.379 -3.974 21.146 1.00 40.74 752 TYR A C 1
ATOM 3383 O O . TYR A 1 433 ? -5.131 -3.140 20.633 1.00 42.10 752 TYR A O 1
ATOM 3392 N N . LEU A 1 434 ? -3.055 -3.942 20.965 1.00 40.25 753 LEU A N 1
ATOM 3393 C CA . LEU A 1 434 ? -2.414 -2.815 20.292 1.00 38.77 753 LEU A CA 1
ATOM 3394 C C . LEU A 1 434 ? -1.726 -3.195 18.988 1.00 37.81 753 LEU A C 1
ATOM 3395 O O . LEU A 1 434 ? -1.014 -2.360 18.415 1.00 44.45 753 LEU A O 1
ATOM 3400 N N . GLN A 1 435 ? -1.931 -4.409 18.479 1.00 44.29 754 GLN A N 1
ATOM 3401 C CA . GLN A 1 435 ? -1.309 -4.768 17.209 1.00 52.52 754 GLN A CA 1
ATOM 3402 C C . GLN A 1 435 ? -1.979 -4.013 16.058 1.00 55.60 754 GLN A C 1
ATOM 3403 O O . GLN A 1 435 ? -3.206 -3.888 16.028 1.00 51.85 754 GLN A O 1
ATOM 3409 N N . PRO A 1 436 ? -1.204 -3.496 15.102 1.00 54.62 755 PRO A N 1
ATOM 3410 C CA . PRO A 1 436 ? -1.810 -2.886 13.911 1.00 62.81 755 PRO A CA 1
ATOM 3411 C C . PRO A 1 436 ? -2.584 -3.906 13.090 1.00 78.81 755 PRO A C 1
ATOM 3412 O O . PRO A 1 436 ? -2.370 -5.115 13.186 1.00 67.81 755 PRO A O 1
ATOM 3416 N N . SER A 1 437 ? -3.495 -3.399 12.266 1.00 54.55 756 SER A N 1
ATOM 3417 C CA . SER A 1 437 ? -4.247 -4.253 11.350 1.00 71.56 756 SER A CA 1
ATOM 3418 C C . SER A 1 437 ? -3.715 -4.115 9.924 1.00 75.67 756 SER A C 1
ATOM 3419 O O . SER A 1 437 ? -2.563 -4.453 9.644 1.00 78.70 756 SER A O 1
#

Solvent-accessible surface area: 21412 Å² total; per-residue (Å²): 100,92,100,29,5,1,84,30,0,28,60,0,29,139,102,0,29,27,3,1,125,83,0,10,67,9,0,78,64,0,2,68,20,0,44,83,6,107,164,45,106,135,19,99,117,9,9,67,94,108,33,10,117,71,0,76,38,54,12,78,95,1,143,39,21,29,116,68,0,50,175,66,40,0,13,0,0,0,1,0,93,65,90,6,14,15,15,20,0,0,0,0,5,3,104,50,106,1,1,8,41,50,175,92,64,101,25,84,3,0,0,38,0,53,16,21,126,36,166,78,9,48,4,56,10,107,65,77,132,78,139,116,56,2,138,78,37,106,73,1,23,117,11,23,144,128,22,195,151,20,106,23,19,18,14,2,6,0,29,23,4,24,116,104,3,101,18,6,124,3,45,1,3,0,0,2,1,0,5,2,70,73,32,125,122,5,77,34,5,1,81,113,21,1,83,66,9,9,0,1,0,0,0,0,36,4,102,55,44,11,43,125,55,2,22,80,0,0,72,36,0,35,144,95,40,113,133,10,31,0,0,0,0,3,5,96,20,31,36,17,35,96,90,76,123,126,75,125,84,49,70,135,72,5,52,90,78,1,11,31,0,0,25,88,84,21,45,7,14,74,117,102,67,3,50,62,33,5,8,3,0,1,1,111,2,1,6,46,0,11,31,52,97,73,119,64,102,109,37,42,60,2,46,85,32,156,28,23,73,106,16,4,118,35,0,66,71,0,26,76,64,0,29,52,14,0,1,97,29,0,0,60,84,18,0,57,147,31,1,76,89,0,50,91,3,1,72,25,0,70,95,18,0,20,51,0,11,95,32,0,118,127,21,24,72,127,0,60,105,53,72,115,58,58,69,108,145,19,173,154,79,25,140,115,58,56,53,65,32,49,157,70,13,114,54,0,60,69,22,28,54,90,0,92,102,0,55,86,78,2,35,136,6,53,66,48,0,71,107,1,35,128,94,32,6,100,104,146

Secondary structure (DSSP, 8-state):
--S-THHHHHHHHHHHHHHHHHHHHHHHHHHHHHHHHHH-TTS--SS-HHHHHHHHHHHHHHHHHHHHHTT--EEEEEE-STTSSHHHHHHHHTTS--S---TT----SEEEEEEESSSS-EEEETTT--EEE-SSHHHHHHHHHS-TT--TT-EEEEEEEGGG-HHHHTTEEEEE---TTS-S-HHHHIIIIITT-SEEEEEEETTS---HHHHHHHHHHHHHSSS-EEEEEEE-GGGGGG-TTTHHHHHHHHHHHHHIIIIIIS--S-GGGGGGTEEE--HHHHHHHHHHHHTTS-GGGG--SS-HHHHHHHHHHHHHHHHHHHHHHHHHHHHHHHHHHHHHHHHHHHHHHHHHHHHHHHHHHHHHHHHHHHTTT-STTHHHHHHHHHHHHHHHHHHHHHHHHHHHHHHHHHHHHHHHHHHH----

GO terms:
  GO:0005739 mitochondrion (C, IDA)
  GO:0034497 protein localization to phagophore assembly site (P, IDA)
  GO:0005741 mitochondrial outer membrane (C, EXP)
  GO:0003924 GTPase activity (F, EXP)
  GO:0008053 mitochondrial fusion (P, IMP)
  GO:0009060 aerobic respiration (P, IMP)
  GO:0005515 protein binding (F, IPI)
  GO:0031625 ubiquitin protein ligase binding (F, IPI)
  GO:0008053 mitochondrial fusion (P, IGI)
  GO:0005739 mitochondrion (C, HTP)
  GO:0005741 mitochondrial outer membrane (C, TAS)
  GO:1904707 positive regulation of vascular associated smooth muscle cell proliferation (P, IMP)
  GO:1905461 positive regulation of vascular associated smooth muscle cell apoptotic process (P, IMP)
  GO:0046580 negative regulation of Ras protein signal transduction (P, IDA)
  GO:0007006 mitochondrial membrane organization (P, IDA)